Protein AF-0000000084606205 (afdb_homodimer)

Solvent-accessible surface area (backbone atoms only — not comparable to full-atom values): 23575 Å² total; per-residue (Å²): 122,74,47,61,75,49,72,72,46,63,66,55,50,69,66,43,42,42,54,66,58,35,48,53,50,35,58,74,68,46,39,66,61,53,52,56,51,46,38,54,52,32,50,76,67,72,33,24,81,53,34,23,42,24,57,42,51,36,92,68,88,72,57,86,69,40,43,45,33,28,48,71,47,33,30,31,55,33,75,71,71,48,77,62,48,68,70,66,38,76,36,28,32,37,53,41,97,86,66,40,33,22,42,62,34,25,28,60,50,59,66,76,77,76,75,84,47,71,70,50,25,49,49,49,37,52,48,53,50,53,28,54,76,66,68,37,70,70,41,53,25,41,23,56,47,82,57,84,82,51,73,34,31,36,32,47,70,42,88,75,28,40,36,43,38,43,65,84,47,51,36,89,60,72,59,61,48,76,40,32,45,43,50,33,66,70,26,46,74,69,64,28,31,35,24,35,34,71,77,36,88,60,48,81,75,73,74,78,72,74,78,72,84,121,123,73,46,61,76,50,72,72,44,62,66,56,50,69,66,44,42,42,54,66,57,36,49,52,50,34,58,73,68,48,38,66,61,54,52,56,51,48,39,53,53,32,50,76,66,72,34,23,81,54,34,25,43,24,57,44,50,37,92,68,88,73,59,86,70,40,44,45,32,28,48,70,48,33,31,34,55,33,74,69,71,48,78,62,49,68,70,66,38,76,36,27,31,36,55,42,99,86,67,41,34,22,42,64,33,25,28,60,51,61,66,75,77,77,77,83,47,70,70,50,26,50,50,48,36,52,48,51,51,52,28,55,77,67,68,36,72,72,42,54,25,40,24,58,48,81,56,83,81,51,72,34,32,37,34,46,71,40,90,74,28,40,37,43,39,44,65,85,46,51,36,90,61,72,59,60,47,76,40,31,45,42,51,32,66,71,27,46,74,70,63,28,30,35,23,34,35,72,76,35,88,60,47,81,74,74,72,80,72,75,75,74,82,123

Secondary structure (DSSP, 8-state):
-PPPBPPP-HHHHHHSPBHHHHHHHHHHTTHHHHHHHHHHHHHHTT-TTTEEEEE--BSS---TT-EEEEETTEEEEE----TTPPPPEEEEEEE-TTS-EEEEEEE--SSPPPPPPHHHHHHHHHHHHHHHHTT-TTTEEEEE---TT---EEEEEETTEEEEE-GGG--SS---EEEEE--SHHHHHHT--EEE-TTSTT------------/-PPPBPPP-HHHHHHSPBHHHHHHHHHHTTHHHHHHHHHHHHHHTT-TTTEEEEE--BSS---TT-EEEEETTEEEEE----TTPPPPEEEEEEE-TTS-EEEEEEE--SSPP-PPPHHHHHHHHHHHHHHHHTT-TTTEEEEE---TT---EEEEEETTEEEEE-GGG--SS---EEEEE--SHHHHHHT--EEE-TTSTT------------

Organism: Ustilaginoidea virens (NCBI:txid1159556)

Nearest PDB structures (foldseek):
  5gjr-assembly1_9  TM=3.461E-01  e=6.592E+00  Homo sapiens
  5gjr-assembly1_9  TM=3.460E-01  e=6.592E+00  Homo sapiens

pLDDT: mean 90.14, std 16.65, range [23.05, 98.81]

Structure (mmCIF, N/CA/C/O backbone):
data_AF-0000000084606205-model_v1
#
loop_
_entity.id
_entity.type
_entity.pdbx_description
1 polymer 'Uncharacterized protein'
#
loop_
_atom_site.group_PDB
_atom_site.id
_atom_site.type_symbol
_atom_site.label_atom_id
_atom_site.label_alt_id
_atom_site.label_comp_id
_atom_site.label_asym_id
_atom_site.label_entity_id
_atom_site.label_seq_id
_atom_site.pdbx_PDB_ins_code
_atom_site.Cartn_x
_atom_site.Cartn_y
_atom_site.Cartn_z
_atom_site.occupancy
_atom_site.B_iso_or_equiv
_atom_site.auth_seq_id
_atom_site.auth_comp_id
_atom_site.auth_asym_id
_atom_site.auth_atom_id
_atom_site.pdbx_PDB_model_num
ATOM 1 N N . MET A 1 1 ? -12.609 -31.203 -19.859 1 47.62 1 MET A N 1
ATOM 2 C CA . MET A 1 1 ? -13.602 -30.578 -18.984 1 47.62 1 MET A CA 1
ATOM 3 C C . MET A 1 1 ? -13.086 -29.25 -18.438 1 47.62 1 MET A C 1
ATOM 5 O O . MET A 1 1 ? -11.891 -29.094 -18.219 1 47.62 1 MET A O 1
ATOM 9 N N . ALA A 1 2 ? -13.891 -28.203 -18.719 1 60.22 2 ALA A N 1
ATOM 10 C CA . ALA A 1 2 ? -13.469 -26.859 -18.344 1 60.22 2 ALA A CA 1
ATOM 11 C C . ALA A 1 2 ? -13.156 -26.781 -16.859 1 60.22 2 ALA A C 1
ATOM 13 O O . ALA A 1 2 ? -13.828 -27.406 -16.031 1 60.22 2 ALA A O 1
ATOM 14 N N . ALA A 1 3 ? -11.93 -26.359 -16.562 1 70.5 3 ALA A N 1
ATOM 15 C CA . ALA A 1 3 ? -11.508 -26.219 -15.172 1 70.5 3 ALA A CA 1
ATOM 16 C C . ALA A 1 3 ? -12.5 -25.359 -14.383 1 70.5 3 ALA A C 1
ATOM 18 O O . ALA A 1 3 ? -13.062 -24.406 -14.914 1 70.5 3 ALA A O 1
ATOM 19 N N . ALA A 1 4 ? -12.977 -25.922 -13.281 1 79.56 4 ALA A N 1
ATOM 20 C CA . ALA A 1 4 ? -13.852 -25.188 -12.375 1 79.56 4 ALA A CA 1
ATOM 21 C C . ALA A 1 4 ? -13.047 -24.266 -11.453 1 79.56 4 ALA A C 1
ATOM 23 O O . ALA A 1 4 ? -11.969 -24.641 -10.977 1 79.56 4 ALA A O 1
ATOM 24 N N . ILE A 1 5 ? -13.406 -23.062 -11.422 1 89.19 5 ILE A N 1
ATOM 25 C CA . ILE A 1 5 ? -12.859 -22.109 -10.453 1 89.19 5 ILE A CA 1
ATOM 26 C C . ILE A 1 5 ? -13.805 -21.984 -9.266 1 89.19 5 ILE A C 1
ATOM 28 O O . ILE A 1 5 ? -15 -21.75 -9.438 1 89.19 5 ILE A O 1
ATOM 32 N N . ALA A 1 6 ? -13.297 -22.281 -8.086 1 94.19 6 ALA A N 1
ATOM 33 C CA . ALA A 1 6 ? -14.117 -22.219 -6.879 1 94.19 6 ALA A CA 1
ATOM 34 C C . ALA A 1 6 ? -13.891 -20.922 -6.121 1 94.19 6 ALA A C 1
ATOM 36 O O . ALA A 1 6 ? -13 -20.141 -6.457 1 94.19 6 ALA A O 1
ATOM 37 N N . SER A 1 7 ? -14.75 -20.703 -5.125 1 95.62 7 SER A N 1
ATOM 38 C CA . SER A 1 7 ? -14.68 -19.5 -4.289 1 95.62 7 SER A CA 1
ATOM 39 C C . SER A 1 7 ? -13.5 -19.578 -3.324 1 95.62 7 SER A C 1
ATOM 41 O O . SER A 1 7 ? -12.898 -20.641 -3.146 1 95.62 7 SER A O 1
ATOM 43 N N . TYR A 1 8 ? -13.242 -18.469 -2.77 1 97.31 8 TYR A N 1
ATOM 44 C CA . TYR A 1 8 ? -12.211 -18.375 -1.743 1 97.31 8 TYR A CA 1
ATOM 45 C C . TYR A 1 8 ? -12.492 -19.328 -0.591 1 97.31 8 TYR A C 1
ATOM 47 O O . TYR A 1 8 ? -13.641 -19.5 -0.177 1 97.31 8 TYR A O 1
ATOM 55 N N . SER A 1 9 ? -11.438 -19.953 -0.13 1 97.19 9 SER A N 1
ATOM 56 C CA . SER A 1 9 ? -11.484 -20.828 1.037 1 97.19 9 SER A CA 1
ATOM 57 C C . SER A 1 9 ? -10.391 -20.484 2.037 1 97.19 9 SER A C 1
ATOM 59 O O . SER A 1 9 ? -9.203 -20.594 1.73 1 97.19 9 SER A O 1
ATOM 61 N N . HIS A 1 10 ? -10.797 -20.094 3.23 1 97.25 10 HIS A N 1
ATOM 62 C CA . HIS A 1 10 ? -9.859 -19.781 4.305 1 97.25 10 HIS A CA 1
ATOM 63 C C . HIS A 1 10 ? -8.984 -20.984 4.637 1 97.25 10 HIS A C 1
ATOM 65 O O . HIS A 1 10 ? -7.785 -20.844 4.871 1 97.25 10 HIS A O 1
ATOM 71 N N . ASP A 1 11 ? -9.578 -22.094 4.629 1 97.06 11 ASP A N 1
ATOM 72 C CA . ASP A 1 11 ? -8.844 -23.328 4.914 1 97.06 11 ASP A CA 1
ATOM 73 C C . ASP A 1 11 ? -7.754 -23.578 3.869 1 97.06 11 ASP A C 1
ATOM 75 O O . ASP A 1 11 ? -6.641 -23.984 4.207 1 97.06 11 ASP A O 1
ATOM 79 N N . HIS A 1 12 ? -8.094 -23.406 2.652 1 97.25 12 HIS A N 1
ATOM 80 C CA . HIS A 1 12 ? -7.098 -23.562 1.597 1 97.25 12 HIS A CA 1
ATOM 81 C C . HIS A 1 12 ? -5.938 -22.594 1.775 1 97.25 12 HIS A C 1
ATOM 83 O O . HIS A 1 12 ? -4.773 -22.984 1.714 1 97.25 12 HIS A O 1
ATOM 89 N N . PHE A 1 13 ? -6.223 -21.344 2.061 1 98 13 PHE A N 1
ATOM 90 C CA . PHE A 1 13 ? -5.18 -20.359 2.283 1 98 13 PHE A CA 1
ATOM 91 C C . PHE A 1 13 ? -4.242 -20.797 3.4 1 98 13 PHE A C 1
ATOM 93 O O . PHE A 1 13 ? -3.02 -20.719 3.258 1 98 13 PHE A O 1
ATOM 100 N N . HIS A 1 14 ? -4.789 -21.281 4.398 1 97.19 14 HIS A N 1
ATOM 101 C CA . HIS A 1 14 ? -4.008 -21.641 5.578 1 97.19 14 HIS A CA 1
ATOM 102 C C . HIS A 1 14 ? -3.229 -22.922 5.359 1 97.19 14 HIS A C 1
ATOM 104 O O . HIS A 1 14 ? -2.326 -23.25 6.133 1 97.19 14 HIS A O 1
ATOM 110 N N . SER A 1 15 ? -3.639 -23.641 4.371 1 96.88 15 SER A N 1
ATOM 111 C CA . SER A 1 15 ? -2.91 -24.859 4.059 1 96.88 15 SER A CA 1
ATOM 112 C C . SER A 1 15 ? -1.647 -24.562 3.254 1 96.88 15 SER A C 1
ATOM 114 O O . SER A 1 15 ? -0.791 -25.438 3.088 1 96.88 15 SER A O 1
ATOM 116 N N . LEU A 1 16 ? -1.495 -23.375 2.723 1 97.56 16 LEU A N 1
ATOM 117 C CA . LEU A 1 16 ? -0.335 -23 1.92 1 97.56 16 LEU A CA 1
ATOM 118 C C . LEU A 1 16 ? 0.932 -22.984 2.768 1 97.56 16 LEU A C 1
ATOM 120 O O . LEU A 1 16 ? 0.887 -22.656 3.955 1 97.56 16 LEU A O 1
ATOM 124 N N . PRO A 1 17 ? 2.031 -23.359 2.184 1 96.75 17 PRO A N 1
ATOM 125 C CA . PRO A 1 17 ? 3.293 -23.312 2.926 1 96.75 17 PRO A CA 1
ATOM 126 C C . PRO A 1 17 ? 3.746 -21.891 3.234 1 96.75 17 PRO A C 1
ATOM 128 O O . PRO A 1 17 ? 3.266 -20.938 2.611 1 96.75 17 PRO A O 1
ATOM 131 N N . SER A 1 18 ? 4.645 -21.766 4.223 1 94.88 18 SER A N 1
ATOM 132 C CA . SER A 1 18 ? 5.344 -20.5 4.434 1 94.88 18 SER A CA 1
ATOM 133 C C . SER A 1 18 ? 6.293 -20.203 3.277 1 94.88 18 SER A C 1
ATOM 135 O O . SER A 1 18 ? 6.629 -21.094 2.494 1 94.88 18 SER A O 1
ATOM 137 N N . VAL A 1 19 ? 6.723 -19.031 3.189 1 94.19 19 VAL A N 1
ATOM 138 C CA . VAL A 1 19 ? 7.641 -18.625 2.131 1 94.19 19 VAL A CA 1
ATOM 139 C C . VAL A 1 19 ? 8.93 -19.438 2.23 1 94.19 19 VAL A C 1
ATOM 141 O O . VAL A 1 19 ? 9.492 -19.859 1.212 1 94.19 19 VAL A O 1
ATOM 144 N N . LYS A 1 20 ? 9.383 -19.656 3.412 1 93.06 20 LYS A N 1
ATOM 145 C CA . LYS A 1 20 ? 10.609 -20.422 3.625 1 93.06 20 LYS A CA 1
ATOM 146 C C . LYS A 1 20 ? 10.453 -21.844 3.121 1 93.06 20 LYS A C 1
ATOM 148 O O . LYS A 1 20 ? 11.305 -22.359 2.387 1 93.06 20 LYS A O 1
ATOM 153 N N . GLU A 1 21 ? 9.367 -22.469 3.5 1 95.12 21 GLU A N 1
ATOM 154 C CA . GLU A 1 21 ? 9.102 -23.844 3.074 1 95.12 21 GLU A CA 1
ATOM 155 C C . GLU A 1 21 ? 8.953 -23.922 1.558 1 95.12 21 GLU A C 1
ATOM 157 O O . GLU A 1 21 ? 9.469 -24.859 0.932 1 95.12 21 GLU A O 1
ATOM 162 N N . ALA A 1 22 ? 8.234 -22.984 1.018 1 96.69 22 ALA A N 1
ATOM 163 C CA . ALA A 1 22 ? 8.016 -22.953 -0.427 1 96.69 22 ALA A CA 1
ATOM 164 C C . ALA A 1 22 ? 9.336 -22.797 -1.178 1 96.69 22 ALA A C 1
ATOM 166 O O . ALA A 1 22 ? 9.578 -23.484 -2.176 1 96.69 22 ALA A O 1
ATOM 167 N N . HIS A 1 23 ? 10.172 -21.938 -0.686 1 95.81 23 HIS A N 1
ATOM 168 C CA . HIS A 1 23 ? 11.453 -21.703 -1.328 1 95.81 23 HIS A CA 1
ATOM 169 C C . HIS A 1 23 ? 12.352 -22.938 -1.246 1 95.81 23 HIS A C 1
ATOM 171 O O . HIS A 1 23 ? 13.016 -23.281 -2.221 1 95.81 23 HIS A O 1
ATOM 177 N N . GLU A 1 24 ? 12.391 -23.484 -0.089 1 95.62 24 GLU A N 1
ATOM 178 C CA . GLU A 1 24 ? 13.18 -24.703 0.076 1 95.62 24 GLU A CA 1
ATOM 179 C C . GLU A 1 24 ? 12.734 -25.781 -0.905 1 95.62 24 GLU A C 1
ATOM 181 O O . GLU A 1 24 ? 13.57 -26.422 -1.537 1 95.62 24 GLU A O 1
ATOM 186 N N . ARG A 1 25 ? 11.508 -25.938 -1.017 1 96.56 25 ARG A N 1
ATOM 187 C CA . ARG A 1 25 ? 10.984 -26.922 -1.967 1 96.56 25 ARG A CA 1
ATOM 188 C C . ARG A 1 25 ? 11.359 -26.547 -3.396 1 96.56 25 ARG A C 1
ATOM 190 O O . ARG A 1 25 ? 11.781 -27.406 -4.176 1 96.56 25 ARG A O 1
ATOM 197 N N . PHE A 1 26 ? 11.188 -25.297 -3.738 1 96.94 26 PHE A N 1
ATOM 198 C CA . PHE A 1 26 ? 11.523 -24.797 -5.066 1 96.94 26 PHE A CA 1
ATOM 199 C C . PHE A 1 26 ? 12.969 -25.125 -5.422 1 96.94 26 PHE A C 1
ATOM 201 O O . PHE A 1 26 ? 13.25 -25.594 -6.527 1 96.94 26 PHE A O 1
ATOM 208 N N . VAL A 1 27 ? 13.836 -24.891 -4.5 1 96.44 27 VAL A N 1
ATOM 209 C CA . VAL A 1 27 ? 15.258 -25.141 -4.719 1 96.44 27 VAL A CA 1
ATOM 210 C C . VAL A 1 27 ? 15.5 -26.641 -4.879 1 96.44 27 VAL A C 1
ATOM 212 O O . VAL A 1 27 ? 16.203 -27.062 -5.797 1 96.44 27 VAL A O 1
ATOM 215 N N . ASN A 1 28 ? 14.906 -27.391 -4.066 1 96.69 28 ASN A N 1
ATOM 216 C CA . ASN A 1 28 ? 15.102 -28.844 -4.047 1 96.69 28 ASN A CA 1
ATOM 217 C C . ASN A 1 28 ? 14.672 -29.484 -5.359 1 96.69 28 ASN A C 1
ATOM 219 O O . ASN A 1 28 ? 15.281 -30.453 -5.816 1 96.69 28 ASN A O 1
ATOM 223 N N . ILE A 1 29 ? 13.688 -28.969 -5.934 1 96.75 29 ILE A N 1
ATOM 224 C CA . ILE A 1 29 ? 13.156 -29.594 -7.141 1 96.75 29 ILE A CA 1
ATOM 225 C C . ILE A 1 29 ? 13.766 -28.922 -8.375 1 96.75 29 ILE A C 1
ATOM 227 O O . ILE A 1 29 ? 13.328 -29.172 -9.5 1 96.75 29 ILE A O 1
ATOM 231 N N . LYS A 1 30 ? 14.719 -28.031 -8.203 1 96.75 30 LYS A N 1
ATOM 232 C CA . LYS A 1 30 ? 15.289 -27.266 -9.305 1 96.75 30 LYS A CA 1
ATOM 233 C C . LYS A 1 30 ? 14.219 -26.469 -10.039 1 96.75 30 LYS A C 1
ATOM 235 O O . LYS A 1 30 ? 14.109 -26.547 -11.266 1 96.75 30 LYS A O 1
ATOM 240 N N . GLY A 1 31 ? 13.461 -25.656 -9.289 1 97.31 31 GLY A N 1
ATOM 241 C CA . GLY A 1 31 ? 12.266 -24.953 -9.719 1 97.31 31 GLY A CA 1
ATOM 242 C C . GLY A 1 31 ? 12.5 -24.047 -10.914 1 97.31 31 GLY A C 1
ATOM 243 O O . GLY A 1 31 ? 11.609 -23.859 -11.742 1 97.31 31 GLY A O 1
ATOM 244 N N . GLN A 1 32 ? 13.703 -23.5 -11.016 1 97 32 GLN A N 1
ATOM 245 C CA . GLN A 1 32 ? 13.984 -22.578 -12.109 1 97 32 GLN A CA 1
ATOM 246 C C . GLN A 1 32 ? 13.859 -23.281 -13.461 1 97 32 GLN A C 1
ATOM 248 O O . GLN A 1 32 ? 13.43 -22.672 -14.445 1 97 32 GLN A O 1
ATOM 253 N N . GLY A 1 33 ? 14.289 -24.5 -13.547 1 97.88 33 GLY A N 1
ATOM 254 C CA . GLY A 1 33 ? 14.078 -25.266 -14.766 1 97.88 33 GLY A CA 1
ATOM 255 C C . GLY A 1 33 ? 12.617 -25.406 -15.133 1 97.88 33 GLY A C 1
ATOM 256 O O . GLY A 1 33 ? 12.258 -25.312 -16.312 1 97.88 33 GLY A O 1
ATOM 257 N N . HIS A 1 34 ? 11.781 -25.625 -14.164 1 98.44 34 HIS A N 1
ATOM 258 C CA . HIS A 1 34 ? 10.344 -25.719 -14.406 1 98.44 34 HIS A CA 1
ATOM 259 C C . HIS A 1 34 ? 9.781 -24.375 -14.852 1 98.44 34 HIS A C 1
ATOM 261 O O . HIS A 1 34 ? 8.891 -24.328 -15.711 1 98.44 34 HIS A O 1
ATOM 267 N N . VAL A 1 35 ? 10.266 -23.266 -14.273 1 98.44 35 VAL A N 1
ATOM 268 C CA . VAL A 1 35 ? 9.828 -21.938 -14.68 1 98.44 35 VAL A CA 1
ATOM 269 C C . VAL A 1 35 ? 10.102 -21.734 -16.172 1 98.44 35 VAL A C 1
ATOM 271 O O . VAL A 1 35 ? 9.234 -21.25 -16.906 1 98.44 35 VAL A O 1
ATOM 274 N N . GLU A 1 36 ? 11.227 -22.156 -16.609 1 97.88 36 GLU A N 1
ATOM 275 C CA . GLU A 1 36 ? 11.594 -22.031 -18.016 1 97.88 36 GLU A CA 1
ATOM 276 C C . GLU A 1 36 ? 10.672 -22.875 -18.891 1 97.88 36 GLU A C 1
ATOM 278 O O . GLU A 1 36 ? 10.297 -22.453 -19.984 1 97.88 36 GLU A O 1
ATOM 283 N N . TRP A 1 37 ? 10.406 -23.984 -18.422 1 98.31 37 TRP A N 1
ATOM 284 C CA . TRP A 1 37 ? 9.484 -24.828 -19.172 1 98.31 37 TRP A CA 1
ATOM 285 C C . TRP A 1 37 ? 8.109 -24.172 -19.281 1 98.31 37 TRP A C 1
ATOM 287 O O . TRP A 1 37 ? 7.508 -24.141 -20.359 1 98.31 37 TRP A O 1
ATOM 297 N N . PHE A 1 38 ? 7.621 -23.656 -18.203 1 98.5 38 PHE A N 1
ATOM 298 C CA . PHE A 1 38 ? 6.297 -23.047 -18.172 1 98.5 38 PHE A CA 1
ATOM 299 C C . PHE A 1 38 ? 6.258 -21.797 -19.031 1 98.5 38 PHE A C 1
ATOM 301 O O . PHE A 1 38 ? 5.199 -21.406 -19.547 1 98.5 38 PHE A O 1
ATOM 308 N N . LYS A 1 39 ? 7.395 -21.109 -19.141 1 98.5 39 LYS A N 1
ATOM 309 C CA . LYS A 1 39 ? 7.434 -20.016 -20.109 1 98.5 39 LYS A CA 1
ATOM 310 C C . LYS A 1 39 ? 6.957 -20.469 -21.484 1 98.5 39 LYS A C 1
ATOM 312 O O . LYS A 1 39 ? 6.074 -19.859 -22.078 1 98.5 39 LYS A O 1
ATOM 317 N N . LYS A 1 40 ? 7.523 -21.547 -21.969 1 98.25 40 LYS A N 1
ATOM 318 C CA . LYS A 1 40 ? 7.125 -22.094 -23.266 1 98.25 40 LYS A CA 1
ATOM 319 C C . LYS A 1 40 ? 5.648 -22.469 -23.281 1 98.25 40 LYS A C 1
ATOM 321 O O . LYS A 1 40 ? 4.945 -22.234 -24.266 1 98.25 40 LYS A O 1
ATOM 326 N N . PHE A 1 41 ? 5.238 -23 -22.219 1 98.31 41 PHE A N 1
ATOM 327 C CA . PHE A 1 41 ? 3.857 -23.438 -22.047 1 98.31 41 PHE A CA 1
ATOM 328 C C . PHE A 1 41 ? 2.902 -22.25 -22.203 1 98.31 41 PHE A C 1
ATOM 330 O O . PHE A 1 41 ? 1.946 -22.312 -22.969 1 98.31 41 PHE A O 1
ATOM 337 N N . PHE A 1 42 ? 3.143 -21.141 -21.469 1 98.56 42 PHE A N 1
ATOM 338 C CA . PHE A 1 42 ? 2.27 -19.969 -21.484 1 98.56 42 PHE A CA 1
ATOM 339 C C . PHE A 1 42 ? 2.326 -19.281 -22.844 1 98.56 42 PHE A C 1
ATOM 341 O O . PHE A 1 42 ? 1.296 -18.859 -23.391 1 98.56 42 PHE A O 1
ATOM 348 N N . VAL A 1 43 ? 3.512 -19.203 -23.391 1 98.38 43 VAL A N 1
ATOM 349 C CA . VAL A 1 43 ? 3.699 -18.531 -24.672 1 98.38 43 VAL A CA 1
ATOM 350 C C . VAL A 1 43 ? 3.008 -19.312 -25.781 1 98.38 43 VAL A C 1
ATOM 352 O O . VAL A 1 43 ? 2.295 -18.75 -26.594 1 98.38 43 VAL A O 1
ATOM 355 N N . ALA A 1 44 ? 3.145 -20.609 -25.812 1 97.88 44 ALA A N 1
ATOM 356 C CA . ALA A 1 44 ? 2.533 -21.469 -26.828 1 97.88 44 ALA A CA 1
ATOM 357 C C . ALA A 1 44 ? 1.011 -21.391 -26.781 1 97.88 44 ALA A C 1
ATOM 359 O O . ALA A 1 44 ? 0.335 -21.547 -27.797 1 97.88 44 ALA A O 1
ATOM 360 N N . SER A 1 45 ? 0.49 -21.125 -25.609 1 97.62 45 SER A N 1
ATOM 361 C CA . SER A 1 45 ? -0.954 -21.047 -25.422 1 97.62 45 SER A CA 1
ATOM 362 C C . SER A 1 45 ? -1.461 -19.609 -25.594 1 97.62 45 SER A C 1
ATOM 364 O O . SER A 1 45 ? -2.65 -19.344 -25.406 1 97.62 45 SER A O 1
ATOM 366 N N . ASN A 1 46 ? -0.586 -18.641 -25.859 1 97.5 46 ASN A N 1
ATOM 367 C CA . ASN A 1 46 ? -0.912 -17.234 -25.984 1 97.5 46 ASN A CA 1
ATOM 368 C C . ASN A 1 46 ? -1.525 -16.672 -24.719 1 97.5 46 ASN A C 1
ATOM 370 O O . ASN A 1 46 ? -2.531 -15.961 -24.766 1 97.5 46 ASN A O 1
ATOM 374 N N . MET A 1 47 ? -0.964 -17.125 -23.625 1 98 47 MET A N 1
ATOM 375 C CA . MET A 1 47 ? -1.501 -16.703 -22.328 1 98 47 MET A CA 1
ATOM 376 C C . MET A 1 47 ? -0.448 -15.969 -21.516 1 98 47 MET A C 1
ATOM 378 O O . MET A 1 47 ? -0.625 -15.75 -20.312 1 98 47 MET A O 1
ATOM 382 N N . ASP A 1 48 ? 0.67 -15.555 -22.172 1 98.12 48 ASP A N 1
ATOM 383 C CA . ASP A 1 48 ? 1.803 -14.906 -21.516 1 98.12 48 ASP A CA 1
ATOM 384 C C . ASP A 1 48 ? 1.453 -13.477 -21.094 1 98.12 48 ASP A C 1
ATOM 386 O O . ASP A 1 48 ? 2.172 -12.867 -20.297 1 98.12 48 ASP A O 1
ATOM 390 N N . ARG A 1 49 ? 0.343 -12.953 -21.578 1 97.38 49 ARG A N 1
ATOM 391 C CA . ARG A 1 49 ? -0.126 -11.641 -21.156 1 97.38 49 ARG A CA 1
ATOM 392 C C . ARG A 1 49 ? -1.435 -11.758 -20.375 1 97.38 49 ARG A C 1
ATOM 394 O O . ARG A 1 49 ? -2.178 -10.781 -20.25 1 97.38 49 ARG A O 1
ATOM 401 N N . ARG A 1 50 ? -1.737 -12.938 -19.938 1 97 50 ARG A N 1
ATOM 402 C CA . ARG A 1 50 ? -2.938 -13.195 -19.156 1 97 50 ARG A CA 1
ATOM 403 C C . ARG A 1 50 ? -2.58 -13.648 -17.75 1 97 50 ARG A C 1
ATOM 405 O O . ARG A 1 50 ? -3.182 -13.203 -16.766 1 97 50 ARG A O 1
ATOM 412 N N . PHE A 1 51 ? -1.584 -14.516 -17.688 1 98 51 PHE A N 1
ATOM 413 C CA . PHE A 1 51 ? -1.189 -15.07 -16.391 1 98 51 PHE A CA 1
ATOM 414 C C . PHE A 1 51 ? 0.326 -15.055 -16.234 1 98 51 PHE A C 1
ATOM 416 O O . PHE A 1 51 ? 1.059 -15 -17.234 1 98 51 PHE A O 1
ATOM 423 N N . GLY A 1 52 ? 0.717 -14.984 -15.008 1 98.56 52 GLY A N 1
ATOM 424 C CA . GLY A 1 52 ? 2.053 -15.383 -14.602 1 98.56 52 GLY A CA 1
ATOM 425 C C . GLY A 1 52 ? 2.066 -16.656 -13.773 1 98.56 52 GLY A C 1
ATOM 426 O O . GLY A 1 52 ? 1.031 -17.297 -13.602 1 98.56 52 GLY A O 1
ATOM 427 N N . LEU A 1 53 ? 3.248 -16.984 -13.398 1 98.81 53 LEU A N 1
ATOM 428 C CA . LEU A 1 53 ? 3.479 -18.156 -12.555 1 98.81 53 LEU A CA 1
ATOM 429 C C . LEU A 1 53 ? 3.953 -17.734 -11.164 1 98.81 53 LEU A C 1
ATOM 431 O O . LEU A 1 53 ? 4.883 -16.938 -11.039 1 98.81 53 LEU A O 1
ATOM 435 N N . ALA A 1 54 ? 3.311 -18.266 -10.156 1 98.62 54 ALA A N 1
ATOM 436 C CA . ALA A 1 54 ? 3.658 -17.906 -8.789 1 98.62 54 ALA A CA 1
ATOM 437 C C . ALA A 1 54 ? 4.098 -19.141 -7.992 1 98.62 54 ALA A C 1
ATOM 439 O O . ALA A 1 54 ? 3.473 -20.203 -8.078 1 98.62 54 ALA A O 1
ATOM 440 N N . MET A 1 55 ? 5.203 -19.016 -7.309 1 98.31 55 MET A N 1
ATOM 441 C CA . MET A 1 55 ? 5.492 -19.953 -6.227 1 98.31 55 MET A CA 1
ATOM 442 C C . MET A 1 55 ? 4.539 -19.75 -5.055 1 98.31 55 MET A C 1
ATOM 444 O O . MET A 1 55 ? 4.609 -18.734 -4.363 1 98.31 55 MET A O 1
ATOM 448 N N . ILE A 1 56 ? 3.697 -20.656 -4.801 1 97.88 56 ILE A N 1
ATOM 449 C CA . ILE A 1 56 ? 2.574 -20.438 -3.895 1 97.88 56 ILE A CA 1
ATOM 450 C C . ILE A 1 56 ? 3.066 -20.469 -2.449 1 97.88 56 ILE A C 1
ATOM 452 O O . ILE A 1 56 ? 3.828 -21.359 -2.062 1 97.88 56 ILE A O 1
ATOM 456 N N . HIS A 1 57 ? 2.713 -19.484 -1.678 1 97.31 57 HIS A N 1
ATOM 457 C CA . HIS A 1 57 ? 3.092 -19.375 -0.273 1 97.31 57 HIS A CA 1
ATOM 458 C C . HIS A 1 57 ? 2.203 -18.375 0.464 1 97.31 57 HIS A C 1
ATOM 460 O O . HIS A 1 57 ? 1.413 -17.672 -0.16 1 97.31 57 HIS A O 1
ATOM 466 N N . ARG A 1 58 ? 2.256 -18.391 1.704 1 95.12 58 ARG A N 1
ATOM 467 C CA . ARG A 1 58 ? 1.593 -17.391 2.541 1 95.12 58 ARG A CA 1
ATOM 468 C C . ARG A 1 58 ? 2.586 -16.719 3.486 1 95.12 58 ARG A C 1
ATOM 470 O O . ARG A 1 58 ? 3.553 -17.344 3.924 1 95.12 58 ARG A O 1
ATOM 477 N N . HIS A 1 59 ? 2.342 -15.484 3.795 1 92 59 HIS A N 1
ATOM 478 C CA . HIS A 1 59 ? 3.244 -14.711 4.645 1 92 59 HIS A CA 1
ATOM 479 C C . HIS A 1 59 ? 2.787 -14.742 6.098 1 92 59 HIS A C 1
ATOM 481 O O . HIS A 1 59 ? 3.611 -14.695 7.016 1 92 59 HIS A O 1
ATOM 487 N N . PHE A 1 60 ? 1.543 -14.773 6.359 1 94 60 PHE A N 1
ATOM 488 C CA . PHE A 1 60 ? 0.967 -14.773 7.699 1 94 60 PHE A CA 1
ATOM 489 C C . PHE A 1 60 ? -0.444 -15.344 7.68 1 94 60 PHE A C 1
ATOM 491 O O . PHE A 1 60 ? -1 -15.609 6.613 1 94 60 PHE A O 1
ATOM 498 N N . ASP A 1 61 ? -1 -15.555 8.828 1 95.62 61 ASP A N 1
ATOM 499 C CA . ASP A 1 61 ? -2.342 -16.125 8.93 1 95.62 61 ASP A CA 1
ATOM 500 C C . ASP A 1 61 ? -3.406 -15.031 8.797 1 95.62 61 ASP A C 1
ATOM 502 O O . ASP A 1 61 ? -3.152 -13.867 9.102 1 95.62 61 ASP A O 1
ATOM 506 N N . LEU A 1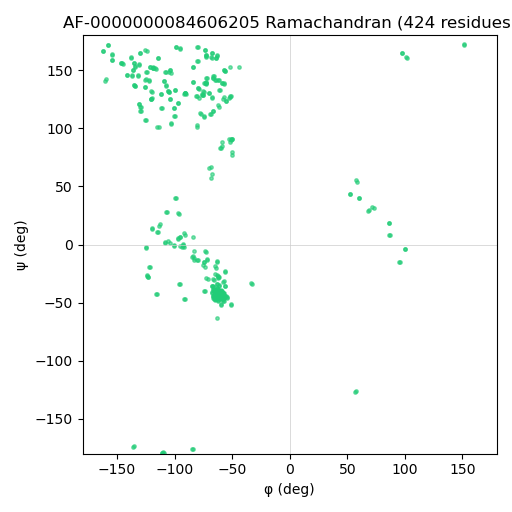 62 ? -4.484 -15.461 8.344 1 97.19 62 LEU A N 1
ATOM 507 C CA . LEU A 1 62 ? -5.656 -14.602 8.258 1 97.19 62 LEU A CA 1
ATOM 508 C C . LEU A 1 62 ? -6.777 -15.117 9.156 1 97.19 62 LEU A C 1
ATOM 510 O O . LEU A 1 62 ? -6.863 -16.328 9.414 1 97.19 62 LEU A O 1
ATOM 514 N N . GLU A 1 63 ? -7.586 -14.195 9.617 1 95.75 63 GLU A N 1
ATOM 515 C CA . GLU A 1 63 ? -8.836 -14.617 10.25 1 95.75 63 GLU A CA 1
ATOM 516 C C . GLU A 1 63 ? -9.836 -15.117 9.219 1 95.75 63 GLU A C 1
ATOM 518 O O . GLU A 1 63 ? -9.719 -14.805 8.031 1 95.75 63 GLU A O 1
ATOM 523 N N . HIS A 1 64 ? -10.859 -15.844 9.672 1 95 64 HIS A N 1
ATOM 524 C CA . HIS A 1 64 ? -11.789 -16.547 8.789 1 95 64 HIS A CA 1
ATOM 525 C C . HIS A 1 64 ? -12.57 -15.562 7.918 1 95 64 HIS A C 1
ATOM 527 O O . HIS A 1 64 ? -13.008 -15.914 6.82 1 95 64 HIS A O 1
ATOM 533 N N . HIS A 1 65 ? -12.734 -14.344 8.375 1 93.25 65 HIS A N 1
ATOM 534 C CA . HIS A 1 65 ? -13.531 -13.367 7.637 1 93.25 65 HIS A CA 1
ATOM 535 C C . HIS A 1 65 ? -12.656 -12.461 6.785 1 93.25 65 HIS A C 1
ATOM 537 O O . HIS A 1 65 ? -13.156 -11.539 6.141 1 93.25 65 HIS A O 1
ATOM 543 N N . GLU A 1 66 ? -11.328 -12.734 6.738 1 96.75 66 GLU A N 1
ATOM 544 C CA . GLU A 1 66 ? -10.383 -11.844 6.07 1 96.75 66 GLU A CA 1
ATOM 545 C C . GLU A 1 66 ? -9.945 -12.414 4.723 1 96.75 66 GLU A C 1
ATOM 547 O O . GLU A 1 66 ? -9.906 -13.633 4.539 1 96.75 66 GLU A O 1
ATOM 552 N N . LYS A 1 67 ? -9.641 -11.523 3.816 1 97.25 67 LYS A N 1
ATOM 553 C CA . LYS A 1 67 ? -8.938 -11.781 2.564 1 97.25 67 LYS A CA 1
ATOM 554 C C . LYS A 1 67 ? -7.672 -10.938 2.465 1 97.25 67 LYS A C 1
ATOM 556 O O . LYS A 1 67 ? -7.645 -9.789 2.92 1 97.25 67 LYS A O 1
ATOM 561 N N . LEU A 1 68 ? -6.648 -11.523 1.942 1 98.19 68 LEU A N 1
ATOM 562 C CA . LEU A 1 68 ? -5.453 -10.727 1.665 1 98.19 68 LEU A CA 1
ATOM 563 C C . LEU A 1 68 ? -5.637 -9.898 0.399 1 98.19 68 LEU A C 1
ATOM 565 O O . LEU A 1 68 ? -5.723 -10.445 -0.702 1 98.19 68 LEU A O 1
ATOM 569 N N . VAL A 1 69 ? -5.691 -8.586 0.549 1 98.25 69 VAL A N 1
ATOM 570 C CA . VAL A 1 69 ? -6.031 -7.703 -0.562 1 98.25 69 VAL A CA 1
ATOM 571 C C . VAL A 1 69 ? -4.887 -6.723 -0.812 1 98.25 69 VAL A C 1
ATOM 573 O O . VAL A 1 69 ? -4.426 -6.051 0.111 1 98.25 69 VAL A O 1
ATOM 576 N N . GLU A 1 70 ? -4.445 -6.727 -1.999 1 98 70 GLU A N 1
ATOM 577 C CA . GLU A 1 70 ? -3.395 -5.809 -2.43 1 98 70 GLU A CA 1
ATOM 578 C C . GLU A 1 70 ? -3.982 -4.516 -2.984 1 98 70 GLU A C 1
ATOM 580 O O . GLU A 1 70 ? -4.934 -4.547 -3.768 1 98 70 GLU A O 1
ATOM 585 N N . TYR A 1 71 ? -3.525 -3.41 -2.543 1 97.44 71 TYR A N 1
ATOM 586 C CA . TYR A 1 71 ? -3.77 -2.115 -3.168 1 97.44 71 TYR A CA 1
ATOM 587 C C . TYR A 1 71 ? -2.465 -1.354 -3.373 1 97.44 71 TYR A C 1
ATOM 589 O O . TYR A 1 71 ? -1.76 -1.049 -2.408 1 97.44 71 TYR A O 1
ATOM 597 N N . LYS A 1 72 ? -2.084 -1.121 -4.602 1 95.62 72 LYS A N 1
ATOM 598 C CA . LYS A 1 72 ? -0.9 -0.375 -5.016 1 95.62 72 LYS A CA 1
ATOM 599 C C . LYS A 1 72 ? 0.355 -0.909 -4.332 1 95.62 72 LYS A C 1
ATOM 601 O O . LYS A 1 72 ? 1.141 -0.139 -3.777 1 95.62 72 LYS A O 1
ATOM 606 N N . GLY A 1 73 ? 0.475 -2.199 -4.266 1 95.19 73 GLY A N 1
ATOM 607 C CA . GLY A 1 73 ? 1.741 -2.814 -3.904 1 95.19 73 GLY A CA 1
ATOM 608 C C . GLY A 1 73 ? 1.797 -3.258 -2.455 1 95.19 73 GLY A C 1
ATOM 609 O O . GLY A 1 73 ? 2.781 -3.861 -2.021 1 95.19 73 GLY A O 1
ATOM 610 N N . THR A 1 74 ? 0.768 -2.984 -1.664 1 97.69 74 THR A N 1
ATOM 611 C CA . THR A 1 74 ? 0.725 -3.457 -0.284 1 97.69 74 THR A CA 1
ATOM 612 C C . THR A 1 74 ? -0.484 -4.359 -0.059 1 97.69 74 THR A C 1
ATOM 614 O O . THR A 1 74 ? -1.611 -3.992 -0.393 1 97.69 74 THR A O 1
ATOM 617 N N . SER A 1 75 ? -0.226 -5.547 0.439 1 98 75 SER A N 1
ATOM 618 C CA . SER A 1 75 ? -1.274 -6.512 0.749 1 98 75 SER A CA 1
ATOM 619 C C . SER A 1 75 ? -1.531 -6.586 2.25 1 98 75 SER A C 1
ATOM 621 O O . SER A 1 75 ? -0.6 -6.777 3.035 1 98 75 SER A O 1
ATOM 623 N N . ILE A 1 76 ? -2.766 -6.391 2.598 1 97.56 76 ILE A N 1
ATOM 624 C CA . ILE A 1 76 ? -3.176 -6.484 3.994 1 97.56 76 ILE A CA 1
ATOM 625 C C . ILE A 1 76 ? -4.5 -7.234 4.094 1 97.56 76 ILE A C 1
ATOM 627 O O . ILE A 1 76 ? -5.199 -7.41 3.094 1 97.56 76 ILE A O 1
ATOM 631 N N . PRO A 1 77 ? -4.824 -7.75 5.305 1 97.5 77 PRO A N 1
ATOM 632 C CA . PRO A 1 77 ? -6.129 -8.383 5.5 1 97.5 77 PRO A CA 1
ATOM 633 C C . PRO A 1 77 ? -7.285 -7.387 5.422 1 97.5 77 PRO A C 1
ATOM 635 O O . PRO A 1 77 ? -7.266 -6.359 6.102 1 97.5 77 PRO A O 1
ATOM 638 N N . TRP A 1 78 ? -8.234 -7.688 4.578 1 96.69 78 TRP A N 1
ATOM 639 C CA . TRP A 1 78 ? -9.492 -6.941 4.539 1 96.69 78 TRP A CA 1
ATOM 640 C C . TRP A 1 78 ? -10.625 -7.758 5.145 1 96.69 78 TRP A C 1
ATOM 642 O O . TRP A 1 78 ? -10.781 -8.945 4.836 1 96.69 78 TRP A O 1
ATOM 652 N N . SER A 1 79 ? -11.383 -7.211 5.988 1 93.12 79 SER A N 1
ATOM 653 C CA . SER A 1 79 ? -12.562 -7.855 6.555 1 93.12 79 SER A CA 1
ATOM 654 C C . SER A 1 79 ? -13.836 -7.375 5.871 1 93.12 79 SER A C 1
ATOM 656 O O . SER A 1 79 ? -14.93 -7.871 6.16 1 93.12 79 SER A O 1
ATOM 658 N N . GLY A 1 80 ? -13.672 -6.52 4.984 1 86.12 80 GLY A N 1
ATOM 659 C CA . GLY A 1 80 ? -14.773 -5.883 4.281 1 86.12 80 GLY A CA 1
ATOM 660 C C . GLY A 1 80 ? -14.438 -4.484 3.789 1 86.12 80 GLY A C 1
ATOM 661 O O . GLY A 1 80 ? -13.32 -4.008 3.973 1 86.12 80 GLY A O 1
ATOM 662 N N . GLY A 1 81 ? -15.375 -4.004 3.004 1 80.25 81 GLY A N 1
ATOM 663 C CA . GLY A 1 81 ? -15.266 -2.621 2.561 1 80.25 81 GLY A CA 1
ATOM 664 C C . GLY A 1 81 ? -16.297 -1.706 3.201 1 80.25 81 GLY A C 1
ATOM 665 O O . GLY A 1 81 ? -16.875 -2.043 4.234 1 80.25 81 GLY A O 1
ATOM 666 N N . PHE A 1 82 ? -16.203 -0.526 2.811 1 80.5 82 PHE A N 1
ATOM 667 C CA . PHE A 1 82 ? -17.25 0.4 3.232 1 80.5 82 PHE A CA 1
ATOM 668 C C . PHE A 1 82 ? -18.328 0.526 2.16 1 80.5 82 PHE A C 1
ATOM 670 O O . PHE A 1 82 ? -18.188 -0.034 1.07 1 80.5 82 PHE A O 1
ATOM 677 N N . SER A 1 83 ? -19.359 1.138 2.559 1 80.44 83 SER A N 1
ATOM 678 C CA . SER A 1 83 ? -20.547 1.191 1.707 1 80.44 83 SER A CA 1
ATOM 679 C C . SER A 1 83 ? -20.203 1.679 0.305 1 80.44 83 SER A C 1
ATOM 681 O O . SER A 1 83 ? -19.484 2.67 0.147 1 80.44 83 SER A O 1
ATOM 683 N N . GLY A 1 84 ? -20.625 0.893 -0.723 1 84.81 84 GLY A N 1
ATOM 684 C CA . GLY A 1 84 ? -20.453 1.299 -2.109 1 84.81 84 GLY A CA 1
ATOM 685 C C . GLY A 1 84 ? -19.203 0.738 -2.75 1 84.81 84 GLY A C 1
ATOM 686 O O . GLY A 1 84 ? -19.062 0.758 -3.975 1 84.81 84 GLY A O 1
ATOM 687 N N . MET A 1 85 ? -18.312 0.253 -1.945 1 89.88 85 MET A N 1
ATOM 688 C CA . MET A 1 85 ? -17.094 -0.312 -2.496 1 89.88 85 MET A CA 1
ATOM 689 C C . MET A 1 85 ? -17.359 -1.658 -3.16 1 89.88 85 MET A C 1
ATOM 691 O O . MET A 1 85 ? -18.109 -2.475 -2.631 1 89.88 85 MET A O 1
ATOM 695 N N . LYS A 1 86 ? -16.75 -1.827 -4.25 1 92.38 86 LYS A N 1
ATOM 696 C CA . LYS A 1 86 ? -16.812 -3.139 -4.887 1 92.38 86 LYS A CA 1
ATOM 697 C C . LYS A 1 86 ? -15.961 -4.156 -4.133 1 92.38 86 LYS A C 1
ATOM 699 O O . LYS A 1 86 ? -15.078 -3.785 -3.357 1 92.38 86 LYS A O 1
ATOM 704 N N . GLU A 1 87 ? -16.25 -5.391 -4.406 1 93.44 87 GLU A N 1
ATOM 705 C CA . GLU A 1 87 ? -15.469 -6.461 -3.799 1 93.44 87 GLU A CA 1
ATOM 706 C C . GLU A 1 87 ? -14.078 -6.539 -4.418 1 93.44 87 GLU A C 1
ATOM 708 O O . GLU A 1 87 ? -13.914 -6.355 -5.629 1 93.44 87 GLU A O 1
ATOM 713 N N . PRO A 1 88 ? -13.102 -6.848 -3.562 1 96.06 88 PRO A N 1
ATOM 714 C CA . PRO A 1 88 ? -11.797 -7.156 -4.148 1 96.06 88 PRO A CA 1
ATOM 715 C C . PRO A 1 88 ? -11.859 -8.297 -5.156 1 96.06 88 PRO A C 1
ATOM 717 O O . PRO A 1 88 ? -12.711 -9.18 -5.047 1 96.06 88 PRO A O 1
ATOM 720 N N . GLN A 1 89 ? -10.984 -8.242 -6.094 1 96.56 89 GLN A N 1
ATOM 721 C CA . GLN A 1 89 ? -10.953 -9.219 -7.176 1 96.56 89 GLN A CA 1
ATOM 722 C C . GLN A 1 89 ? -9.758 -10.164 -7.031 1 96.56 89 GLN A C 1
ATOM 724 O O . GLN A 1 89 ? -8.703 -9.766 -6.535 1 96.56 89 GLN A O 1
ATOM 729 N N . PRO A 1 90 ? -9.906 -11.422 -7.477 1 97.06 90 PRO A N 1
ATOM 730 C CA . PRO A 1 90 ? -8.797 -12.375 -7.379 1 97.06 90 PRO A CA 1
ATOM 731 C C . PRO A 1 90 ? -7.57 -11.938 -8.18 1 97.06 90 PRO A C 1
ATOM 733 O O . PRO A 1 90 ? -7.711 -11.391 -9.281 1 97.06 90 PRO A O 1
ATOM 736 N N . ALA A 1 91 ? -6.414 -12.203 -7.574 1 97.25 91 ALA A N 1
ATOM 737 C CA . ALA A 1 91 ? -5.16 -11.828 -8.227 1 97.25 91 ALA A CA 1
ATOM 738 C C . ALA A 1 91 ? -4.246 -13.039 -8.391 1 97.25 91 ALA A C 1
ATOM 740 O O . ALA A 1 91 ? -3.377 -13.047 -9.266 1 97.25 91 ALA A O 1
ATOM 741 N N . MET A 1 92 ? -4.406 -13.984 -7.539 1 98.06 92 MET A N 1
ATOM 742 C CA . MET A 1 92 ? -3.586 -15.195 -7.531 1 98.06 92 MET A CA 1
ATOM 743 C C . MET A 1 92 ? -4.426 -16.422 -7.203 1 98.06 92 MET A C 1
ATOM 745 O O . MET A 1 92 ? -5.352 -16.344 -6.391 1 98.06 92 MET A O 1
ATOM 749 N N . TRP A 1 93 ? -4.09 -17.531 -7.785 1 98 93 TRP A N 1
ATOM 750 C CA . TRP A 1 93 ? -4.863 -18.766 -7.625 1 98 93 TRP A CA 1
ATOM 751 C C . TRP A 1 93 ? -3.947 -19.953 -7.402 1 98 93 TRP A C 1
ATOM 753 O O . TRP A 1 93 ? -2.834 -20 -7.934 1 98 93 TRP A O 1
ATOM 763 N N . SER A 1 94 ? -4.41 -20.922 -6.699 1 98 94 SER A N 1
ATOM 764 C CA . SER A 1 94 ? -3.742 -22.219 -6.559 1 98 94 SER A CA 1
ATOM 765 C C . SER A 1 94 ? -4.754 -23.344 -6.426 1 98 94 SER A C 1
ATOM 767 O O . SER A 1 94 ? -5.918 -23.109 -6.109 1 98 94 SER A O 1
ATOM 769 N N . PHE A 1 95 ? -4.34 -24.469 -6.758 1 97.44 95 PHE A N 1
ATOM 770 C CA . PHE A 1 95 ? -5.199 -25.641 -6.633 1 97.44 95 PHE A CA 1
ATOM 771 C C . PHE A 1 95 ? -5.23 -26.125 -5.195 1 97.44 95 PHE A C 1
ATOM 773 O O . PHE A 1 95 ? -4.184 -26.234 -4.547 1 97.44 95 PHE A O 1
ATOM 780 N N . ASP A 1 96 ? -6.449 -26.422 -4.758 1 96.12 96 ASP A N 1
ATOM 781 C CA . ASP A 1 96 ? -6.562 -26.984 -3.414 1 96.12 96 ASP A CA 1
ATOM 782 C C . ASP A 1 96 ? -6.34 -28.5 -3.428 1 96.12 96 ASP A C 1
ATOM 784 O O . ASP A 1 96 ? -5.949 -29.062 -4.453 1 96.12 96 ASP A O 1
ATOM 788 N N . ASP A 1 97 ? -6.496 -29.141 -2.305 1 93.06 97 ASP A N 1
ATOM 789 C CA . ASP A 1 97 ? -6.203 -30.562 -2.145 1 93.06 97 ASP A CA 1
ATOM 790 C C . ASP A 1 97 ? -7.121 -31.422 -3.018 1 93.06 97 ASP A C 1
ATOM 792 O O . ASP A 1 97 ? -6.836 -32.594 -3.268 1 93.06 97 ASP A O 1
ATOM 796 N N . LYS A 1 98 ? -8.234 -30.891 -3.43 1 92 98 LYS A N 1
ATOM 797 C CA . LYS A 1 98 ? -9.172 -31.609 -4.289 1 92 98 LYS A CA 1
ATOM 798 C C . LYS A 1 98 ? -8.914 -31.297 -5.762 1 92 98 LYS A C 1
ATOM 800 O O . LYS A 1 98 ? -9.664 -31.734 -6.633 1 92 98 LYS A O 1
ATOM 805 N N . GLY A 1 99 ? -7.98 -30.453 -6.016 1 92.31 99 GLY A N 1
ATOM 806 C CA . GLY A 1 99 ? -7.617 -30.125 -7.383 1 92.31 99 GLY A CA 1
ATOM 807 C C . GLY A 1 99 ? -8.461 -29.016 -7.977 1 92.31 99 GLY A C 1
ATOM 808 O O . GLY A 1 99 ? -8.547 -28.859 -9.195 1 92.31 99 GLY A O 1
ATOM 809 N N . VAL A 1 100 ? -9.086 -28.297 -7.172 1 94.38 100 VAL A N 1
ATOM 810 C CA . VAL A 1 100 ? -9.906 -27.172 -7.625 1 94.38 100 VAL A CA 1
ATOM 811 C C . VAL A 1 100 ? -9.141 -25.875 -7.465 1 94.38 100 VAL A C 1
ATOM 813 O O . VAL A 1 100 ? -8.5 -25.641 -6.438 1 94.38 100 VAL A O 1
ATOM 816 N N . LEU A 1 101 ? -9.203 -25.078 -8.57 1 97.12 101 LEU A N 1
ATOM 817 C CA . LEU A 1 101 ? -8.508 -23.797 -8.523 1 97.12 101 LEU A CA 1
ATOM 818 C C . LEU A 1 101 ? -9.273 -22.781 -7.676 1 97.12 101 LEU A C 1
ATOM 820 O O . LEU A 1 101 ? -10.484 -22.609 -7.859 1 97.12 101 LEU A O 1
ATOM 824 N N . ARG A 1 102 ? -8.586 -22.156 -6.727 1 97.62 102 ARG A N 1
ATOM 825 C CA . ARG A 1 102 ? -9.195 -21.172 -5.84 1 97.62 102 ARG A CA 1
ATOM 826 C C . ARG A 1 102 ? -8.344 -19.906 -5.766 1 97.62 102 ARG A C 1
ATOM 828 O O . ARG A 1 102 ? -7.113 -19.969 -5.777 1 97.62 102 ARG A O 1
ATOM 835 N N . PRO A 1 103 ? -9.016 -18.734 -5.633 1 97.81 103 PRO A N 1
ATOM 836 C CA . PRO A 1 103 ? -8.219 -17.531 -5.34 1 97.81 103 PRO A CA 1
ATOM 837 C C . PRO A 1 103 ? -7.566 -17.578 -3.959 1 97.81 103 PRO A C 1
ATOM 839 O O . PRO A 1 103 ? -8.156 -18.094 -3.01 1 97.81 103 PRO A O 1
ATOM 842 N N . ILE A 1 104 ? -6.363 -17.047 -3.895 1 98.19 104 ILE A N 1
ATOM 843 C CA . ILE A 1 104 ? -5.68 -17.047 -2.605 1 98.19 104 ILE A CA 1
ATOM 844 C C . ILE A 1 104 ? -5.305 -15.609 -2.227 1 98.19 104 ILE A C 1
ATOM 846 O O . ILE A 1 104 ? -5.148 -15.297 -1.045 1 98.19 104 ILE A O 1
ATOM 850 N N . GLU A 1 105 ? -5.09 -14.75 -3.15 1 98.38 105 GLU A N 1
ATOM 851 C CA . GLU A 1 105 ? -4.871 -13.32 -2.93 1 98.38 105 GLU A CA 1
ATOM 852 C C . GLU A 1 105 ? -5.746 -12.477 -3.852 1 98.38 105 GLU A C 1
ATOM 854 O O . GLU A 1 105 ? -6.148 -12.938 -4.922 1 98.38 105 GLU A O 1
ATOM 859 N N . PHE A 1 106 ? -6.008 -11.312 -3.443 1 97.94 106 PHE A N 1
ATOM 860 C CA . PHE A 1 106 ? -6.934 -10.43 -4.141 1 97.94 106 PHE A CA 1
ATOM 861 C C . PHE A 1 106 ? -6.309 -9.055 -4.355 1 97.94 106 PHE A C 1
ATOM 863 O O . PHE A 1 106 ? -5.23 -8.766 -3.826 1 97.94 106 PHE A O 1
ATOM 870 N N . TYR A 1 107 ? -6.879 -8.305 -5.184 1 97.38 107 TYR A N 1
ATOM 871 C CA . TYR A 1 107 ? -6.555 -6.895 -5.352 1 97.38 107 TYR A CA 1
ATOM 872 C C . TYR A 1 107 ? -7.82 -6.051 -5.457 1 97.38 107 TYR A C 1
ATOM 874 O O . TYR A 1 107 ? -8.898 -6.574 -5.746 1 97.38 107 TYR A O 1
ATOM 882 N N . TYR A 1 108 ? -7.707 -4.816 -5.133 1 96.75 108 TYR A N 1
ATOM 883 C CA . TYR A 1 108 ? -8.875 -3.953 -5.238 1 96.75 108 TYR A CA 1
ATOM 884 C C . TYR A 1 108 ? -8.742 -2.998 -6.418 1 96.75 108 TYR A C 1
ATOM 886 O O . TYR A 1 108 ? -7.676 -2.426 -6.645 1 96.75 108 TYR A O 1
ATOM 894 N N . SER A 1 109 ? -9.758 -2.861 -7.086 1 95.5 109 SER A N 1
ATOM 895 C CA . SER A 1 109 ? -9.992 -1.897 -8.156 1 95.5 109 SER A CA 1
ATOM 896 C C . SER A 1 109 ? -11.484 -1.703 -8.406 1 95.5 109 SER A C 1
ATOM 898 O O . SER A 1 109 ? -12.266 -2.658 -8.336 1 95.5 109 SER A O 1
ATOM 900 N N . GLU A 1 110 ? -11.82 -0.531 -8.648 1 92.5 110 GLU A N 1
ATOM 901 C CA . GLU A 1 110 ? -13.211 -0.308 -9.055 1 92.5 110 GL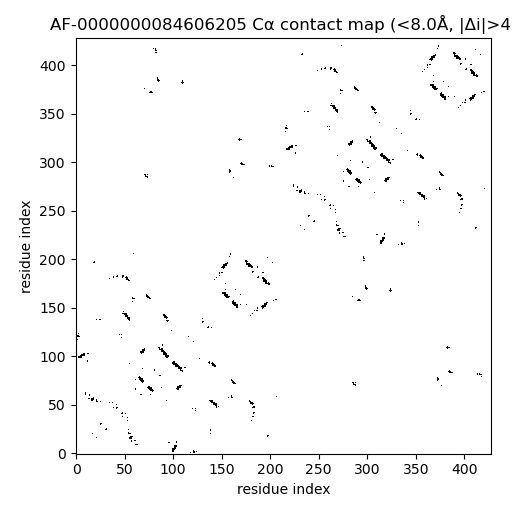U A CA 1
ATOM 902 C C . GLU A 1 110 ? -13.469 -0.837 -10.461 1 92.5 110 GLU A C 1
ATOM 904 O O . GLU A 1 110 ? -14.586 -1.229 -10.789 1 92.5 110 GLU A O 1
ATOM 909 N N . ALA A 1 111 ? -12.391 -0.784 -11.195 1 90 111 ALA A N 1
ATOM 910 C CA . ALA A 1 111 ? -12.5 -1.377 -12.531 1 90 111 ALA A CA 1
ATOM 911 C C . ALA A 1 111 ? -12.508 -2.9 -12.453 1 90 111 ALA A C 1
ATOM 913 O O . ALA A 1 111 ? -11.781 -3.494 -11.656 1 90 111 ALA A O 1
ATOM 914 N N . HIS A 1 112 ? -13.359 -3.521 -13.062 1 83.75 112 HIS A N 1
ATOM 915 C CA . HIS A 1 112 ? -13.5 -4.973 -13.023 1 83.75 112 HIS A CA 1
ATOM 916 C C . HIS A 1 112 ? -12.695 -5.641 -14.133 1 83.75 112 HIS A C 1
ATOM 918 O O . HIS A 1 112 ? -12.75 -5.219 -15.289 1 83.75 112 HIS A O 1
ATOM 924 N N . ASP A 1 113 ? -12.016 -6.598 -13.469 1 78 113 ASP A N 1
ATOM 925 C CA . ASP A 1 113 ? -11.383 -7.477 -14.453 1 78 113 ASP A CA 1
ATOM 926 C C . ASP A 1 113 ? -12.398 -8.461 -15.039 1 78 113 ASP A C 1
ATOM 928 O O . ASP A 1 113 ? -13.367 -8.828 -14.375 1 78 113 ASP A O 1
ATOM 932 N N . GLY A 1 114 ? -12.484 -8.672 -16.219 1 77.44 114 GLY A N 1
ATOM 933 C CA . GLY A 1 114 ? -13.375 -9.625 -16.844 1 77.44 114 GLY A CA 1
ATOM 934 C C . GLY A 1 114 ? -13.281 -11.016 -16.25 1 77.44 114 GLY A C 1
ATOM 935 O O . GLY A 1 114 ? -12.328 -11.328 -15.539 1 77.44 114 GLY A O 1
ATOM 936 N N . ASN A 1 115 ? -14.398 -11.75 -16.359 1 85.12 115 ASN A N 1
ATOM 937 C CA . ASN A 1 115 ? -14.438 -13.156 -15.961 1 85.12 115 ASN A CA 1
ATOM 938 C C . ASN A 1 115 ? -13.516 -14 -16.828 1 85.12 115 ASN A C 1
ATOM 940 O O . ASN A 1 115 ? -13.008 -13.531 -17.844 1 85.12 115 ASN A O 1
ATOM 944 N N . PHE A 1 116 ? -13.195 -15.18 -16.266 1 92.62 116 PHE A N 1
ATOM 945 C CA . PHE A 1 116 ? -12.422 -16.141 -17.062 1 92.62 116 PHE A CA 1
ATOM 946 C C . PHE A 1 116 ? -13.148 -16.484 -18.359 1 92.62 116 PHE A C 1
ATOM 948 O O . PHE A 1 116 ? -14.328 -16.844 -18.328 1 92.62 116 PHE A O 1
ATOM 955 N N . ALA A 1 117 ? -12.484 -16.312 -19.406 1 92.56 117 ALA A N 1
ATOM 956 C CA . ALA A 1 117 ? -12.984 -16.75 -20.719 1 92.56 117 ALA A CA 1
ATOM 957 C C . ALA A 1 117 ? -12.758 -18.25 -20.906 1 92.56 117 ALA A C 1
ATOM 959 O O . ALA A 1 117 ? -12.094 -18.891 -20.094 1 92.56 117 ALA A O 1
ATOM 960 N N . GLU A 1 118 ? -13.328 -18.75 -21.906 1 93.25 118 GLU A N 1
ATOM 961 C CA . GLU A 1 118 ? -13.18 -20.156 -22.219 1 93.25 118 GLU A CA 1
ATOM 962 C C . GLU A 1 118 ? -11.711 -20.547 -22.406 1 93.25 118 GLU A C 1
ATOM 964 O O . GLU A 1 118 ? -11.281 -21.594 -21.922 1 93.25 118 GLU A O 1
ATOM 969 N N . LYS A 1 119 ? -10.984 -19.688 -23.078 1 93.81 119 LYS A N 1
ATOM 970 C CA . LYS A 1 119 ? -9.57 -19.953 -23.312 1 93.81 119 LYS A CA 1
ATOM 971 C C . LYS A 1 119 ? -8.789 -20 -22 1 93.81 119 LYS A C 1
ATOM 973 O O . LYS A 1 119 ? -7.805 -20.734 -21.875 1 93.81 119 LYS A O 1
ATOM 978 N N . ASP A 1 120 ? -9.219 -19.172 -21.047 1 95.81 120 ASP A N 1
ATOM 979 C CA . ASP A 1 120 ? -8.602 -19.219 -19.719 1 95.81 120 ASP A CA 1
ATOM 980 C C . ASP A 1 120 ? -8.812 -20.578 -19.062 1 95.81 120 ASP A C 1
ATOM 982 O O . ASP A 1 120 ? -7.867 -21.156 -18.516 1 95.81 120 ASP A O 1
ATOM 986 N N . LEU A 1 121 ? -10.047 -21.031 -19.188 1 95.19 121 LEU A N 1
ATOM 987 C CA . LEU A 1 121 ? -10.398 -22.297 -18.547 1 95.19 121 LEU A CA 1
ATOM 988 C C . LEU A 1 121 ? -9.656 -23.453 -19.188 1 95.19 121 LEU A C 1
ATOM 990 O O . LEU A 1 121 ? -9.266 -24.406 -18.5 1 95.19 121 LEU A O 1
ATOM 994 N N . GLU A 1 122 ? -9.477 -23.359 -20.406 1 95.25 122 GLU A N 1
ATOM 995 C CA . GLU A 1 122 ? -8.703 -24.375 -21.109 1 95.25 122 GLU A CA 1
ATOM 996 C C . GLU A 1 122 ? -7.254 -24.391 -20.641 1 95.25 122 GLU A C 1
ATOM 998 O O . GLU A 1 122 ? -6.676 -25.453 -20.422 1 95.25 122 GLU A O 1
ATOM 1003 N N . LEU A 1 123 ? -6.676 -23.203 -20.562 1 96.69 123 LEU A N 1
ATOM 1004 C CA . LEU A 1 123 ? -5.309 -23.125 -20.062 1 96.69 123 LEU A CA 1
ATOM 1005 C C . LEU A 1 123 ? -5.203 -23.703 -18.672 1 96.69 123 LEU A C 1
ATOM 1007 O O . LEU A 1 123 ? -4.246 -24.422 -18.359 1 96.69 123 LEU A O 1
ATOM 1011 N N . ILE A 1 124 ? -6.141 -23.422 -17.844 1 96.94 124 ILE A N 1
ATOM 1012 C CA . ILE A 1 124 ? -6.129 -23.844 -16.453 1 96.94 124 ILE A CA 1
ATOM 1013 C C . ILE A 1 124 ? -6.172 -25.375 -16.375 1 96.94 124 ILE A C 1
ATOM 1015 O O . ILE A 1 124 ? -5.457 -25.984 -15.578 1 96.94 124 ILE A O 1
ATOM 1019 N N . ALA A 1 125 ? -6.984 -25.953 -17.203 1 96.12 125 ALA A N 1
ATOM 1020 C CA . ALA A 1 125 ? -7.051 -27.406 -17.25 1 96.12 125 ALA A CA 1
ATOM 1021 C C . ALA A 1 125 ? -5.715 -28 -17.672 1 96.12 125 ALA A C 1
ATOM 1023 O O . ALA A 1 125 ? -5.234 -28.969 -17.078 1 96.12 125 ALA A O 1
ATOM 1024 N N . LYS A 1 126 ? -5.141 -27.453 -18.688 1 96.88 126 LYS A N 1
ATOM 1025 C CA . LYS A 1 126 ? -3.834 -27.922 -19.156 1 96.88 126 LYS A CA 1
ATOM 1026 C C . LYS A 1 126 ? -2.764 -27.703 -18.078 1 96.88 126 LYS A C 1
ATOM 1028 O O . LYS A 1 126 ? -1.885 -28.547 -17.906 1 96.88 126 LYS A O 1
ATOM 1033 N N . PHE A 1 127 ? -2.834 -26.578 -17.469 1 97.75 127 PHE A N 1
ATOM 1034 C CA . PHE A 1 127 ? -1.897 -26.219 -16.406 1 97.75 127 PHE A CA 1
ATOM 1035 C C . PHE A 1 127 ? -1.951 -27.25 -15.281 1 97.75 127 PHE A C 1
ATOM 1037 O O . PHE A 1 127 ? -0.913 -27.734 -14.828 1 97.75 127 PHE A O 1
ATOM 1044 N N . LYS A 1 128 ? -3.115 -27.547 -14.914 1 96.56 128 LYS A N 1
ATOM 1045 C CA . LYS A 1 128 ? -3.301 -28.562 -13.875 1 96.56 128 LYS A CA 1
ATOM 1046 C C . LYS A 1 128 ? -2.652 -29.891 -14.266 1 96.56 128 LYS A C 1
ATOM 1048 O O . LYS A 1 128 ? -1.949 -30.5 -13.469 1 96.56 128 LYS A O 1
ATOM 1053 N N . THR A 1 129 ? -2.904 -30.25 -15.445 1 96.62 129 THR A N 1
ATOM 1054 C CA . THR A 1 129 ? -2.367 -31.516 -15.961 1 96.62 129 THR A CA 1
ATOM 1055 C C . THR A 1 129 ? -0.841 -31.484 -15.953 1 96.62 129 THR A C 1
ATOM 1057 O O . THR A 1 129 ? -0.203 -32.469 -15.531 1 96.62 129 THR A O 1
ATOM 1060 N N . GLU A 1 130 ? -0.26 -30.406 -16.391 1 97.5 130 GLU A N 1
ATOM 1061 C CA . GLU A 1 130 ? 1.194 -30.281 -16.453 1 97.5 130 GLU A CA 1
ATOM 1062 C C . GLU A 1 130 ? 1.806 -30.281 -15.047 1 97.5 130 GLU A C 1
ATOM 1064 O O . GLU A 1 130 ? 2.873 -30.859 -14.836 1 97.5 130 GLU A O 1
ATOM 1069 N N . LEU A 1 131 ? 1.152 -29.625 -14.117 1 97.62 131 LEU A N 1
ATOM 1070 C CA . LEU A 1 131 ? 1.632 -29.656 -12.742 1 97.62 131 LEU A CA 1
ATOM 1071 C C . LEU A 1 131 ? 1.663 -31.094 -12.211 1 97.62 131 LEU A C 1
ATOM 1073 O O . LEU A 1 131 ? 2.656 -31.516 -11.617 1 97.62 131 LEU A O 1
ATOM 1077 N N . ALA A 1 132 ? 0.614 -31.781 -12.445 1 95.88 132 ALA A N 1
ATOM 1078 C CA . ALA A 1 132 ? 0.512 -33.156 -11.977 1 95.88 132 ALA A CA 1
ATOM 1079 C C . ALA A 1 132 ? 1.584 -34.031 -12.617 1 95.88 132 ALA A C 1
ATOM 1081 O O . ALA A 1 132 ? 2.25 -34.812 -11.93 1 95.88 132 ALA A O 1
ATOM 1082 N N . LEU A 1 133 ? 1.781 -33.906 -13.883 1 96.31 133 LEU A N 1
ATOM 1083 C CA . LEU A 1 133 ? 2.74 -34.719 -14.633 1 96.31 133 LEU A CA 1
ATOM 1084 C C . LEU A 1 133 ? 4.16 -34.469 -14.125 1 96.31 133 LEU A C 1
ATOM 1086 O O . LEU A 1 133 ? 4.98 -35.375 -14.133 1 96.31 133 LEU A O 1
ATOM 1090 N N . ARG A 1 134 ? 4.355 -33.312 -13.594 1 96.12 134 ARG A N 1
ATOM 1091 C CA . ARG A 1 134 ? 5.707 -32.938 -13.211 1 96.12 134 ARG A CA 1
ATOM 1092 C C . ARG A 1 134 ? 5.887 -33 -11.695 1 96.12 134 ARG A C 1
ATOM 1094 O O . ARG A 1 134 ? 6.949 -32.656 -11.172 1 96.12 134 ARG A O 1
ATOM 1101 N N . GLY A 1 135 ? 4.816 -33.438 -11.016 1 94.5 135 GLY A N 1
ATOM 1102 C CA . GLY A 1 135 ? 4.879 -33.531 -9.562 1 94.5 135 GLY A CA 1
ATOM 1103 C C . GLY A 1 135 ? 4.961 -32.188 -8.875 1 94.5 135 GLY A C 1
ATOM 1104 O O . GLY A 1 135 ? 5.66 -32.031 -7.867 1 94.5 135 GLY A O 1
ATOM 1105 N N . LEU A 1 136 ? 4.438 -31.203 -9.438 1 96.44 136 LEU A N 1
ATOM 1106 C CA . LEU A 1 136 ? 4.539 -29.828 -8.953 1 96.44 136 LEU A CA 1
ATOM 1107 C C . LEU A 1 136 ? 3.219 -29.375 -8.352 1 96.44 136 LEU A C 1
ATOM 1109 O O . LEU A 1 136 ? 2.949 -28.172 -8.281 1 96.44 136 LEU A O 1
ATOM 1113 N N . ASP A 1 137 ? 2.512 -30.453 -7.84 1 87.19 137 ASP A N 1
ATOM 1114 C CA . ASP A 1 137 ? 1.242 -30.109 -7.207 1 87.19 137 ASP A CA 1
ATOM 1115 C C . ASP A 1 137 ? 1.458 -29.203 -6.004 1 87.19 137 ASP A C 1
ATOM 1117 O O . ASP A 1 137 ? 2.352 -29.438 -5.188 1 87.19 137 ASP A O 1
ATOM 1121 N N . ASN A 1 138 ? 0.987 -28.094 -5.91 1 88.88 138 ASN A N 1
ATOM 1122 C CA . ASN A 1 138 ? 1.005 -27.188 -4.773 1 88.88 138 ASN A CA 1
ATOM 1123 C C . ASN A 1 138 ? 2.273 -26.344 -4.754 1 88.88 138 ASN A C 1
ATOM 1125 O O . ASN A 1 138 ? 2.662 -25.812 -3.709 1 88.88 138 ASN A O 1
ATOM 1129 N N . VAL A 1 139 ? 3.031 -26.422 -5.781 1 96.88 139 VAL A N 1
ATOM 1130 C CA . VAL A 1 139 ? 4.25 -25.625 -5.867 1 96.88 139 VAL A CA 1
ATOM 1131 C C . VAL A 1 139 ? 3.949 -24.297 -6.555 1 96.88 139 VAL A C 1
ATOM 1133 O O . VAL A 1 139 ? 4.348 -23.234 -6.07 1 96.88 139 VAL A O 1
ATOM 1136 N N . PHE A 1 140 ? 3.219 -24.453 -7.684 1 98.56 140 PHE A N 1
ATOM 1137 C CA . PHE A 1 140 ? 2.98 -23.25 -8.492 1 98.56 140 PHE A CA 1
ATOM 1138 C C . PHE A 1 140 ? 1.489 -22.953 -8.586 1 98.56 140 PHE A C 1
ATOM 1140 O O . PHE A 1 140 ? 0.659 -23.859 -8.43 1 98.56 140 PHE A O 1
ATOM 1147 N N . GLY A 1 141 ? 1.171 -21.734 -8.75 1 98.38 141 GLY A N 1
ATOM 1148 C CA . GLY A 1 141 ? -0.152 -21.234 -9.078 1 98.38 141 GLY A CA 1
ATOM 1149 C C . GLY A 1 141 ? -0.135 -20.172 -10.172 1 98.38 141 GLY A C 1
ATOM 1150 O O . GLY A 1 141 ? 0.885 -19.969 -10.828 1 98.38 141 GLY A O 1
ATOM 1151 N N . LEU A 1 142 ? -1.262 -19.625 -10.375 1 98.31 142 LEU A N 1
ATOM 1152 C CA . LEU A 1 142 ? -1.421 -18.594 -11.391 1 98.31 142 LEU A CA 1
ATOM 1153 C C . LEU A 1 142 ? -1.524 -17.219 -10.758 1 98.31 142 LEU A C 1
ATOM 1155 O O . LEU A 1 142 ? -2.043 -17.078 -9.648 1 98.31 142 LEU A O 1
ATOM 1159 N N . VAL A 1 143 ? -1.052 -16.266 -11.445 1 98.44 143 VAL A N 1
ATOM 1160 C CA . VAL A 1 143 ? -1.152 -14.891 -10.992 1 98.44 143 VAL A CA 1
ATOM 1161 C C . VAL A 1 143 ? -1.538 -13.984 -12.156 1 98.44 143 VAL A C 1
ATOM 1163 O O . VAL A 1 143 ? -1.128 -14.219 -13.297 1 98.44 143 VAL A O 1
ATOM 1166 N N . ARG A 1 144 ? -2.283 -13.039 -11.828 1 97 144 ARG A N 1
ATOM 1167 C CA . ARG A 1 144 ? -2.713 -12.047 -12.812 1 97 144 ARG A CA 1
ATOM 1168 C C . ARG A 1 144 ? -1.514 -11.344 -13.438 1 97 144 ARG A C 1
ATOM 1170 O O . ARG A 1 144 ? -0.555 -11 -12.742 1 97 144 ARG A O 1
ATOM 1177 N N . TYR A 1 145 ? -1.621 -11.148 -14.703 1 97.25 145 TYR A N 1
ATOM 1178 C CA . TYR A 1 145 ? -0.589 -10.422 -15.43 1 97.25 145 TYR A CA 1
ATOM 1179 C C . TYR A 1 145 ? -0.588 -8.945 -15.055 1 97.25 145 TYR A C 1
ATOM 1181 O O . TYR A 1 145 ? -1.636 -8.297 -15.055 1 97.25 145 TYR A O 1
ATOM 1189 N N . PRO A 1 146 ? 0.557 -8.406 -14.734 1 96.38 146 PRO A N 1
ATOM 1190 C CA . PRO A 1 146 ? 0.622 -7.043 -14.203 1 96.38 146 PRO A CA 1
ATOM 1191 C C . PRO A 1 146 ? 0.639 -5.977 -15.297 1 96.38 146 PRO A C 1
ATOM 1193 O O . PRO A 1 146 ? 0.515 -4.785 -15.008 1 96.38 146 PRO A O 1
ATOM 1196 N N . GLY A 1 147 ? 0.799 -6.336 -16.562 1 96.38 147 GLY A N 1
ATOM 1197 C CA . GLY A 1 147 ? 0.985 -5.398 -17.656 1 96.38 147 GLY A CA 1
ATOM 1198 C C . GLY A 1 147 ? 2.432 -5.27 -18.094 1 96.38 147 GLY A C 1
ATOM 1199 O O . GLY A 1 147 ? 3.348 -5.516 -17.312 1 96.38 147 GLY A O 1
ATOM 1200 N N . ASP A 1 148 ? 2.689 -4.781 -19.25 1 96.94 148 ASP A N 1
ATOM 1201 C CA . ASP A 1 148 ? 4.016 -4.75 -19.859 1 96.94 148 ASP A CA 1
ATOM 1202 C C . ASP A 1 148 ? 4.891 -3.68 -19.219 1 96.94 148 ASP A C 1
ATOM 1204 O O . ASP A 1 148 ? 6.109 -3.674 -19.391 1 96.94 148 ASP A O 1
ATOM 1208 N N . LYS A 1 149 ? 4.316 -2.785 -18.484 1 94.56 149 LYS A N 1
ATOM 1209 C CA . LYS A 1 149 ? 5.07 -1.689 -17.875 1 94.56 149 LYS A CA 1
ATOM 1210 C C . LYS A 1 149 ? 5.535 -2.045 -16.469 1 94.56 149 LYS A C 1
ATOM 1212 O O . LYS A 1 149 ? 6.195 -1.241 -15.812 1 94.56 149 LYS A O 1
ATOM 1217 N N . PHE A 1 150 ? 5.18 -3.258 -16.062 1 96.75 150 PHE A N 1
ATOM 1218 C CA . PHE A 1 150 ? 5.609 -3.729 -14.75 1 96.75 150 PHE A CA 1
ATOM 1219 C C . PHE A 1 150 ? 7.129 -3.795 -14.672 1 96.75 150 PHE A C 1
ATOM 1221 O O . PHE A 1 150 ? 7.777 -4.359 -15.555 1 96.75 150 PHE A O 1
ATOM 1228 N N . ASP A 1 151 ? 7.773 -3.281 -13.602 1 95.69 151 ASP A N 1
ATOM 1229 C CA . ASP A 1 151 ? 9.227 -3.162 -13.508 1 95.69 151 ASP A CA 1
ATOM 1230 C C . ASP A 1 151 ? 9.797 -4.176 -12.516 1 95.69 151 ASP A C 1
ATOM 1232 O O . ASP A 1 151 ? 11.008 -4.211 -12.289 1 95.69 151 ASP A O 1
ATOM 1236 N N . GLY A 1 152 ? 8.953 -4.969 -11.961 1 96.5 152 GLY A N 1
ATOM 1237 C CA . GLY A 1 152 ? 9.406 -5.84 -10.891 1 96.5 152 GLY A CA 1
ATOM 1238 C C . GLY A 1 152 ? 9.109 -5.289 -9.508 1 96.5 152 GLY A C 1
ATOM 1239 O O . GLY A 1 152 ? 8.711 -4.129 -9.367 1 96.5 152 GLY A O 1
ATOM 1240 N N . SER A 1 153 ? 9.219 -6.176 -8.547 1 97.12 153 SER A N 1
ATOM 1241 C CA . SER A 1 153 ? 9.008 -5.777 -7.156 1 97.12 153 SER A CA 1
ATOM 1242 C C . SER A 1 153 ? 9.758 -6.695 -6.199 1 97.12 153 SER A C 1
ATOM 1244 O O . SER A 1 153 ? 10.25 -7.75 -6.602 1 97.12 153 SER A O 1
ATOM 1246 N N . CYS A 1 154 ? 9.914 -6.246 -5 1 95.62 154 CYS A N 1
ATOM 1247 C CA . CYS A 1 154 ? 10.453 -7.066 -3.924 1 95.62 154 CYS A CA 1
ATOM 1248 C C . CYS A 1 154 ? 9.578 -6.988 -2.682 1 95.62 154 CYS A C 1
ATOM 1250 O O . CYS A 1 154 ? 9.406 -5.914 -2.1 1 95.62 154 CYS A O 1
ATOM 1252 N N . GLU A 1 155 ? 9.125 -8.125 -2.311 1 94.69 155 GLU A N 1
ATOM 1253 C CA . GLU A 1 155 ? 8.203 -8.211 -1.18 1 94.69 155 GLU A CA 1
ATOM 1254 C C . GLU A 1 155 ? 8.961 -8.25 0.145 1 94.69 155 GLU A C 1
ATOM 1256 O O . GLU A 1 155 ? 10.016 -8.883 0.246 1 94.69 155 GLU A O 1
ATOM 1261 N N . PHE A 1 156 ? 8.461 -7.574 1.1 1 91.81 156 PHE A N 1
ATOM 1262 C CA . PHE A 1 156 ? 8.828 -7.793 2.494 1 91.81 156 PHE A CA 1
ATOM 1263 C C . PHE A 1 156 ? 7.629 -7.574 3.41 1 91.81 156 PHE A C 1
ATOM 1265 O O . PHE A 1 156 ? 6.676 -6.883 3.043 1 91.81 156 PHE A O 1
ATOM 1272 N N . SER A 1 157 ? 7.707 -8.211 4.559 1 91.81 157 SER A N 1
ATOM 1273 C CA . SER A 1 157 ? 6.547 -8.188 5.441 1 91.81 157 SER A CA 1
ATOM 1274 C C . SER A 1 157 ? 6.805 -7.324 6.672 1 91.81 157 SER A C 1
ATOM 1276 O O . SER A 1 157 ? 7.934 -7.258 7.164 1 91.81 157 SER A O 1
ATOM 1278 N N . GLN A 1 158 ? 5.848 -6.59 7.102 1 91.06 158 GLN A N 1
ATOM 1279 C CA . GLN A 1 158 ? 5.727 -5.875 8.367 1 91.06 158 GLN A CA 1
ATOM 1280 C C . GLN A 1 158 ? 4.445 -6.262 9.094 1 91.06 158 GLN A C 1
ATOM 1282 O O . GLN A 1 158 ? 3.348 -5.883 8.68 1 91.06 158 GLN A O 1
ATOM 1287 N N . GLY A 1 159 ? 4.605 -7.059 10.195 1 90.38 159 GLY A N 1
ATOM 1288 C CA . GLY A 1 159 ? 3.389 -7.562 10.812 1 90.38 159 GLY A CA 1
ATOM 1289 C C . GLY A 1 159 ? 2.525 -8.359 9.852 1 90.38 159 GLY A C 1
ATOM 1290 O O . GLY A 1 159 ? 2.998 -9.312 9.219 1 90.38 159 GLY A O 1
ATOM 1291 N N . ARG A 1 160 ? 1.264 -7.965 9.75 1 94.38 160 ARG A N 1
ATOM 1292 C CA . ARG A 1 160 ? 0.324 -8.633 8.852 1 94.38 160 ARG A CA 1
ATOM 1293 C C . ARG A 1 160 ? 0.166 -7.855 7.551 1 94.38 160 ARG A C 1
ATOM 1295 O O . ARG A 1 160 ? -0.953 -7.648 7.074 1 94.38 160 ARG A O 1
ATOM 1302 N N . ALA A 1 161 ? 1.271 -7.344 7.078 1 96.19 161 ALA A N 1
ATOM 1303 C CA . ALA A 1 161 ? 1.299 -6.637 5.805 1 96.19 161 ALA A CA 1
ATOM 1304 C C . ALA A 1 161 ? 2.479 -7.09 4.949 1 96.19 161 ALA A C 1
ATOM 1306 O O . ALA A 1 161 ? 3.576 -7.316 5.465 1 96.19 161 ALA A O 1
ATOM 1307 N N . ASN A 1 162 ? 2.188 -7.27 3.74 1 96.12 162 ASN A N 1
ATOM 1308 C CA . ASN A 1 162 ? 3.227 -7.562 2.758 1 96.12 162 ASN A CA 1
ATOM 1309 C C . ASN A 1 162 ? 3.41 -6.406 1.777 1 96.12 162 ASN A C 1
ATOM 1311 O O . ASN A 1 162 ? 2.479 -6.047 1.058 1 96.12 162 ASN A O 1
ATOM 1315 N N . ILE A 1 163 ? 4.578 -5.824 1.783 1 96.88 163 ILE A N 1
ATOM 1316 C CA . ILE A 1 163 ? 4.883 -4.645 0.979 1 96.88 163 ILE A CA 1
ATOM 1317 C C . ILE A 1 163 ? 5.742 -5.043 -0.219 1 96.88 163 ILE A C 1
ATOM 1319 O O . ILE A 1 163 ? 6.727 -5.766 -0.068 1 96.88 163 ILE A O 1
ATOM 1323 N N . ASN A 1 164 ? 5.359 -4.59 -1.398 1 96.88 164 ASN A N 1
ATOM 1324 C CA . ASN A 1 164 ? 6.152 -4.785 -2.609 1 96.88 164 ASN A CA 1
ATOM 1325 C C . ASN A 1 164 ? 6.895 -3.51 -3.004 1 96.88 164 ASN A C 1
ATOM 1327 O O . ASN A 1 164 ? 6.305 -2.598 -3.584 1 96.88 164 ASN A O 1
ATOM 1331 N N . LEU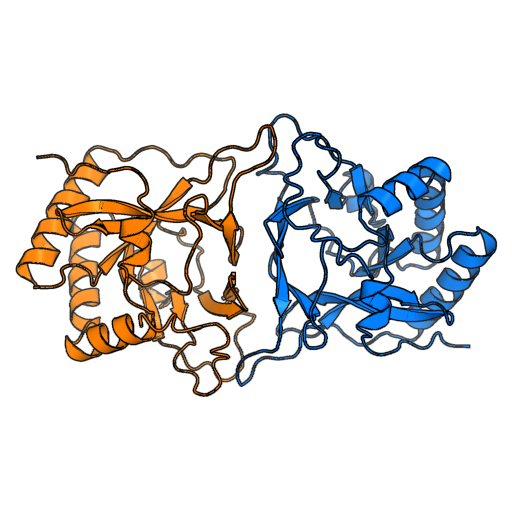 A 1 165 ? 8.172 -3.496 -2.76 1 96.31 165 LEU A N 1
ATOM 1332 C CA . LEU A 1 165 ? 8.984 -2.35 -3.139 1 96.31 165 LEU A CA 1
ATOM 1333 C C . LEU A 1 165 ? 9.219 -2.32 -4.648 1 96.31 165 LEU A C 1
ATOM 1335 O O . LEU A 1 165 ? 9.461 -3.359 -5.262 1 96.31 165 LEU A O 1
ATOM 1339 N N . GLN A 1 166 ? 9.148 -1.157 -5.176 1 96.81 166 GLN A N 1
ATOM 1340 C CA . GLN A 1 166 ? 9.547 -0.96 -6.562 1 96.81 166 GLN A CA 1
ATOM 1341 C C . GLN A 1 166 ? 11.062 -0.861 -6.688 1 96.81 166 GLN A C 1
ATOM 1343 O O . GLN A 1 166 ? 11.75 -0.503 -5.727 1 96.81 166 GLN A O 1
ATOM 1348 N N . PRO A 1 167 ? 11.578 -1.131 -7.844 1 95.44 167 PRO A N 1
ATOM 1349 C CA . PRO A 1 167 ? 13.023 -1.18 -8.023 1 95.44 167 PRO A CA 1
ATOM 1350 C C . PRO A 1 167 ? 13.719 0.113 -7.598 1 95.44 167 PRO A C 1
ATOM 1352 O O . PRO A 1 167 ? 14.805 0.073 -7.012 1 95.44 167 PRO A O 1
ATOM 1355 N N . LYS A 1 168 ? 13.133 1.293 -7.805 1 94.5 168 LYS A N 1
ATOM 1356 C CA . LYS A 1 168 ? 13.742 2.566 -7.43 1 94.5 168 LYS A CA 1
ATOM 1357 C C . LYS A 1 168 ? 13.93 2.658 -5.918 1 94.5 168 LYS A C 1
ATOM 1359 O O . LYS A 1 168 ? 14.688 3.5 -5.434 1 94.5 168 LYS A O 1
ATOM 1364 N N . ASP A 1 169 ? 13.258 1.74 -5.164 1 95.31 169 ASP A N 1
ATOM 1365 C CA . ASP A 1 169 ? 13.305 1.807 -3.707 1 95.31 169 ASP A CA 1
ATOM 1366 C C . ASP A 1 169 ? 14.016 0.584 -3.125 1 95.31 169 ASP A C 1
ATOM 1368 O O . ASP A 1 169 ? 13.938 0.333 -1.921 1 95.31 169 ASP A O 1
ATOM 1372 N N . TYR A 1 170 ? 14.656 -0.196 -3.99 1 92.69 170 TYR A N 1
ATOM 1373 C CA . TYR A 1 170 ? 15.477 -1.3 -3.504 1 92.69 170 TYR A CA 1
ATOM 1374 C C . TYR A 1 170 ? 16.672 -0.784 -2.707 1 92.69 170 TYR A C 1
ATOM 1376 O O . TYR A 1 170 ? 17.266 0.232 -3.062 1 92.69 170 TYR A O 1
ATOM 1384 N N . PRO A 1 171 ? 16.969 -1.51 -1.659 1 89.5 171 PRO A N 1
ATOM 1385 C CA . PRO A 1 171 ? 18.266 -1.198 -1.06 1 89.5 171 PRO A CA 1
ATOM 1386 C C . PRO A 1 171 ? 19.438 -1.479 -2.002 1 89.5 171 PRO A C 1
ATOM 1388 O O . PRO A 1 171 ? 19.281 -2.211 -2.982 1 89.5 171 PRO A O 1
ATOM 1391 N N . ALA A 1 172 ? 20.578 -0.895 -1.683 1 86.06 172 ALA A N 1
ATOM 1392 C CA . ALA A 1 172 ? 21.75 -1.037 -2.529 1 86.06 172 ALA A CA 1
ATOM 1393 C C . ALA A 1 172 ? 22.125 -2.506 -2.701 1 86.06 172 ALA A C 1
ATOM 1395 O O . ALA A 1 172 ? 22.5 -2.934 -3.795 1 86.06 172 ALA A O 1
ATOM 1396 N N . VAL A 1 173 ? 22.047 -3.186 -1.601 1 85.38 173 VAL A N 1
ATOM 1397 C CA . VAL A 1 173 ? 22.297 -4.621 -1.646 1 85.38 173 VAL A CA 1
ATOM 1398 C C . VAL A 1 173 ? 21.016 -5.391 -1.311 1 85.38 173 VAL A C 1
ATOM 1400 O O . VAL A 1 173 ? 20.594 -5.418 -0.154 1 85.38 173 VAL A O 1
ATOM 1403 N N . LEU A 1 174 ? 20.422 -5.848 -2.32 1 86.81 174 LEU A N 1
ATOM 1404 C CA . LEU A 1 174 ? 19.188 -6.605 -2.137 1 86.81 174 LEU A CA 1
ATOM 1405 C C . LEU A 1 174 ? 19.453 -8.102 -2.225 1 86.81 174 LEU A C 1
ATOM 1407 O O . LEU A 1 174 ? 19.984 -8.586 -3.232 1 86.81 174 LEU A O 1
ATOM 1411 N N . LYS A 1 175 ? 19.219 -8.812 -1.221 1 86.94 175 LYS A N 1
ATOM 1412 C CA . LYS A 1 175 ? 19.203 -10.273 -1.224 1 86.94 175 LYS A CA 1
ATOM 1413 C C . LYS A 1 175 ? 17.781 -10.812 -1.287 1 86.94 175 LYS A C 1
ATOM 1415 O O . LYS A 1 175 ? 17.016 -10.641 -0.342 1 86.94 175 LYS A O 1
ATOM 1420 N N . ALA A 1 176 ? 17.453 -11.398 -2.436 1 92.25 176 ALA A N 1
ATOM 1421 C CA . ALA A 1 176 ? 16.094 -11.859 -2.635 1 92.25 176 ALA A CA 1
ATOM 1422 C C . ALA A 1 176 ? 16.031 -13 -3.648 1 92.25 176 ALA A C 1
ATOM 1424 O O . ALA A 1 176 ? 17.016 -13.242 -4.367 1 92.25 176 ALA A O 1
ATOM 1425 N N . PHE A 1 177 ? 15.023 -13.766 -3.623 1 94.88 177 PHE A N 1
ATOM 1426 C CA . PHE A 1 177 ? 14.734 -14.766 -4.645 1 94.88 177 PHE A CA 1
ATOM 1427 C C . PHE A 1 177 ? 13.406 -14.477 -5.324 1 94.88 177 PHE A C 1
ATOM 1429 O O . PHE A 1 177 ? 12.516 -13.867 -4.727 1 94.88 177 PHE A O 1
ATOM 1436 N N . SER A 1 178 ? 13.266 -14.898 -6.559 1 96.69 178 SER A N 1
ATOM 1437 C CA . SER A 1 178 ? 12.039 -14.68 -7.312 1 96.69 178 SER A CA 1
ATOM 1438 C C . SER A 1 178 ? 10.914 -15.586 -6.816 1 96.69 178 SER A C 1
ATOM 1440 O O . SER A 1 178 ? 11.148 -16.766 -6.52 1 96.69 178 SER A O 1
ATOM 1442 N N . THR A 1 179 ? 9.703 -15 -6.734 1 97.69 179 THR A N 1
ATOM 1443 C CA . THR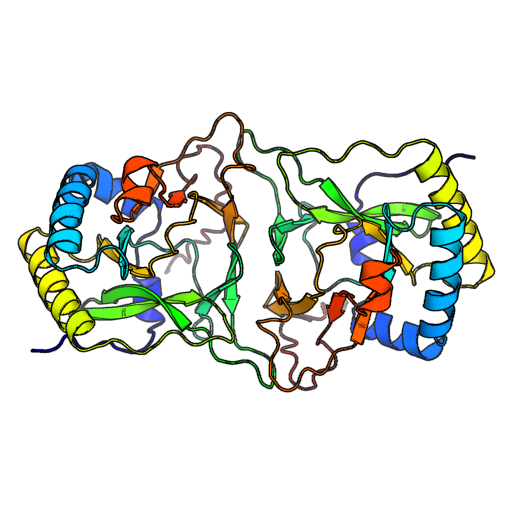 A 1 179 ? 8.547 -15.781 -6.312 1 97.69 179 THR A CA 1
ATOM 1444 C C . THR A 1 179 ? 7.465 -15.766 -7.391 1 97.69 179 THR A C 1
ATOM 1446 O O . THR A 1 179 ? 6.535 -16.578 -7.352 1 97.69 179 THR A O 1
ATOM 1449 N N . ILE A 1 180 ? 7.496 -14.836 -8.281 1 98.62 180 ILE A N 1
ATOM 1450 C CA . ILE A 1 180 ? 6.535 -14.711 -9.367 1 98.62 180 ILE A CA 1
ATOM 1451 C C . ILE A 1 180 ? 7.266 -14.406 -10.672 1 98.62 180 ILE A C 1
ATOM 1453 O O . ILE A 1 180 ? 8.18 -13.578 -10.703 1 98.62 180 ILE A O 1
ATOM 1457 N N . TRP A 1 181 ? 6.852 -15.055 -11.727 1 98.75 181 TRP A N 1
ATOM 1458 C CA . TRP A 1 181 ? 7.453 -14.891 -13.047 1 98.75 181 TRP A CA 1
ATOM 1459 C C . TRP A 1 181 ? 6.398 -14.516 -14.086 1 98.75 181 TRP A C 1
ATOM 1461 O O . TRP A 1 181 ? 5.285 -15.055 -14.07 1 98.75 181 TRP A O 1
ATOM 1471 N N . PHE A 1 182 ? 6.77 -13.703 -14.93 1 98.75 182 PHE A N 1
ATOM 1472 C CA . PHE A 1 182 ? 5.949 -13.312 -16.078 1 98.75 182 PHE A CA 1
ATOM 1473 C C . PHE A 1 182 ? 6.668 -13.602 -17.375 1 98.75 182 PHE A C 1
ATOM 1475 O O . PHE A 1 182 ? 7.895 -13.531 -17.453 1 98.75 182 PHE A O 1
ATOM 1482 N N . PHE A 1 183 ? 5.898 -13.828 -18.422 1 98.56 183 PHE A N 1
ATOM 1483 C CA . PHE A 1 183 ? 6.523 -14.508 -19.547 1 98.56 183 PHE A CA 1
ATOM 1484 C C . PHE A 1 183 ? 6.355 -13.695 -20.828 1 98.56 183 PHE A C 1
ATOM 1486 O O . PHE A 1 183 ? 6.82 -14.102 -21.891 1 98.56 183 PHE A O 1
ATOM 1493 N N . SER A 1 184 ? 5.625 -12.539 -20.719 1 98 184 SER A N 1
ATOM 1494 C CA . SER A 1 184 ? 5.637 -11.672 -21.891 1 98 184 SER A CA 1
ATOM 1495 C C . SER A 1 184 ? 7.062 -11.297 -22.297 1 98 184 SER A C 1
ATOM 1497 O O . SER A 1 184 ? 7.934 -11.156 -21.438 1 98 184 SER A O 1
ATOM 1499 N N . GLU A 1 185 ? 7.238 -11.094 -23.562 1 96.75 185 GLU A N 1
ATOM 1500 C CA . GLU A 1 185 ? 8.586 -10.875 -24.078 1 96.75 185 GLU A CA 1
ATOM 1501 C C . GLU A 1 185 ? 9.25 -9.68 -23.406 1 96.75 185 GLU A C 1
ATOM 1503 O O . GLU A 1 185 ? 10.383 -9.781 -22.922 1 96.75 185 GLU A O 1
ATOM 1508 N N . PRO A 1 186 ? 8.648 -8.547 -23.281 1 96.81 186 PRO A N 1
ATOM 1509 C CA . PRO A 1 186 ? 9.312 -7.41 -22.641 1 96.81 186 PRO A CA 1
ATOM 1510 C C . PRO A 1 186 ? 9.656 -7.672 -21.172 1 96.81 186 PRO A C 1
ATOM 1512 O O . PRO A 1 186 ? 10.734 -7.297 -20.719 1 96.81 186 PRO A O 1
ATOM 1515 N N . LEU A 1 187 ? 8.828 -8.344 -20.438 1 97.31 187 LEU A N 1
ATOM 1516 C CA . LEU A 1 187 ? 9.078 -8.586 -19.016 1 97.31 187 LEU A CA 1
ATOM 1517 C C . LEU A 1 187 ? 10.156 -9.648 -18.828 1 97.31 187 LEU A C 1
ATOM 1519 O O . LEU A 1 187 ? 11.008 -9.523 -17.953 1 97.31 187 LEU A O 1
ATOM 1523 N N . TRP A 1 188 ? 10.094 -10.664 -19.672 1 96.94 188 TRP A N 1
ATOM 1524 C CA . TRP A 1 188 ? 11.07 -11.742 -19.562 1 96.94 188 TRP A CA 1
ATOM 1525 C C . TRP A 1 188 ? 12.477 -11.242 -19.891 1 96.94 188 TRP A C 1
ATOM 1527 O O . TRP A 1 188 ? 13.438 -11.547 -19.188 1 96.94 188 TRP A O 1
ATOM 1537 N N . LYS A 1 189 ? 12.57 -10.406 -20.891 1 95.81 189 LYS A N 1
ATOM 1538 C CA . LYS A 1 189 ? 13.859 -9.875 -21.328 1 95.81 189 LYS A CA 1
ATOM 1539 C C . LYS A 1 189 ? 14.461 -8.953 -20.281 1 95.81 189 LYS A C 1
ATOM 1541 O O . LYS A 1 189 ? 15.672 -8.953 -20.062 1 95.81 189 LYS A O 1
ATOM 1546 N N . ARG A 1 190 ? 13.625 -8.203 -19.594 1 95.12 190 ARG A N 1
ATOM 1547 C CA . ARG A 1 190 ? 14.086 -7.262 -18.562 1 95.12 190 ARG A CA 1
ATOM 1548 C C . ARG A 1 190 ? 14.305 -7.965 -17.234 1 95.12 190 ARG A C 1
ATOM 1550 O O . ARG A 1 190 ? 14.898 -7.398 -16.312 1 95.12 190 ARG A O 1
ATOM 1557 N N . GLY A 1 191 ? 13.82 -9.203 -17.156 1 93.81 191 GLY A N 1
ATOM 1558 C CA . GLY A 1 191 ? 13.953 -9.922 -15.898 1 93.81 191 GLY A CA 1
ATOM 1559 C C . GLY A 1 191 ? 13.047 -9.391 -14.805 1 93.81 191 GLY A C 1
ATOM 1560 O O . GLY A 1 191 ? 13.414 -9.398 -13.625 1 93.81 191 GLY A O 1
ATOM 1561 N N . CYS A 1 192 ? 11.867 -8.891 -15.234 1 91.94 192 CYS A N 1
ATOM 1562 C CA . CYS A 1 192 ? 10.922 -8.297 -14.289 1 91.94 192 CYS A CA 1
ATOM 1563 C C . CYS A 1 192 ? 10.117 -9.375 -13.578 1 91.94 192 CYS A C 1
ATOM 1565 O O . CYS A 1 192 ? 9.234 -9.992 -14.18 1 91.94 192 CYS A O 1
ATOM 1567 N N . THR A 1 193 ? 10.445 -9.688 -12.352 1 96.19 193 THR A N 1
ATOM 1568 C CA . THR A 1 193 ? 9.766 -10.656 -11.5 1 96.19 193 THR A CA 1
ATOM 1569 C C . THR A 1 193 ? 9.359 -10.016 -10.172 1 96.19 193 THR A C 1
ATOM 1571 O O . THR A 1 193 ? 9.711 -8.867 -9.898 1 96.19 193 THR A O 1
ATOM 1574 N N . CYS A 1 194 ? 8.555 -10.68 -9.477 1 97.19 194 CYS A N 1
ATOM 1575 C CA . CYS A 1 194 ? 8.375 -10.359 -8.062 1 97.19 194 CYS A CA 1
ATOM 1576 C C . CYS A 1 194 ? 9.32 -11.18 -7.195 1 97.19 194 CYS A C 1
ATOM 1578 O O . CYS A 1 194 ? 9.414 -12.398 -7.359 1 97.19 194 CYS A O 1
ATOM 1580 N N . LYS A 1 195 ? 10.008 -10.523 -6.336 1 95.88 195 LYS A N 1
ATOM 1581 C CA . LYS A 1 195 ? 10.984 -11.164 -5.457 1 95.88 195 LYS A CA 1
ATOM 1582 C C . LYS A 1 195 ? 10.547 -11.07 -3.998 1 95.88 195 LYS A C 1
ATOM 1584 O O . LYS A 1 195 ? 9.672 -10.273 -3.654 1 95.88 195 LYS A O 1
ATOM 1589 N N . CYS A 1 196 ? 11.117 -11.922 -3.205 1 93.56 196 CYS A N 1
ATOM 1590 C CA . CYS A 1 196 ? 10.906 -11.875 -1.764 1 93.56 196 CYS A CA 1
ATOM 1591 C C . CYS A 1 196 ? 12.234 -11.812 -1.02 1 93.56 196 CYS A C 1
ATOM 1593 O O . CYS A 1 196 ? 13.164 -12.555 -1.339 1 93.56 196 CYS A O 1
ATOM 1595 N N . ASN A 1 197 ? 12.305 -10.961 -0.054 1 87 197 ASN A N 1
ATOM 1596 C CA . ASN A 1 197 ? 13.547 -10.742 0.678 1 87 197 ASN A CA 1
ATOM 1597 C C . ASN A 1 197 ? 13.656 -11.656 1.894 1 87 197 ASN A C 1
ATOM 1599 O O . ASN A 1 197 ? 14.508 -11.453 2.758 1 87 197 ASN A O 1
ATOM 1603 N N . GLU A 1 198 ? 12.875 -12.578 2.145 1 73.88 198 GLU A N 1
ATOM 1604 C CA . GLU A 1 198 ? 12.836 -13.438 3.324 1 73.88 198 GLU A CA 1
ATOM 1605 C C . GLU A 1 198 ? 14.172 -14.148 3.529 1 73.88 198 GLU A C 1
ATOM 1607 O O . GLU A 1 198 ? 14.492 -14.578 4.641 1 73.88 198 GLU A O 1
ATOM 1612 N N . VAL A 1 199 ? 14.961 -14.328 2.66 1 60.16 199 VAL A N 1
ATOM 1613 C CA . VAL A 1 199 ? 16.234 -15.008 2.82 1 60.16 199 VAL A CA 1
ATOM 1614 C C . VAL A 1 199 ? 17.203 -14.109 3.582 1 60.16 199 VAL A C 1
ATOM 1616 O O . VAL A 1 199 ? 18.266 -14.57 4.047 1 60.16 199 VAL A O 1
ATOM 1619 N N . SER A 1 200 ? 16.734 -12.914 3.799 1 55.25 200 SER A N 1
ATOM 1620 C CA . SER A 1 200 ? 17.672 -12.047 4.504 1 55.25 200 SER A CA 1
ATOM 1621 C C . SER A 1 200 ? 17.766 -12.414 5.98 1 55.25 200 SER A C 1
ATOM 1623 O O . SER A 1 200 ? 16.781 -12.859 6.578 1 55.25 200 SER A O 1
ATOM 1625 N N . SER A 1 201 ? 18.828 -12.938 6.426 1 50.41 201 SER A N 1
ATOM 1626 C CA . SER A 1 201 ? 19.078 -13.359 7.801 1 50.41 201 SER A CA 1
ATOM 1627 C C . SER A 1 201 ? 18.359 -12.453 8.789 1 50.41 201 SER A C 1
ATOM 1629 O O . SER A 1 201 ? 18 -12.883 9.891 1 50.41 201 SER A O 1
ATOM 1631 N N . ASP A 1 202 ? 18.219 -11.195 8.516 1 46.78 202 ASP A N 1
ATOM 1632 C CA . ASP A 1 202 ? 17.656 -10.242 9.453 1 46.78 202 ASP A CA 1
ATOM 1633 C C . ASP A 1 202 ? 16.172 -10.016 9.188 1 46.78 202 ASP A C 1
ATOM 1635 O O . ASP A 1 202 ? 15.625 -8.961 9.516 1 46.78 202 ASP A O 1
ATOM 1639 N N . HIS A 1 203 ? 15.586 -11.031 8.617 1 49.69 203 HIS A N 1
ATOM 1640 C CA . HIS A 1 203 ? 14.148 -10.898 8.391 1 49.69 203 HIS A CA 1
ATOM 1641 C C . HIS A 1 203 ? 13.383 -10.852 9.703 1 49.69 203 HIS A C 1
ATOM 1643 O O . HIS A 1 203 ? 13.602 -11.68 10.586 1 49.69 203 HIS A O 1
ATOM 1649 N N . PRO A 1 204 ? 12.734 -9.812 10.078 1 43.66 204 PRO A N 1
ATOM 1650 C CA . PRO A 1 204 ? 12.047 -9.742 11.367 1 43.66 204 PRO A CA 1
ATOM 1651 C C . PRO A 1 204 ? 10.977 -10.82 11.523 1 43.66 204 PRO A C 1
ATOM 1653 O O . PRO A 1 204 ? 10.172 -11.039 10.617 1 43.66 204 PRO A O 1
ATOM 1656 N N . HIS A 1 205 ? 11.297 -12.016 11.914 1 38.06 205 HIS A N 1
ATOM 1657 C CA . HIS A 1 205 ? 10.305 -13.039 12.211 1 38.06 205 HIS A CA 1
ATOM 1658 C C . HIS A 1 205 ? 9.492 -12.672 13.453 1 38.06 205 HIS A C 1
ATOM 1660 O O . HIS A 1 205 ? 9.945 -12.898 14.578 1 38.06 205 HIS A O 1
ATOM 1666 N N . THR A 1 206 ? 8.82 -11.664 13.516 1 34.53 206 THR A N 1
ATOM 1667 C CA . THR A 1 206 ? 8.094 -11.539 14.773 1 34.53 206 THR A CA 1
ATOM 1668 C C . THR A 1 206 ? 7.082 -12.672 14.93 1 34.53 206 THR A C 1
ATOM 1670 O O . THR A 1 206 ? 6.879 -13.18 16.031 1 34.53 206 THR A O 1
ATOM 1673 N N . GLY A 1 207 ? 6.062 -12.789 14.055 1 32.16 207 GLY A N 1
ATOM 1674 C CA . GLY A 1 207 ? 4.762 -13.273 14.484 1 32.16 207 GLY A CA 1
ATOM 1675 C C . GLY A 1 207 ? 4.668 -14.789 14.508 1 32.16 207 GLY A C 1
ATOM 1676 O O . GLY A 1 207 ? 3.57 -15.352 14.523 1 32.16 207 GLY A O 1
ATOM 1677 N N . HIS A 1 208 ? 5.695 -15.625 14.289 1 27.98 208 HIS A N 1
ATOM 1678 C CA . HIS A 1 208 ? 5.172 -16.984 14.297 1 27.98 208 HIS A CA 1
ATOM 1679 C C . HIS A 1 208 ? 4.719 -17.391 15.695 1 27.98 208 HIS A C 1
ATOM 1681 O O . HIS A 1 208 ? 5.543 -17.719 16.547 1 27.98 208 HIS A O 1
ATOM 1687 N N . ARG A 1 209 ? 3.658 -16.75 16.234 1 29.92 209 ARG A N 1
ATOM 1688 C CA . ARG A 1 209 ? 3.137 -17.406 17.422 1 29.92 209 ARG A CA 1
ATOM 1689 C C . ARG A 1 209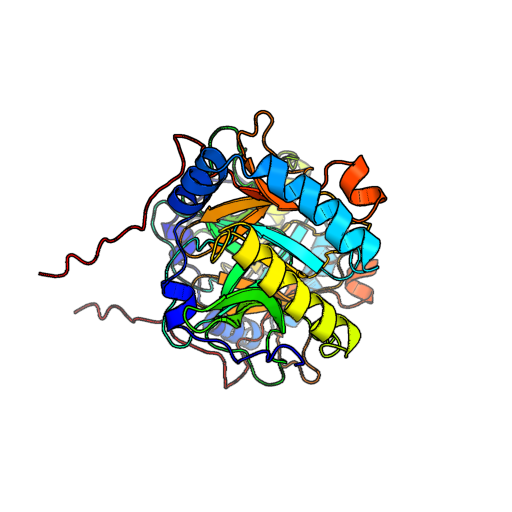 ? 2.699 -18.828 17.125 1 29.92 209 ARG A C 1
ATOM 1691 O O . ARG A 1 209 ? 1.811 -19.047 16.297 1 29.92 209 ARG A O 1
ATOM 1698 N N . THR A 1 210 ? 3.574 -19.844 17.141 1 24.11 210 THR A N 1
ATOM 1699 C CA . THR A 1 210 ? 3.236 -21.266 17.078 1 24.11 210 THR A CA 1
ATOM 1700 C C . THR A 1 210 ? 2.17 -21.609 18.109 1 24.11 210 THR A C 1
ATOM 1702 O O . THR A 1 210 ? 2.367 -21.391 19.312 1 24.11 210 THR A O 1
ATOM 1705 N N . THR A 1 211 ? 0.886 -21.531 17.766 1 26.2 211 THR A N 1
ATOM 1706 C CA . THR A 1 211 ? -0.086 -22.141 18.656 1 26.2 211 THR A CA 1
ATOM 1707 C C . THR A 1 211 ? 0.292 -23.594 18.953 1 26.2 211 THR A C 1
ATOM 1709 O O . THR A 1 211 ? 0.359 -24.422 18.047 1 26.2 211 THR A O 1
ATOM 1712 N N . GLN A 1 212 ? 1.035 -23.875 19.891 1 23.05 212 GLN A N 1
ATOM 1713 C CA . GLN A 1 212 ? 1.265 -25.219 20.422 1 23.05 212 GLN A CA 1
ATOM 1714 C C . GLN A 1 212 ? -0.054 -25.922 20.703 1 23.05 212 GLN A C 1
ATOM 1716 O O . GLN A 1 212 ? -0.869 -25.438 21.484 1 23.05 212 GLN A O 1
ATOM 1721 N N . ARG A 1 213 ? -0.564 -26.641 19.75 1 24.02 213 ARG A N 1
ATOM 1722 C CA . ARG A 1 213 ? -1.586 -27.641 20.047 1 24.02 213 ARG A CA 1
ATOM 1723 C C . ARG A 1 213 ? -1.151 -28.547 21.203 1 24.02 213 ARG A C 1
ATOM 1725 O O . ARG A 1 213 ? -0.133 -29.234 21.109 1 24.02 213 ARG A O 1
ATOM 1732 N N . THR A 1 214 ? -1.26 -28.016 22.438 1 24.28 214 THR A N 1
ATOM 1733 C CA . THR A 1 214 ? -1.304 -29.031 23.484 1 24.28 214 THR A CA 1
ATOM 1734 C C . THR A 1 214 ? -2.584 -29.859 23.391 1 24.28 214 THR A C 1
ATOM 1736 O O . THR A 1 214 ? -3.652 -29.328 23.078 1 24.28 214 THR A O 1
ATOM 1739 N N . MET B 1 1 ? 13.5 32.938 16.25 1 47.41 1 MET B N 1
ATOM 1740 C CA . MET B 1 1 ? 14.258 31.719 16.547 1 47.41 1 MET B CA 1
ATOM 1741 C C . MET B 1 1 ? 13.789 30.547 15.703 1 47.41 1 MET B C 1
ATOM 1743 O O . MET B 1 1 ? 12.602 30.453 15.375 1 47.41 1 MET B O 1
ATOM 1747 N N . ALA B 1 2 ? 14.758 30 14.945 1 59.41 2 ALA B N 1
ATOM 1748 C CA . ALA B 1 2 ? 14.422 28.938 14 1 59.41 2 ALA B CA 1
ATOM 1749 C C . ALA B 1 2 ? 13.719 27.781 14.711 1 59.41 2 ALA B C 1
ATOM 1751 O O . ALA B 1 2 ? 14.039 27.469 15.859 1 59.41 2 ALA B O 1
ATOM 1752 N N . ALA B 1 3 ? 12.547 27.484 14.211 1 69.62 3 ALA B N 1
ATOM 1753 C CA . ALA B 1 3 ? 11.773 26.391 14.789 1 69.62 3 ALA B CA 1
ATOM 1754 C C . ALA B 1 3 ? 12.609 25.125 14.867 1 69.62 3 ALA B C 1
ATOM 1756 O O . ALA B 1 3 ? 13.422 24.844 13.977 1 69.62 3 ALA B O 1
ATOM 1757 N N . ALA B 1 4 ? 12.68 24.547 16.047 1 79.38 4 ALA B N 1
ATOM 1758 C CA . ALA B 1 4 ? 13.352 23.281 16.25 1 79.38 4 ALA B CA 1
ATOM 1759 C C . ALA B 1 4 ? 12.453 22.109 15.852 1 79.38 4 ALA B C 1
ATOM 1761 O O . ALA B 1 4 ? 11.242 22.141 16.109 1 79.38 4 ALA B O 1
ATOM 1762 N N . ILE B 1 5 ? 12.953 21.266 15.047 1 89.19 5 ILE B N 1
ATOM 17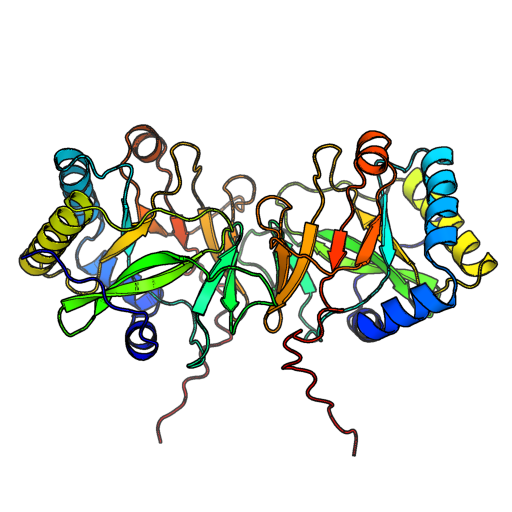63 C CA . ILE B 1 5 ? 12.297 20.016 14.719 1 89.19 5 ILE B CA 1
ATOM 1764 C C . ILE B 1 5 ? 12.867 18.891 15.578 1 89.19 5 ILE B C 1
ATOM 1766 O O . ILE B 1 5 ? 14.086 18.703 15.648 1 89.19 5 ILE B O 1
ATOM 1770 N N . ALA B 1 6 ? 12.016 18.25 16.328 1 94.19 6 ALA B N 1
ATOM 1771 C CA . ALA B 1 6 ? 12.453 17.172 17.219 1 94.19 6 ALA B CA 1
ATOM 1772 C C . ALA B 1 6 ? 12.195 15.797 16.578 1 94.19 6 ALA B C 1
ATOM 1774 O O . ALA B 1 6 ? 11.539 15.703 15.547 1 94.19 6 ALA B O 1
ATOM 1775 N N . SER B 1 7 ? 12.758 14.773 17.234 1 95.56 7 SER B N 1
ATOM 1776 C CA . SER B 1 7 ? 12.617 13.398 16.766 1 95.56 7 SER B CA 1
ATOM 1777 C C . SER B 1 7 ? 11.211 12.867 17.031 1 95.56 7 SER B C 1
ATOM 1779 O O . SER B 1 7 ? 10.445 13.477 17.781 1 95.56 7 SER B O 1
ATOM 1781 N N . TYR B 1 8 ? 10.953 11.789 16.438 1 97.31 8 TYR B N 1
ATOM 1782 C CA . TYR B 1 8 ? 9.695 11.078 16.656 1 97.31 8 TYR B CA 1
ATOM 1783 C C . TYR B 1 8 ? 9.5 10.75 18.125 1 97.31 8 TYR B C 1
ATOM 1785 O O . TYR B 1 8 ? 10.445 10.375 18.812 1 97.31 8 TYR B O 1
ATOM 1793 N N . SER B 1 9 ? 8.281 10.938 18.578 1 97.19 9 SER B N 1
ATOM 1794 C CA . SER B 1 9 ? 7.875 10.578 19.938 1 97.19 9 SER B CA 1
ATOM 1795 C C . SER B 1 9 ? 6.598 9.742 19.922 1 97.19 9 SER B C 1
ATOM 1797 O O . SER B 1 9 ? 5.543 10.211 19.484 1 97.19 9 SER B O 1
ATOM 1799 N N . HIS B 1 10 ? 6.695 8.523 20.422 1 97.25 10 HIS B N 1
ATOM 1800 C CA . HIS B 1 10 ? 5.543 7.637 20.531 1 97.25 10 HIS B CA 1
ATOM 1801 C C . HIS B 1 10 ? 4.453 8.258 21.406 1 97.25 10 HIS B C 1
ATOM 1803 O O . HIS B 1 10 ? 3.268 8.156 21.078 1 97.25 10 HIS B O 1
ATOM 1809 N N . ASP B 1 11 ? 4.863 8.875 22.422 1 97.06 11 ASP B N 1
ATOM 1810 C CA . ASP B 1 11 ? 3.916 9.523 23.312 1 97.06 11 ASP B CA 1
ATOM 1811 C C . ASP B 1 11 ? 3.146 10.633 22.594 1 97.06 11 ASP B C 1
ATOM 1813 O O . ASP B 1 11 ? 1.938 10.781 22.781 1 97.06 11 ASP B O 1
ATOM 1817 N N . HIS B 1 12 ? 3.838 11.414 21.859 1 97.25 12 HIS B N 1
ATOM 1818 C CA . HIS B 1 12 ? 3.172 12.469 21.094 1 97.25 12 HIS B CA 1
ATOM 1819 C C . HIS B 1 12 ? 2.156 11.883 20.125 1 97.25 12 HIS B C 1
ATOM 1821 O O . HIS B 1 12 ? 1.012 12.336 20.062 1 97.25 12 HIS B O 1
ATOM 1827 N N . PHE B 1 13 ? 2.521 10.852 19.406 1 98 13 PHE B N 1
ATOM 1828 C CA . PHE B 1 13 ? 1.609 10.203 18.469 1 98 13 PHE B CA 1
ATOM 1829 C C . PHE B 1 13 ? 0.342 9.75 19.188 1 98 13 PHE B C 1
ATOM 1831 O O . PHE B 1 13 ? -0.767 9.977 18.688 1 98 13 PHE B O 1
ATOM 1838 N N . HIS B 1 14 ? 0.513 9.195 20.281 1 97.12 14 HIS B N 1
ATOM 1839 C CA . HIS B 1 14 ? -0.612 8.609 21.016 1 97.12 14 HIS B CA 1
ATOM 1840 C C . HIS B 1 14 ? -1.478 9.695 21.641 1 97.12 14 HIS B C 1
ATOM 1842 O O . HIS B 1 14 ? -2.602 9.422 22.078 1 97.12 14 HIS B O 1
ATOM 1848 N N . SER B 1 15 ? -0.911 10.852 21.766 1 96.88 15 SER B N 1
ATOM 1849 C CA . SER B 1 15 ? -1.69 11.953 22.312 1 96.88 15 SER B CA 1
ATOM 1850 C C . SER B 1 15 ? -2.615 12.562 21.266 1 96.88 15 SER B C 1
ATOM 1852 O O . SER B 1 15 ? -3.506 13.344 21.594 1 96.88 15 SER B O 1
ATOM 1854 N N . LEU B 1 16 ? -2.436 12.25 19.984 1 97.56 16 LEU B N 1
ATOM 1855 C CA . LEU B 1 16 ? -3.25 12.805 18.906 1 97.56 16 LEU B CA 1
ATOM 1856 C C . LEU B 1 16 ? -4.691 12.32 19.016 1 97.56 16 LEU B C 1
ATOM 1858 O O . LEU B 1 16 ? -4.949 11.203 19.453 1 97.56 16 LEU B O 1
ATOM 1862 N N . PRO B 1 17 ? -5.617 13.164 18.656 1 96.81 17 PRO B N 1
ATOM 1863 C CA . PRO B 1 17 ? -7.02 12.742 18.672 1 96.81 17 PRO B CA 1
ATOM 1864 C C . PRO B 1 17 ? -7.332 11.68 17.625 1 96.81 17 PRO B C 1
ATOM 1866 O O . PRO B 1 17 ? -6.566 11.5 16.672 1 96.81 17 PRO B O 1
ATOM 1869 N N . SER B 1 18 ? -8.453 10.969 17.844 1 94.94 18 SER B N 1
ATOM 1870 C CA . SER B 1 18 ? -9 10.117 16.781 1 94.94 18 SER B CA 1
ATOM 1871 C C . SER B 1 18 ? -9.523 10.953 15.625 1 94.94 18 SER B C 1
ATOM 1873 O O . SER B 1 18 ? -9.742 12.156 15.766 1 94.94 18 SER B O 1
ATOM 1875 N N . VAL B 1 19 ? -9.742 10.352 14.555 1 94.19 19 VAL B N 1
ATOM 1876 C CA . VAL B 1 19 ? -10.242 11.047 13.375 1 94.19 19 VAL B CA 1
ATOM 1877 C C . VAL B 1 19 ? -11.617 11.648 13.672 1 94.19 19 VAL B C 1
ATOM 1879 O O . VAL B 1 19 ? -11.914 12.766 13.25 1 94.19 19 VAL B O 1
ATOM 1882 N N . LYS B 1 20 ? -12.414 10.938 14.375 1 93.06 20 LYS B N 1
ATOM 1883 C CA . LYS B 1 20 ? -13.742 11.43 14.734 1 93.06 20 LYS B CA 1
ATOM 1884 C C . LYS B 1 20 ? -13.656 12.68 15.594 1 93.06 20 LYS B C 1
ATOM 1886 O O . LYS B 1 20 ? -14.328 13.68 15.32 1 93.06 20 LYS B O 1
ATOM 1891 N N . GLU B 1 21 ? -12.82 12.625 16.609 1 95.19 21 GLU B N 1
ATOM 1892 C CA . GLU B 1 21 ? -12.641 13.766 17.484 1 95.19 21 GLU B CA 1
ATOM 1893 C C . GLU B 1 21 ? -12.078 14.969 16.734 1 95.19 21 GLU B C 1
ATOM 1895 O O . GLU B 1 21 ? -12.516 16.094 16.938 1 95.19 21 GLU B O 1
ATOM 1900 N N . ALA B 1 22 ? -11.109 14.695 15.906 1 96.81 22 ALA B N 1
ATOM 1901 C CA . ALA B 1 22 ? -10.484 15.758 15.117 1 96.81 22 ALA B CA 1
ATOM 1902 C C . ALA B 1 22 ? -11.5 16.422 14.195 1 96.81 22 ALA B C 1
ATOM 1904 O O . ALA B 1 22 ? -11.539 17.656 14.078 1 96.81 22 ALA B O 1
ATOM 1905 N N . HIS B 1 23 ? -12.305 15.625 13.57 1 95.94 23 HIS B N 1
ATOM 1906 C CA . HIS B 1 23 ? -13.312 16.141 12.648 1 95.94 23 HIS B CA 1
ATOM 1907 C C . HIS B 1 23 ? -14.352 16.984 13.383 1 95.94 23 HIS B C 1
ATOM 1909 O O . HIS B 1 23 ? -14.758 18.047 12.906 1 95.94 23 HIS B O 1
ATOM 1915 N N . GLU B 1 24 ? -14.812 16.438 14.453 1 95.69 24 GLU B N 1
ATOM 1916 C CA . GLU B 1 24 ? -15.781 17.188 15.25 1 95.69 24 GLU B CA 1
ATOM 1917 C C . GLU B 1 24 ? -15.234 18.547 15.648 1 95.69 24 GLU B C 1
ATOM 1919 O O . GLU B 1 24 ? -15.938 19.562 15.547 1 95.69 24 GLU B O 1
ATOM 1924 N N . ARG B 1 25 ? -14.047 18.562 16.062 1 96.62 25 ARG B N 1
ATOM 1925 C CA . ARG B 1 25 ? -13.422 19.828 16.422 1 96.62 25 ARG B CA 1
ATOM 1926 C C . ARG B 1 25 ? -13.312 20.75 15.211 1 96.62 25 ARG B C 1
ATOM 1928 O O . ARG B 1 25 ? -13.609 21.953 15.305 1 96.62 25 ARG B O 1
ATOM 1935 N N . PHE B 1 26 ? -12.875 20.219 14.117 1 96.94 26 PHE B N 1
ATOM 1936 C CA . PHE B 1 26 ? -12.742 20.969 12.875 1 96.94 26 PHE B CA 1
ATOM 1937 C C . PHE B 1 26 ? -14.055 21.641 12.508 1 96.94 26 PHE B C 1
ATOM 1939 O O . PHE B 1 26 ? -14.062 22.828 12.156 1 96.94 26 PHE B O 1
ATOM 1946 N N . VAL B 1 27 ? -15.109 20.906 12.594 1 96.5 27 VAL B N 1
ATOM 1947 C CA . VAL B 1 27 ? -16.422 21.438 12.25 1 96.5 27 VAL B CA 1
ATOM 1948 C C . VAL B 1 27 ? -16.828 22.531 13.242 1 96.5 27 VAL B C 1
ATOM 1950 O O . VAL B 1 27 ? -17.281 23.594 12.844 1 96.5 27 VAL B O 1
ATOM 1953 N N . ASN B 1 28 ? -16.609 22.297 14.453 1 96.75 28 ASN B N 1
ATOM 1954 C CA . ASN B 1 28 ? -17 23.203 15.523 1 96.75 28 ASN B CA 1
ATOM 1955 C C . ASN B 1 28 ? -16.312 24.562 15.391 1 96.75 28 ASN B C 1
ATOM 1957 O O . ASN B 1 28 ? -16.891 25.594 15.688 1 96.75 28 ASN B O 1
ATOM 1961 N N . ILE B 1 29 ? -15.125 24.547 14.953 1 96.81 29 ILE B N 1
ATOM 1962 C CA . ILE B 1 29 ? -14.367 25.797 14.898 1 96.81 29 ILE B CA 1
ATOM 1963 C C . ILE B 1 29 ? -14.492 26.406 13.508 1 96.81 29 ILE B C 1
ATOM 1965 O O . ILE B 1 29 ? -13.797 27.375 13.188 1 96.81 29 ILE B O 1
ATOM 1969 N N . LYS B 1 30 ? -15.32 25.844 12.648 1 96.81 30 LYS B N 1
ATOM 1970 C CA . LYS B 1 30 ? -15.438 26.297 11.258 1 96.81 30 LYS B CA 1
ATOM 1971 C C . LYS B 1 30 ? -14.094 26.219 10.547 1 96.81 30 LYS B C 1
ATOM 1973 O O . LYS B 1 30 ? -13.656 27.188 9.93 1 96.81 30 LYS B O 1
ATOM 1978 N N . GLY B 1 31 ? -13.484 25.016 10.562 1 97.38 31 GLY B N 1
ATOM 1979 C CA . GLY B 1 31 ? -12.125 24.75 10.125 1 97.38 31 GLY B CA 1
ATOM 1980 C C . GLY B 1 31 ? -11.883 25.141 8.68 1 97.38 31 GLY B C 1
ATOM 1981 O O . GLY B 1 31 ? -10.766 25.516 8.312 1 97.38 31 GLY B O 1
ATOM 1982 N N . GLN B 1 32 ? -12.906 25.031 7.852 1 97 32 GLN B N 1
ATOM 1983 C CA . GLN B 1 32 ? -12.734 25.344 6.438 1 97 32 GLN B CA 1
ATOM 1984 C C . GLN B 1 32 ? -12.312 26.797 6.238 1 97 32 GLN B C 1
ATOM 1986 O O . GLN B 1 32 ? -11.539 27.109 5.336 1 97 32 GLN B O 1
ATOM 1991 N N . GLY B 1 33 ? -12.875 27.688 6.996 1 97.81 33 GLY B N 1
ATOM 1992 C CA . GLY B 1 33 ? -12.438 29.062 6.949 1 97.81 33 GLY B CA 1
ATOM 1993 C C . GLY B 1 33 ? -10.961 29.234 7.262 1 97.81 33 GLY B C 1
ATOM 1994 O O . GLY B 1 33 ? -10.273 30.047 6.633 1 97.81 33 GLY B O 1
ATOM 1995 N N . HIS B 1 34 ? -10.477 28.516 8.242 1 98.44 34 HIS B N 1
ATOM 1996 C CA . HIS B 1 34 ? -9.062 28.547 8.586 1 98.44 34 HIS B CA 1
ATOM 1997 C C . HIS B 1 34 ? -8.203 27.984 7.457 1 98.44 34 HIS B C 1
ATOM 1999 O O . HIS B 1 34 ? -7.113 28.484 7.188 1 98.44 34 HIS B O 1
ATOM 2005 N N . VAL B 1 35 ? -8.68 26.922 6.797 1 98.44 35 VAL B N 1
ATOM 2006 C CA . VAL B 1 35 ? -7.961 26.344 5.664 1 98.44 35 VAL B CA 1
ATOM 2007 C C . VAL B 1 35 ? -7.762 27.406 4.582 1 98.44 35 VAL B C 1
ATOM 2009 O O . VAL B 1 35 ? -6.668 27.531 4.031 1 98.44 35 VAL B O 1
ATOM 2012 N N . GLU B 1 36 ? -8.773 28.156 4.332 1 97.88 36 GLU B N 1
ATOM 2013 C CA . GLU B 1 36 ? -8.695 29.203 3.328 1 97.88 36 GLU B CA 1
ATOM 2014 C C . GLU B 1 36 ? -7.688 30.281 3.734 1 97.88 36 GLU B C 1
ATOM 2016 O O . GLU B 1 36 ? -6.953 30.797 2.891 1 97.88 36 GLU B O 1
ATOM 2021 N N . TRP B 1 37 ? -7.723 30.578 4.926 1 98.31 37 TRP B N 1
ATOM 2022 C CA . TRP B 1 37 ? -6.75 31.547 5.41 1 98.31 37 TRP B CA 1
ATOM 2023 C C . TRP B 1 37 ? -5.328 31.031 5.242 1 98.31 37 TRP B C 1
ATOM 2025 O O . TRP B 1 37 ? -4.441 31.75 4.785 1 98.31 37 TRP B O 1
ATOM 2035 N N . PHE B 1 38 ? -5.109 29.797 5.605 1 98.5 38 PHE B N 1
ATOM 2036 C CA . PHE B 1 38 ? -3.771 29.219 5.535 1 98.5 38 PHE B CA 1
ATOM 2037 C C . PHE B 1 38 ? -3.312 29.094 4.086 1 98.5 38 PHE B C 1
ATOM 2039 O O . PHE B 1 38 ? -2.111 29.094 3.807 1 98.5 38 PHE B O 1
ATOM 2046 N N . LYS B 1 39 ? -4.254 28.906 3.178 1 98.5 39 LYS B N 1
ATOM 2047 C CA . LYS B 1 39 ? -3.859 28.969 1.773 1 98.5 39 LYS B CA 1
ATOM 2048 C C . LYS B 1 39 ? -3.078 30.234 1.477 1 98.5 39 LYS B C 1
ATOM 2050 O O . LYS B 1 39 ? -1.983 30.188 0.912 1 98.5 39 LYS B O 1
ATOM 2055 N N . LYS B 1 40 ? -3.629 31.359 1.842 1 98.25 40 LYS B N 1
ATOM 2056 C CA . LYS B 1 40 ? -2.957 32.625 1.628 1 98.25 40 LYS B CA 1
ATOM 2057 C C . LYS B 1 40 ? -1.606 32.688 2.336 1 98.25 40 LYS B C 1
ATOM 2059 O O . LYS B 1 40 ? -0.627 33.188 1.788 1 98.25 40 LYS B O 1
ATOM 2064 N N . PHE B 1 41 ? -1.592 32.156 3.475 1 98.31 41 PHE B N 1
ATOM 2065 C CA . PHE B 1 41 ? -0.39 32.094 4.297 1 98.31 41 PHE B CA 1
ATOM 2066 C C . PHE B 1 41 ? 0.722 31.328 3.58 1 98.31 41 PHE B C 1
ATOM 2068 O O . PHE B 1 41 ? 1.842 31.828 3.459 1 98.31 41 PHE B O 1
ATOM 2075 N N . PHE B 1 42 ? 0.439 30.109 3.078 1 98.56 42 PHE B N 1
ATOM 2076 C CA . PHE B 1 42 ? 1.438 29.281 2.416 1 98.56 42 PHE B CA 1
ATOM 2077 C C . PHE B 1 42 ? 1.87 29.906 1.094 1 98.56 42 PHE B C 1
ATOM 2079 O O . PHE B 1 42 ? 3.057 29.906 0.762 1 98.56 42 PHE B O 1
ATOM 2086 N N . VAL B 1 43 ? 0.905 30.422 0.385 1 98.38 43 VAL B N 1
ATOM 2087 C CA . VAL B 1 43 ? 1.188 31.016 -0.92 1 98.38 43 VAL B CA 1
ATOM 2088 C C . VAL B 1 43 ? 2.049 32.25 -0.75 1 98.38 43 VAL B C 1
ATOM 2090 O O . VAL B 1 43 ? 3.043 32.438 -1.457 1 98.38 43 VAL B O 1
ATOM 2093 N N . ALA B 1 44 ? 1.748 33.125 0.181 1 97.88 44 ALA B N 1
ATOM 2094 C CA . ALA B 1 44 ? 2.498 34.344 0.43 1 97.88 44 ALA B CA 1
ATOM 2095 C C . ALA B 1 44 ? 3.936 34.062 0.84 1 97.88 44 ALA B C 1
ATOM 2097 O O . ALA B 1 44 ? 4.848 34.844 0.578 1 97.88 44 ALA B O 1
ATOM 2098 N N . SER B 1 45 ? 4.133 32.906 1.455 1 97.56 45 SER B N 1
ATOM 2099 C CA . SER B 1 45 ? 5.457 32.5 1.922 1 97.56 45 SER B CA 1
ATOM 2100 C C . SER B 1 45 ? 6.191 31.688 0.867 1 97.56 45 SER B C 1
ATOM 2102 O O . SER B 1 45 ? 7.309 31.219 1.104 1 97.56 45 SER B O 1
ATOM 2104 N N . ASN B 1 46 ? 5.582 31.406 -0.275 1 97.44 46 ASN B N 1
ATOM 2105 C CA . ASN B 1 46 ? 6.129 30.578 -1.348 1 97.44 46 ASN B CA 1
ATOM 2106 C C . ASN B 1 46 ? 6.422 29.156 -0.87 1 97.44 46 ASN B C 1
ATOM 2108 O O . ASN B 1 46 ? 7.488 28.609 -1.154 1 97.44 46 ASN B O 1
ATOM 2112 N N . MET B 1 47 ? 5.512 28.672 -0.063 1 98 47 MET B N 1
ATOM 2113 C CA . MET B 1 47 ? 5.707 27.344 0.512 1 98 47 MET B CA 1
ATOM 2114 C C . MET B 1 47 ? 4.578 26.406 0.106 1 98 47 MET B C 1
ATOM 2116 O O . MET B 1 47 ? 4.434 25.328 0.673 1 98 47 MET B O 1
ATOM 2120 N N . ASP B 1 48 ? 3.762 26.812 -0.903 1 98.19 48 ASP B N 1
ATOM 2121 C CA . ASP B 1 48 ? 2.588 26.062 -1.348 1 98.19 48 ASP B CA 1
ATOM 2122 C C . ASP B 1 48 ? 2.996 24.797 -2.104 1 98.19 48 ASP B C 1
ATOM 2124 O O . ASP B 1 48 ? 2.172 23.922 -2.328 1 98.19 48 ASP B O 1
ATOM 2128 N N . ARG B 1 49 ? 4.266 24.703 -2.473 1 97.38 49 ARG B N 1
ATOM 2129 C CA . ARG B 1 49 ? 4.77 23.484 -3.102 1 97.38 49 ARG B CA 1
ATOM 2130 C C . ARG B 1 49 ? 5.77 22.781 -2.195 1 97.38 49 ARG B C 1
ATOM 2132 O O . ARG B 1 49 ? 6.582 21.984 -2.666 1 97.38 49 ARG B O 1
ATOM 2139 N N . ARG B 1 50 ? 5.762 23.125 -0.952 1 97 50 ARG B N 1
ATOM 2140 C CA . ARG B 1 50 ? 6.641 22.516 0.039 1 97 50 ARG B CA 1
ATOM 2141 C C . ARG B 1 50 ? 5.832 21.766 1.096 1 97 50 ARG B C 1
ATOM 2143 O O . ARG B 1 50 ? 6.188 20.656 1.478 1 97 50 ARG B O 1
ATOM 2150 N N . PHE B 1 51 ? 4.77 22.406 1.502 1 98 51 PHE B N 1
ATOM 2151 C CA . PHE B 1 51 ? 3.949 21.812 2.557 1 98 51 PHE B CA 1
ATOM 2152 C C . PHE B 1 51 ? 2.469 21.891 2.201 1 98 51 PHE B C 1
ATOM 2154 O O . PHE B 1 51 ? 2.064 22.734 1.389 1 98 51 PHE B O 1
ATOM 2161 N N . GLY B 1 52 ? 1.744 20.969 2.746 1 98.56 52 GLY B N 1
ATOM 2162 C CA . GLY B 1 52 ? 0.304 21.094 2.906 1 98.56 52 GLY B CA 1
ATOM 2163 C C . GLY B 1 52 ? -0.124 21.25 4.352 1 98.56 52 GLY B C 1
ATOM 2164 O O . GLY B 1 52 ? 0.719 21.375 5.242 1 98.56 52 GLY B O 1
ATOM 2165 N N . LEU B 1 53 ? -1.4 21.344 4.488 1 98.81 53 LEU B N 1
ATOM 2166 C CA . LEU B 1 53 ? -2.023 21.453 5.801 1 98.81 53 LEU B CA 1
ATOM 2167 C C . LEU B 1 53 ? -2.814 20.203 6.137 1 98.81 53 LEU B C 1
ATOM 2169 O O . LEU B 1 53 ? -3.625 19.734 5.332 1 98.81 53 LEU B O 1
ATOM 2173 N N . ALA B 1 54 ? -2.57 19.656 7.301 1 98.62 54 ALA B N 1
ATOM 2174 C CA . ALA B 1 54 ? -3.244 18.438 7.707 1 98.62 54 ALA B CA 1
ATOM 2175 C C . ALA B 1 54 ? -4.059 18.641 8.977 1 98.62 54 ALA B C 1
ATOM 2177 O O . ALA B 1 54 ? -3.592 19.297 9.922 1 98.62 54 ALA B O 1
ATOM 2178 N N . MET B 1 55 ? -5.285 18.203 8.961 1 98.31 55 MET B N 1
ATOM 2179 C CA . MET B 1 55 ? -6.004 18 10.219 1 98.31 55 MET B CA 1
ATOM 2180 C C . MET B 1 55 ? -5.406 16.828 11 1 98.31 55 MET B C 1
ATOM 2182 O O . MET B 1 55 ? -5.539 15.672 10.594 1 98.31 55 MET B O 1
ATOM 2186 N N . ILE B 1 56 ? -4.809 17.078 12.078 1 97.94 56 ILE B N 1
ATOM 2187 C CA . ILE B 1 56 ? -3.977 16.094 12.758 1 97.94 56 ILE B CA 1
ATOM 2188 C C . ILE B 1 56 ? -4.863 15.07 13.469 1 97.94 56 ILE B C 1
ATOM 2190 O O . ILE B 1 56 ? -5.82 15.438 14.156 1 97.94 56 ILE B O 1
ATOM 2194 N N . HIS B 1 57 ? -4.621 13.812 13.25 1 97.38 57 HIS B N 1
ATOM 2195 C CA . HIS B 1 57 ? -5.367 12.719 13.867 1 97.38 57 HIS B CA 1
ATOM 2196 C C . HIS B 1 57 ? -4.598 11.406 13.781 1 97.38 57 HIS B C 1
ATOM 2198 O O . HIS B 1 57 ? -3.578 11.328 13.086 1 97.38 57 HIS B O 1
ATOM 2204 N N . ARG B 1 58 ? -4.992 10.469 14.484 1 95.19 58 ARG B N 1
ATOM 2205 C CA . ARG B 1 58 ? -4.465 9.109 14.391 1 95.19 58 ARG B CA 1
ATOM 2206 C C . ARG B 1 58 ? -5.582 8.102 14.125 1 95.19 58 ARG B C 1
ATOM 2208 O O . ARG B 1 58 ? -6.719 8.297 14.57 1 95.19 58 ARG B O 1
ATOM 2215 N N . HIS B 1 59 ? -5.266 7.055 13.43 1 92.06 59 HIS B N 1
ATOM 2216 C CA . HIS B 1 59 ? -6.25 6.043 13.062 1 92.06 59 HIS B CA 1
ATOM 2217 C C . HIS B 1 59 ? -6.238 4.879 14.047 1 92.06 59 HIS B C 1
ATOM 2219 O O . HIS B 1 59 ? -7.277 4.262 14.297 1 92.06 59 HIS B O 1
ATOM 2225 N N . PHE B 1 60 ? -5.141 4.52 14.578 1 94 60 PHE B N 1
ATOM 2226 C CA . PHE B 1 60 ? -4.977 3.408 15.508 1 94 60 PHE B CA 1
ATOM 2227 C C . PHE B 1 60 ? -3.717 3.586 16.344 1 94 60 PHE B C 1
ATOM 2229 O O . PHE B 1 60 ? -2.922 4.496 16.094 1 94 60 PHE B O 1
ATOM 2236 N N . ASP B 1 61 ? -3.547 2.754 17.328 1 95.69 61 ASP B N 1
ATOM 2237 C CA . ASP B 1 61 ? -2.383 2.836 18.203 1 95.69 61 ASP B CA 1
ATOM 2238 C C . ASP B 1 61 ? -1.183 2.115 17.594 1 95.69 61 ASP B C 1
ATOM 2240 O O . ASP B 1 61 ? -1.347 1.188 16.797 1 95.69 61 ASP B O 1
ATOM 2244 N N . LEU B 1 62 ? -0.101 2.58 17.984 1 97.19 62 LEU B N 1
ATOM 2245 C CA . LEU B 1 62 ? 1.157 1.943 17.609 1 97.19 62 LEU B CA 1
ATOM 2246 C C . LEU B 1 62 ? 1.89 1.424 18.844 1 97.19 62 LEU B C 1
ATOM 2248 O O . LEU B 1 62 ? 1.736 1.972 19.938 1 97.19 62 LEU B O 1
ATOM 2252 N N . GLU B 1 63 ? 2.662 0.391 18.625 1 95.81 63 GLU B N 1
ATOM 2253 C CA . GLU B 1 63 ? 3.607 -0.01 19.656 1 95.81 63 GLU B CA 1
ATOM 2254 C C . GLU B 1 63 ? 4.781 0.96 19.75 1 95.81 63 GLU B C 1
ATOM 2256 O O . GLU B 1 63 ? 5.055 1.695 18.797 1 95.81 63 GLU B O 1
ATOM 2261 N N . HIS B 1 64 ? 5.52 0.917 20.844 1 95 64 HIS B N 1
ATOM 2262 C CA . HIS B 1 64 ? 6.551 1.905 21.141 1 95 64 HIS B CA 1
ATOM 2263 C C . HIS B 1 64 ? 7.68 1.852 20.125 1 95 64 HIS B C 1
ATOM 2265 O O . HIS B 1 64 ? 8.352 2.857 19.875 1 95 64 HIS B O 1
ATOM 2271 N N . HIS B 1 65 ? 7.879 0.723 19.5 1 93.06 65 HIS B N 1
ATOM 2272 C CA . HIS B 1 65 ? 8.984 0.572 18.562 1 93.06 65 HIS B CA 1
ATOM 2273 C C . HIS B 1 65 ? 8.523 0.781 17.125 1 93.06 65 HIS B C 1
ATOM 2275 O O . HIS B 1 65 ? 9.312 0.632 16.188 1 93.06 65 HIS B O 1
ATOM 2281 N N . GLU B 1 66 ? 7.238 1.173 16.922 1 96.75 66 GLU B N 1
ATOM 2282 C CA . GLU B 1 66 ? 6.664 1.26 15.586 1 96.75 66 GLU B CA 1
ATOM 2283 C C . GLU B 1 66 ? 6.559 2.709 15.117 1 96.75 66 GLU B C 1
ATOM 2285 O O . GLU B 1 66 ? 6.387 3.617 15.938 1 96.75 66 GLU B O 1
ATOM 2290 N N . LYS B 1 67 ? 6.656 2.895 13.836 1 97.25 67 LYS B N 1
ATOM 2291 C CA . LYS B 1 67 ? 6.312 4.117 13.109 1 97.25 67 LYS B CA 1
ATOM 2292 C C . LYS B 1 67 ? 5.258 3.846 12.039 1 97.25 67 LYS B C 1
ATOM 2294 O O . LYS B 1 67 ? 5.262 2.783 11.414 1 97.25 67 LYS B O 1
ATOM 2299 N N . LEU B 1 68 ? 4.355 4.75 11.898 1 98.19 68 LEU B N 1
ATOM 2300 C CA . LEU B 1 68 ? 3.414 4.641 10.797 1 98.19 68 LEU B CA 1
ATOM 2301 C C . LEU B 1 68 ? 4.062 5.07 9.484 1 98.19 68 LEU B C 1
ATOM 2303 O O . LEU B 1 68 ? 4.383 6.246 9.297 1 98.19 68 LEU B O 1
ATOM 2307 N N . VAL B 1 69 ? 4.254 4.121 8.586 1 98.25 69 VAL B N 1
ATOM 2308 C CA . VAL B 1 69 ? 5.016 4.375 7.367 1 98.25 69 VAL B CA 1
ATOM 2309 C C . VAL B 1 69 ? 4.141 4.117 6.145 1 98.25 69 VAL B C 1
ATOM 2311 O O . VAL B 1 69 ? 3.531 3.049 6.023 1 98.25 69 VAL B O 1
ATOM 2314 N N . GLU B 1 70 ? 4.059 5.086 5.34 1 97.94 70 GLU B N 1
ATOM 2315 C CA . GLU B 1 70 ? 3.311 4.992 4.086 1 97.94 70 GLU B CA 1
ATOM 2316 C C . GLU B 1 70 ? 4.207 4.531 2.941 1 97.94 70 GLU B C 1
ATOM 2318 O O . GLU B 1 70 ? 5.324 5.023 2.787 1 97.94 70 GLU B O 1
ATOM 2323 N N . TYR B 1 71 ? 3.805 3.568 2.205 1 97.44 71 TYR B N 1
ATOM 2324 C CA . TYR B 1 71 ? 4.398 3.209 0.923 1 97.44 71 TYR B CA 1
ATOM 2325 C C . TYR B 1 71 ? 3.332 3.064 -0.154 1 97.44 71 TYR B C 1
ATOM 2327 O O . TYR B 1 71 ? 2.436 2.225 -0.039 1 97.44 71 TYR B O 1
ATOM 2335 N N . LYS B 1 72 ? 3.352 3.918 -1.153 1 95.69 72 LYS B N 1
ATOM 2336 C CA . LYS B 1 72 ? 2.455 3.932 -2.307 1 95.69 72 LYS B CA 1
ATOM 2337 C C . LYS B 1 72 ? 0.994 3.902 -1.867 1 95.69 72 LYS B C 1
ATOM 2339 O O . LYS B 1 72 ? 0.205 3.098 -2.367 1 95.69 72 LYS B O 1
ATOM 2344 N N . GLY B 1 73 ? 0.674 4.676 -0.869 1 95.31 73 GLY B N 1
ATOM 2345 C CA . GLY B 1 73 ? -0.718 4.953 -0.555 1 95.31 73 GLY B CA 1
ATOM 2346 C C . GLY B 1 73 ? -1.245 4.125 0.603 1 95.31 73 GLY B C 1
ATOM 2347 O O . GLY B 1 73 ? -2.387 4.305 1.03 1 95.31 73 GLY B O 1
ATOM 2348 N N . THR B 1 74 ? -0.451 3.213 1.144 1 97.69 74 THR B N 1
ATOM 2349 C CA . THR B 1 74 ? -0.871 2.443 2.309 1 97.69 74 THR B CA 1
ATOM 2350 C C . THR B 1 74 ? 0.082 2.668 3.479 1 97.69 74 THR B C 1
ATOM 2352 O O . THR B 1 74 ? 1.299 2.535 3.33 1 97.69 74 THR B O 1
ATOM 2355 N N . SER B 1 75 ? -0.468 3.064 4.602 1 97.94 75 SER B N 1
ATOM 2356 C CA . SER B 1 75 ? 0.299 3.285 5.824 1 97.94 75 SER B CA 1
ATOM 2357 C 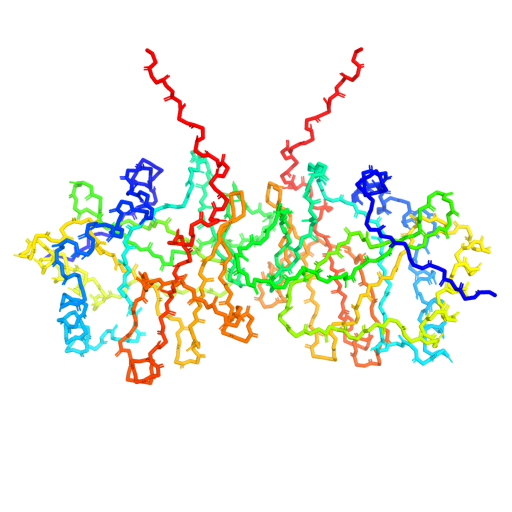C . SER B 1 75 ? 0.103 2.143 6.816 1 97.94 75 SER B C 1
ATOM 2359 O O . SER B 1 75 ? -1.03 1.784 7.141 1 97.94 75 SER B O 1
ATOM 2361 N N . ILE B 1 76 ? 1.2 1.582 7.23 1 97.56 76 ILE B N 1
ATOM 2362 C CA . ILE B 1 76 ? 1.179 0.507 8.211 1 97.56 76 ILE B CA 1
ATOM 2363 C C . ILE B 1 76 ? 2.301 0.715 9.227 1 97.56 76 ILE B C 1
ATOM 2365 O O . ILE B 1 76 ? 3.227 1.492 8.992 1 97.56 76 ILE B O 1
ATOM 2369 N N . PRO B 1 77 ? 2.193 0.067 10.406 1 97.44 77 PRO B N 1
ATOM 2370 C CA . PRO B 1 77 ? 3.289 0.127 11.383 1 97.44 77 PRO B CA 1
ATOM 2371 C C . PRO B 1 77 ? 4.543 -0.598 10.898 1 97.44 77 PRO B C 1
ATOM 2373 O O . PRO B 1 77 ? 4.469 -1.76 10.492 1 97.44 77 PRO B O 1
ATOM 2376 N N . TRP B 1 78 ? 5.637 0.1 10.914 1 96.62 78 TRP B N 1
ATOM 2377 C CA . TRP B 1 78 ? 6.938 -0.512 10.68 1 96.62 78 TRP B CA 1
ATOM 2378 C C . TRP B 1 78 ? 7.727 -0.627 11.984 1 96.62 78 TRP B C 1
ATOM 2380 O O . TRP B 1 78 ? 7.793 0.325 12.766 1 96.62 78 TRP B O 1
ATOM 2390 N N . SER B 1 79 ? 8.281 -1.725 12.266 1 93 79 SER B N 1
ATOM 2391 C CA . SER B 1 79 ? 9.148 -1.923 13.422 1 93 79 SER B CA 1
ATOM 2392 C C . SER B 1 79 ? 10.617 -1.885 13.031 1 93 79 SER B C 1
ATOM 2394 O O . SER B 1 79 ? 11.5 -1.975 13.891 1 93 79 SER B O 1
ATOM 2396 N N . GLY B 1 80 ? 10.828 -1.702 11.812 1 86 80 GLY B N 1
ATOM 2397 C CA . GLY B 1 80 ? 12.164 -1.719 11.234 1 86 80 GLY B CA 1
ATOM 2398 C C . GLY B 1 80 ? 12.18 -2.162 9.789 1 86 80 GLY B C 1
ATOM 2399 O O . GLY B 1 80 ? 11.133 -2.408 9.195 1 86 80 GLY B O 1
ATOM 2400 N N . GLY B 1 81 ? 13.367 -2.027 9.242 1 80.31 81 GLY B N 1
ATOM 2401 C CA . GLY B 1 81 ? 13.578 -2.531 7.891 1 80.31 81 GLY B CA 1
ATOM 2402 C C . GLY B 1 81 ? 14.5 -3.734 7.84 1 80.31 81 GLY B C 1
ATOM 2403 O O . GLY B 1 81 ? 14.719 -4.398 8.852 1 80.31 81 GLY B O 1
ATOM 2404 N N . PHE B 1 82 ? 14.68 -4.148 6.684 1 80.5 82 PHE B N 1
ATOM 2405 C CA . PHE B 1 82 ? 15.68 -5.191 6.504 1 80.5 82 PHE B CA 1
ATOM 2406 C C . PHE B 1 82 ? 17.016 -4.59 6.105 1 80.5 82 PHE B C 1
ATOM 2408 O O . PHE B 1 82 ? 17.125 -3.383 5.879 1 80.5 82 PHE B O 1
ATOM 2415 N N . SER B 1 83 ? 18 -5.426 6.16 1 80.19 83 SER B N 1
ATOM 2416 C CA . SER B 1 83 ? 19.375 -4.965 5.973 1 80.19 83 SER B CA 1
ATOM 2417 C C . SER B 1 83 ? 19.5 -4.141 4.699 1 80.19 83 SER B C 1
ATOM 2419 O O . SER B 1 83 ? 19.016 -4.535 3.641 1 80.19 83 SER B O 1
ATOM 2421 N N . GLY B 1 84 ? 20.078 -2.92 4.836 1 84.81 84 GLY B N 1
ATOM 2422 C CA . GLY B 1 84 ? 20.375 -2.082 3.684 1 84.81 84 GLY B CA 1
ATOM 2423 C C . GLY B 1 84 ? 19.297 -1.062 3.391 1 84.81 84 GLY B C 1
ATOM 2424 O O . GLY B 1 84 ? 19.516 -0.112 2.637 1 84.81 84 GLY B O 1
ATOM 2425 N N . MET B 1 85 ? 18.156 -1.249 3.971 1 89.81 85 MET B N 1
ATOM 2426 C CA . MET B 1 85 ? 17.062 -0.3 3.74 1 89.81 85 MET B CA 1
ATOM 2427 C C . MET B 1 85 ? 17.328 1.013 4.473 1 89.81 85 MET B C 1
ATOM 2429 O O . MET B 1 85 ? 17.781 1.011 5.617 1 89.81 85 MET B O 1
ATOM 2433 N N . LYS B 1 86 ? 17.047 2.045 3.797 1 92.31 86 LYS B N 1
ATOM 2434 C CA . LYS B 1 86 ? 17.109 3.346 4.457 1 92.31 86 LYS B CA 1
ATOM 2435 C C . LYS B 1 86 ? 15.938 3.521 5.426 1 92.31 86 LYS B C 1
ATOM 2437 O O . LYS B 1 86 ? 14.93 2.822 5.324 1 92.31 86 LYS B O 1
ATOM 2442 N N . GLU B 1 87 ? 16.125 4.449 6.312 1 93.38 87 GLU B N 1
ATOM 2443 C CA . GLU B 1 87 ? 15.055 4.762 7.254 1 93.38 87 GLU B CA 1
ATOM 2444 C C . GLU B 1 87 ? 13.906 5.488 6.559 1 93.38 87 GLU B C 1
ATOM 2446 O O . GLU B 1 87 ? 14.133 6.328 5.684 1 93.38 87 GLU B O 1
ATOM 2451 N N . PRO B 1 88 ? 12.695 5.152 7.012 1 96.06 88 PRO B N 1
ATOM 2452 C CA . PRO B 1 88 ? 11.586 5.977 6.535 1 96.06 88 PRO B CA 1
ATOM 2453 C C . PRO B 1 88 ? 11.766 7.457 6.855 1 96.06 88 PRO B C 1
ATOM 2455 O O . PRO B 1 88 ? 12.414 7.805 7.848 1 96.06 88 PRO B O 1
ATOM 2458 N N . GLN B 1 89 ? 11.227 8.266 6.023 1 96.5 89 GLN B N 1
ATOM 2459 C CA . GLN B 1 89 ? 11.367 9.711 6.152 1 96.5 89 GLN B CA 1
ATOM 2460 C C . GLN B 1 89 ? 10.062 10.359 6.617 1 96.5 89 GLN B C 1
ATOM 2462 O O . GLN B 1 89 ? 8.977 9.867 6.297 1 96.5 89 GLN B O 1
ATOM 2467 N N . PRO B 1 90 ? 10.156 11.469 7.371 1 97.06 90 PRO B N 1
ATOM 2468 C CA . PRO B 1 90 ? 8.938 12.141 7.836 1 97.06 90 PRO B CA 1
ATOM 2469 C C . PRO B 1 90 ? 8.07 12.656 6.688 1 97.06 90 PRO B C 1
ATOM 2471 O O . PRO B 1 90 ? 8.594 13.133 5.68 1 97.06 90 PRO B O 1
ATOM 2474 N N . ALA B 1 91 ? 6.758 12.516 6.902 1 97.31 91 ALA B N 1
ATOM 2475 C CA . ALA B 1 91 ? 5.812 12.961 5.883 1 97.31 91 ALA B CA 1
ATOM 2476 C C . ALA B 1 91 ? 4.816 13.969 6.457 1 97.31 91 ALA B C 1
ATOM 2478 O O . ALA B 1 91 ? 4.242 14.766 5.715 1 97.31 91 ALA B O 1
ATOM 2479 N N . MET B 1 92 ? 4.594 13.883 7.719 1 98.06 92 MET B N 1
ATOM 2480 C CA . MET B 1 92 ? 3.645 14.742 8.414 1 98.06 92 MET B CA 1
ATOM 2481 C C . MET B 1 92 ? 4.176 15.133 9.789 1 98.06 92 MET B C 1
ATOM 2483 O O . MET B 1 92 ? 4.836 14.336 10.461 1 98.06 92 MET B O 1
ATOM 2487 N N . TRP B 1 93 ? 3.867 16.328 10.211 1 98 93 TRP B N 1
ATOM 2488 C CA . TRP B 1 93 ? 4.387 16.859 11.469 1 98 93 TRP B CA 1
ATOM 2489 C C . TRP B 1 93 ? 3.287 17.562 12.258 1 98 93 TRP B C 1
ATOM 2491 O O . TRP B 1 93 ? 2.381 18.172 11.672 1 98 93 TRP B O 1
ATOM 2501 N N . SER B 1 94 ? 3.383 17.562 13.531 1 98 94 SER B N 1
ATOM 2502 C CA . SER B 1 94 ? 2.527 18.359 14.406 1 98 94 SER B CA 1
ATOM 2503 C C . SER B 1 94 ? 3.287 18.828 15.648 1 98 94 SER B C 1
ATOM 2505 O O . SER B 1 94 ? 4.332 18.266 15.984 1 98 94 SER B O 1
ATOM 2507 N N . PHE B 1 95 ? 2.838 19.828 16.188 1 97.38 95 PHE B N 1
ATOM 2508 C CA . PHE B 1 95 ? 3.449 20.344 17.406 1 97.38 95 PHE B CA 1
ATOM 2509 C C . PHE B 1 95 ? 2.994 19.547 18.625 1 97.38 95 PHE B C 1
ATOM 2511 O O . PHE B 1 95 ? 1.807 19.234 18.766 1 97.38 95 PHE B O 1
ATOM 2518 N N . ASP B 1 96 ? 3.99 19.219 19.469 1 96.06 96 ASP B N 1
ATOM 2519 C CA . ASP B 1 96 ? 3.635 18.516 20.688 1 96.06 96 ASP B CA 1
ATOM 2520 C C . ASP B 1 96 ? 3.213 19.5 21.781 1 96.06 96 ASP B C 1
ATOM 2522 O O . ASP B 1 96 ? 3.059 20.703 21.516 1 96.06 96 ASP B O 1
ATOM 2526 N N . ASP B 1 97 ? 2.941 19.016 22.969 1 92.88 97 ASP B N 1
ATOM 2527 C CA . ASP B 1 97 ? 2.416 19.828 24.062 1 92.88 97 ASP B CA 1
ATOM 2528 C C . ASP B 1 97 ? 3.416 20.891 24.5 1 92.88 97 ASP B C 1
ATOM 2530 O O . ASP B 1 97 ? 3.051 21.859 25.172 1 92.88 97 ASP B O 1
ATOM 2534 N N . LYS B 1 98 ? 4.664 20.734 24.156 1 91.94 98 LYS B N 1
ATOM 2535 C CA . LYS B 1 98 ? 5.695 21.719 24.5 1 91.94 98 LYS B CA 1
ATOM 2536 C C . LYS B 1 98 ? 5.922 22.688 23.344 1 91.94 98 LYS B C 1
ATOM 2538 O O . LYS B 1 98 ? 6.816 23.531 23.406 1 91.94 98 LYS B O 1
ATOM 2543 N N . GLY B 1 99 ? 5.23 22.484 22.281 1 92.25 99 GLY B N 1
ATOM 2544 C CA . GLY B 1 99 ? 5.328 23.375 21.141 1 92.25 99 GLY B CA 1
ATOM 2545 C C . GLY B 1 99 ? 6.457 23.016 20.188 1 92.25 99 GLY B C 1
ATOM 2546 O O . GLY B 1 99 ? 6.902 23.859 19.406 1 92.25 99 GLY B O 1
ATOM 2547 N N . VAL B 1 100 ? 6.91 21.875 20.266 1 94.25 100 VAL B N 1
ATOM 2548 C CA . VAL B 1 100 ? 7.98 21.406 19.391 1 94.25 100 VAL B CA 1
ATOM 2549 C C . VAL B 1 100 ? 7.391 20.578 18.25 1 94.25 100 VAL B C 1
ATOM 2551 O O . VAL B 1 100 ? 6.516 19.734 18.469 1 94.25 100 VAL B O 1
ATOM 2554 N N . LEU B 1 101 ? 7.879 20.922 17.031 1 97.12 101 LEU B N 1
ATOM 2555 C CA . LEU B 1 101 ? 7.387 20.188 15.867 1 97.12 101 LEU B CA 1
ATOM 2556 C C . LEU B 1 101 ? 8.016 18.797 15.797 1 97.12 101 LEU B C 1
ATOM 2558 O O . LEU B 1 101 ? 9.234 18.656 15.898 1 97.12 101 LEU B O 1
ATOM 2562 N N . ARG B 1 102 ? 7.184 17.781 15.656 1 97.62 102 ARG B N 1
ATOM 2563 C CA . ARG B 1 102 ? 7.645 16.391 15.586 1 97.62 102 ARG B CA 1
ATOM 2564 C C . ARG B 1 102 ? 6.996 15.664 14.406 1 97.62 102 ARG B C 1
ATOM 2566 O O . ARG B 1 102 ? 5.824 15.891 14.102 1 97.62 102 ARG B O 1
ATOM 2573 N N . PRO B 1 103 ? 7.75 14.742 13.773 1 97.81 103 PRO B N 1
ATOM 2574 C CA . PRO B 1 103 ? 7.082 13.883 12.797 1 97.81 103 PRO B CA 1
ATOM 2575 C C . PRO B 1 103 ? 6.066 12.938 13.438 1 97.81 103 PRO B C 1
ATOM 2577 O O . PRO B 1 103 ? 6.285 12.453 14.547 1 97.81 103 PRO B O 1
ATOM 2580 N N . ILE B 1 104 ? 4.984 12.719 12.727 1 98.19 104 ILE B N 1
ATOM 2581 C CA . ILE B 1 104 ? 3.971 11.812 13.266 1 98.19 104 ILE B CA 1
ATOM 2582 C C . ILE B 1 104 ? 3.709 10.68 12.281 1 98.19 104 ILE B C 1
ATOM 2584 O O . ILE B 1 104 ? 3.27 9.602 12.664 1 98.19 104 ILE B O 1
ATOM 2588 N N . GLU B 1 105 ? 3.887 10.883 11.023 1 98.38 105 GLU B N 1
ATOM 2589 C CA . GLU B 1 105 ? 3.812 9.859 9.992 1 98.38 105 GLU B CA 1
ATOM 2590 C C . GLU B 1 105 ? 5.023 9.922 9.062 1 98.38 105 GLU B C 1
ATOM 2592 O O . GLU B 1 105 ? 5.648 10.969 8.922 1 98.38 105 GLU B O 1
ATOM 2597 N N . PHE B 1 106 ? 5.316 8.844 8.484 1 97.88 106 PHE B N 1
ATOM 2598 C CA . PHE B 1 106 ? 6.516 8.703 7.672 1 97.88 106 PHE B CA 1
ATOM 2599 C C . PHE B 1 106 ? 6.176 8.094 6.312 1 97.88 106 PHE B C 1
ATOM 2601 O O . PHE B 1 106 ? 5.047 7.652 6.09 1 97.88 106 PHE B O 1
ATOM 2608 N N . TYR B 1 107 ? 7.055 8.188 5.43 1 97.38 107 TYR B N 1
ATOM 2609 C CA . TYR B 1 107 ? 6.992 7.48 4.156 1 97.38 107 TYR B CA 1
ATOM 2610 C C . TYR B 1 107 ? 8.336 6.855 3.812 1 97.38 107 TYR B C 1
ATOM 2612 O O . TYR B 1 107 ? 9.375 7.258 4.352 1 97.38 107 TYR B O 1
ATOM 2620 N N . TYR B 1 108 ? 8.312 5.852 3.006 1 96.75 108 TYR B N 1
ATOM 2621 C CA . TYR B 1 108 ? 9.57 5.227 2.615 1 96.75 108 TYR B CA 1
ATOM 2622 C C . TYR B 1 108 ? 9.914 5.551 1.167 1 96.75 108 TYR B C 1
ATOM 2624 O O . TYR B 1 108 ? 9.047 5.52 0.294 1 96.75 108 TYR B O 1
ATOM 2632 N N . SER B 1 109 ? 11.078 5.84 0.973 1 95.38 109 SER B N 1
ATOM 2633 C CA . SER B 1 109 ? 11.742 6.023 -0.312 1 95.38 109 SER B CA 1
ATOM 2634 C C . SER B 1 109 ? 13.258 5.887 -0.176 1 95.38 109 SER B C 1
ATOM 2636 O O . SER B 1 109 ? 13.836 6.316 0.824 1 95.38 109 SER B O 1
ATOM 2638 N N . GLU B 1 110 ? 13.82 5.32 -1.133 1 92.38 110 GLU B N 1
ATOM 2639 C CA . GLU B 1 110 ? 15.273 5.301 -1.135 1 92.38 110 GLU B CA 1
ATOM 2640 C C . GLU B 1 110 ? 15.852 6.676 -1.461 1 92.38 110 GLU B C 1
ATOM 2642 O O . GLU B 1 110 ? 16.953 7.016 -1.029 1 92.38 110 GLU B O 1
ATOM 2647 N N . ALA B 1 111 ? 15.039 7.355 -2.225 1 90 111 ALA B N 1
ATOM 2648 C CA . ALA B 1 111 ? 15.438 8.734 -2.498 1 90 111 ALA B CA 1
ATOM 2649 C C . ALA B 1 111 ? 15.195 9.625 -1.282 1 90 111 ALA B C 1
ATOM 2651 O O . ALA B 1 111 ? 14.188 9.484 -0.59 1 90 111 ALA B O 1
ATOM 2652 N N . HIS B 1 112 ? 16.062 10.367 -0.895 1 83.75 112 HIS B N 1
ATOM 2653 C CA . HIS B 1 112 ? 15.977 11.219 0.284 1 83.75 112 HIS B CA 1
ATOM 2654 C C . HIS B 1 112 ? 15.43 12.594 -0.074 1 83.75 112 HIS B C 1
ATOM 2656 O O . HIS B 1 112 ? 15.875 13.211 -1.048 1 83.75 112 HIS B O 1
ATOM 2662 N N . ASP B 1 113 ? 14.453 12.773 0.853 1 77.44 113 ASP B N 1
ATOM 2663 C CA . ASP B 1 113 ? 14.016 14.164 0.781 1 77.44 113 ASP B CA 1
ATOM 2664 C C . ASP B 1 113 ? 15.008 15.086 1.494 1 77.44 113 ASP B C 1
ATOM 2666 O O . ASP B 1 113 ? 15.688 14.664 2.43 1 77.44 113 ASP B O 1
ATOM 2670 N N . GLY B 1 114 ? 15.523 16.047 1.001 1 77.81 114 GLY B N 1
ATOM 2671 C CA . GLY B 1 114 ? 16.422 17.016 1.615 1 77.81 114 GLY B CA 1
ATOM 2672 C C . GLY B 1 114 ? 15.961 17.453 2.996 1 77.81 114 GLY B C 1
ATOM 2673 O O . GLY B 1 114 ? 14.82 17.219 3.383 1 77.81 114 GLY B O 1
ATOM 2674 N N . ASN B 1 115 ? 16.938 17.844 3.834 1 85.38 115 ASN B N 1
ATOM 2675 C CA . ASN B 1 115 ? 16.656 18.406 5.145 1 85.38 115 ASN B CA 1
ATOM 2676 C C . ASN B 1 115 ? 15.914 19.734 5.027 1 85.38 115 ASN B C 1
ATOM 2678 O O . ASN B 1 115 ? 15.789 20.297 3.936 1 85.38 115 ASN B O 1
ATOM 2682 N N . PHE B 1 116 ? 15.273 20.094 6.164 1 92.62 116 PHE B N 1
ATOM 2683 C CA . PHE B 1 116 ? 14.633 21.406 6.219 1 92.62 116 PHE B CA 1
ATOM 2684 C C . PHE B 1 116 ? 15.648 22.516 5.941 1 92.62 116 PHE B C 1
ATOM 2686 O O . PHE B 1 116 ? 16.703 22.562 6.566 1 92.62 116 PHE B O 1
ATOM 2693 N N . ALA B 1 117 ? 15.336 23.312 5.043 1 92.5 117 ALA B N 1
ATOM 2694 C CA . ALA B 1 117 ? 16.109 24.531 4.773 1 92.5 117 ALA B CA 1
ATOM 2695 C C . ALA B 1 117 ? 15.75 25.641 5.746 1 92.5 117 ALA B C 1
ATOM 2697 O O . ALA B 1 117 ? 14.797 25.516 6.516 1 92.5 117 ALA B O 1
ATOM 2698 N N . GLU B 1 118 ? 16.516 26.641 5.703 1 93.25 118 GLU B N 1
ATOM 2699 C CA . GLU B 1 118 ? 16.266 27.781 6.57 1 93.25 118 GLU B CA 1
ATOM 2700 C C . GLU B 1 118 ? 14.867 28.359 6.34 1 93.25 118 GLU B C 1
ATOM 2702 O O . GLU B 1 118 ? 14.172 28.719 7.297 1 93.25 118 GLU B O 1
ATOM 2707 N N . LYS B 1 119 ? 14.484 28.453 5.094 1 93.75 119 LYS B N 1
ATOM 2708 C CA . LYS B 1 119 ? 13.172 29 4.762 1 93.75 119 LYS B CA 1
ATOM 2709 C C . LYS B 1 119 ? 12.062 28.125 5.328 1 93.75 119 LYS B C 1
ATOM 2711 O O . LYS B 1 119 ? 10.984 28.625 5.672 1 93.75 119 LYS B O 1
ATOM 2716 N N . ASP B 1 120 ? 12.305 26.828 5.355 1 95.69 120 ASP B N 1
ATOM 2717 C CA . ASP B 1 120 ? 11.336 25.906 5.969 1 95.69 120 ASP B CA 1
ATOM 2718 C C . ASP B 1 120 ? 11.156 26.234 7.453 1 95.69 120 ASP B C 1
ATOM 2720 O O . ASP B 1 120 ? 10.031 26.312 7.941 1 95.69 120 ASP B O 1
ATOM 2724 N N . LEU B 1 121 ? 12.297 26.438 8.078 1 95.12 121 LEU B N 1
ATOM 2725 C CA . LEU B 1 121 ? 12.281 26.688 9.516 1 95.12 121 LEU B CA 1
ATOM 2726 C C . LEU B 1 121 ? 11.594 28 9.828 1 95.12 121 LEU B C 1
ATOM 2728 O O . LEU B 1 121 ? 10.898 28.125 10.844 1 95.12 121 LEU B O 1
ATOM 2732 N N . GLU B 1 122 ? 11.789 28.906 9.008 1 95.19 122 GLU B N 1
ATOM 2733 C CA . GLU B 1 122 ? 11.117 30.203 9.164 1 95.19 122 GLU B CA 1
ATOM 2734 C C . GLU B 1 122 ? 9.602 30.047 9.023 1 95.19 122 GLU B C 1
ATOM 2736 O O . GLU B 1 122 ? 8.844 30.625 9.805 1 95.19 122 GLU B O 1
ATOM 2741 N N . LEU B 1 123 ? 9.195 29.328 7.992 1 96.69 123 LEU B N 1
ATOM 2742 C CA . LEU B 1 123 ? 7.766 29.078 7.82 1 96.69 123 LEU B CA 1
ATOM 2743 C C . LEU B 1 123 ? 7.184 28.375 9.047 1 96.69 123 LEU B C 1
ATOM 2745 O O . LEU B 1 123 ? 6.086 28.719 9.492 1 96.69 123 LEU B O 1
ATOM 2749 N N . ILE B 1 124 ? 7.875 27.438 9.555 1 96.88 124 ILE B N 1
ATOM 2750 C CA . ILE B 1 124 ? 7.402 26.641 10.68 1 96.88 124 ILE B CA 1
ATOM 2751 C C . ILE B 1 124 ? 7.207 27.531 11.906 1 96.88 124 ILE B C 1
ATOM 2753 O O . ILE B 1 124 ? 6.215 27.391 12.625 1 96.88 124 ILE B O 1
ATOM 2757 N N . ALA B 1 125 ? 8.133 28.406 12.125 1 96.12 125 ALA B N 1
ATOM 2758 C CA . ALA B 1 125 ? 8.008 29.344 13.234 1 96.12 125 ALA B CA 1
ATOM 2759 C C . ALA B 1 125 ? 6.781 30.234 13.062 1 96.12 125 ALA B C 1
ATOM 2761 O O . ALA B 1 125 ? 6.016 30.438 14.008 1 96.12 125 ALA B O 1
ATOM 2762 N N . LYS B 1 126 ? 6.613 30.75 11.906 1 96.81 126 LYS B N 1
ATOM 2763 C CA . LYS B 1 126 ? 5.445 31.578 11.609 1 96.81 126 LYS B CA 1
ATOM 2764 C C . LYS B 1 126 ? 4.156 30.781 11.742 1 96.81 126 LYS B C 1
ATOM 2766 O O . LYS B 1 126 ? 3.15 31.281 12.25 1 96.81 126 LYS B O 1
ATOM 2771 N N . PHE B 1 127 ? 4.188 29.594 11.25 1 97.75 127 PHE B N 1
ATOM 2772 C CA . PHE B 1 127 ? 3.047 28.703 11.32 1 97.75 127 PHE B CA 1
ATOM 2773 C C . PHE B 1 127 ? 2.629 28.453 12.766 1 97.75 127 PHE B C 1
ATOM 2775 O O . PHE B 1 127 ? 1.448 28.562 13.102 1 97.75 127 PHE B O 1
ATOM 2782 N N . LYS B 1 128 ? 3.58 28.203 13.555 1 96.5 128 LYS B N 1
ATOM 2783 C CA . LYS B 1 128 ? 3.316 28.016 14.977 1 96.5 128 LYS B CA 1
ATOM 2784 C C . LYS B 1 128 ? 2.631 29.234 15.578 1 96.5 128 LYS B C 1
ATOM 2786 O O . LYS B 1 128 ? 1.647 29.094 16.312 1 96.5 128 LYS B O 1
ATOM 2791 N N . THR B 1 129 ? 3.168 30.328 15.258 1 96.62 129 THR B N 1
ATOM 2792 C CA . THR B 1 129 ? 2.631 31.594 15.773 1 96.62 129 THR B CA 1
ATOM 2793 C C . THR B 1 129 ? 1.188 31.781 15.32 1 96.62 129 THR B C 1
ATOM 2795 O O . THR B 1 129 ? 0.326 32.156 16.125 1 96.62 129 THR B O 1
ATOM 2798 N N . GLU B 1 130 ? 0.913 31.516 14.07 1 97.5 130 GLU B N 1
ATOM 2799 C CA . GLU B 1 130 ? -0.431 31.703 13.531 1 97.5 130 GLU B CA 1
ATOM 2800 C C . GLU B 1 130 ? -1.413 30.719 14.164 1 97.5 130 GLU B C 1
ATOM 2802 O O . GLU B 1 130 ? -2.566 31.062 14.422 1 97.5 130 GLU B O 1
ATOM 2807 N N . LEU B 1 131 ? -0.971 29.5 14.375 1 97.56 131 LEU B N 1
ATOM 2808 C CA . LEU B 1 131 ? -1.826 28.531 15.055 1 97.56 131 LEU B CA 1
ATOM 2809 C C . LEU B 1 131 ? -2.207 29.016 16.453 1 97.56 131 LEU B C 1
ATOM 2811 O O . LEU B 1 131 ? -3.377 28.969 16.828 1 97.56 131 LEU B O 1
ATOM 2815 N N . ALA B 1 132 ? -1.245 29.484 17.156 1 95.81 132 ALA B N 1
ATOM 2816 C CA . ALA B 1 132 ? -1.478 29.969 18.516 1 95.81 132 ALA B CA 1
ATOM 2817 C C . ALA B 1 132 ? -2.432 31.156 18.516 1 95.81 132 ALA B C 1
ATOM 2819 O O . ALA B 1 132 ? -3.369 31.203 19.312 1 95.81 132 ALA B O 1
ATOM 2820 N N . LEU B 1 133 ? -2.229 32.062 17.625 1 96.38 133 LEU B N 1
ATOM 2821 C CA . LEU B 1 133 ? -3.033 33.281 17.531 1 96.38 133 LEU B CA 1
ATOM 2822 C C . LEU B 1 133 ? -4.492 32.938 17.234 1 96.38 133 LEU B C 1
ATOM 2824 O O . LEU B 1 133 ? -5.398 33.625 17.703 1 96.38 133 LEU B O 1
ATOM 2828 N N . ARG B 1 134 ? -4.668 31.844 16.594 1 96.19 134 ARG B N 1
ATOM 2829 C CA . ARG B 1 134 ? -6.004 31.484 16.141 1 96.19 134 ARG B CA 1
ATOM 2830 C C . ARG B 1 134 ? -6.621 30.406 17 1 96.19 134 ARG B C 1
ATOM 2832 O O . ARG B 1 134 ? -7.73 29.938 16.734 1 96.19 134 ARG B O 1
ATOM 2839 N N . GLY B 1 135 ? -5.871 29.984 18.031 1 94.44 135 GLY B N 1
ATOM 2840 C CA . GLY B 1 135 ? -6.359 28.953 18.922 1 94.44 135 GLY B CA 1
ATOM 2841 C C . GLY B 1 135 ? -6.449 27.578 18.25 1 94.44 135 GLY B C 1
ATOM 2842 O O . GLY B 1 135 ? -7.379 26.812 18.531 1 94.44 135 GLY B O 1
ATOM 2843 N N . LEU B 1 136 ? -5.652 27.344 17.344 1 96.44 136 LEU B N 1
ATOM 2844 C CA . LEU B 1 136 ? -5.699 26.125 16.531 1 96.44 136 LEU B CA 1
ATOM 2845 C C . LEU B 1 136 ? -4.555 25.188 16.906 1 96.44 136 LEU B C 1
ATOM 2847 O O . LEU B 1 136 ? -4.152 24.344 16.094 1 96.44 136 LEU B O 1
ATOM 2851 N N . ASP B 1 137 ? -4.191 25.375 18.234 1 86.81 137 ASP B N 1
ATOM 2852 C CA . ASP B 1 137 ? -3.117 24.5 18.703 1 86.81 137 ASP B CA 1
ATOM 2853 C C . ASP B 1 137 ? -3.531 23.031 18.625 1 86.81 137 ASP B C 1
ATOM 2855 O O . ASP B 1 137 ? -4.645 22.672 19.031 1 86.81 137 ASP B O 1
ATOM 2859 N N . ASN B 1 138 ? -2.967 22.219 17.953 1 88.81 138 ASN B N 1
ATOM 2860 C CA . ASN B 1 138 ? -3.172 20.766 17.891 1 88.81 138 ASN B CA 1
ATOM 2861 C C . ASN B 1 138 ? -4.258 20.391 16.891 1 88.81 138 ASN B C 1
ATOM 2863 O O . ASN B 1 138 ? -4.836 19.312 16.969 1 88.81 138 ASN B O 1
ATOM 2867 N N . VAL B 1 139 ? -4.703 21.344 16.156 1 96.88 139 VAL B N 1
ATOM 2868 C CA . VAL B 1 139 ? -5.723 21.078 15.141 1 96.88 139 VAL B CA 1
ATOM 2869 C C . VAL B 1 139 ? -5.055 20.734 13.812 1 96.88 139 VAL B C 1
ATOM 2871 O O . VAL B 1 139 ? -5.422 19.766 13.164 1 96.88 139 VAL B O 1
ATOM 2874 N N . PHE B 1 140 ? -4.059 21.594 13.5 1 98.56 140 PHE B N 1
ATOM 2875 C CA . PHE B 1 140 ? -3.436 21.438 12.188 1 98.56 140 PHE B CA 1
ATOM 2876 C C . PHE B 1 140 ? -1.953 21.109 12.328 1 98.56 140 PHE B C 1
ATOM 2878 O O . PHE B 1 140 ? -1.336 21.438 13.344 1 98.56 140 PHE B O 1
ATOM 2885 N N . GLY B 1 141 ? -1.431 20.438 11.383 1 98.38 141 GLY B N 1
ATOM 2886 C CA . GLY B 1 141 ? -0.012 20.188 11.188 1 98.38 141 GLY B CA 1
ATOM 2887 C C . GLY B 1 141 ? 0.432 20.359 9.742 1 98.38 141 GLY B C 1
ATOM 2888 O O . GLY B 1 141 ? -0.319 20.891 8.922 1 98.38 141 GLY B O 1
ATOM 2889 N N . LEU B 1 142 ? 1.637 20.031 9.539 1 98.31 142 LEU B N 1
ATOM 2890 C CA . LEU B 1 142 ? 2.225 20.141 8.211 1 98.31 142 LEU B CA 1
ATOM 2891 C C . LEU B 1 142 ? 2.334 18.781 7.539 1 98.31 142 LEU B C 1
ATOM 2893 O O . LEU B 1 142 ? 2.531 17.766 8.219 1 98.31 142 LEU B O 1
ATOM 2897 N N . VAL B 1 143 ? 2.215 18.781 6.285 1 98.44 143 VAL B N 1
ATOM 2898 C CA . VAL B 1 143 ? 2.371 17.547 5.52 1 98.44 143 VAL B CA 1
ATOM 2899 C C . VAL B 1 143 ? 3.197 17.828 4.266 1 98.44 143 VAL B C 1
ATOM 2901 O O . VAL B 1 143 ? 3.109 18.906 3.678 1 98.44 143 VAL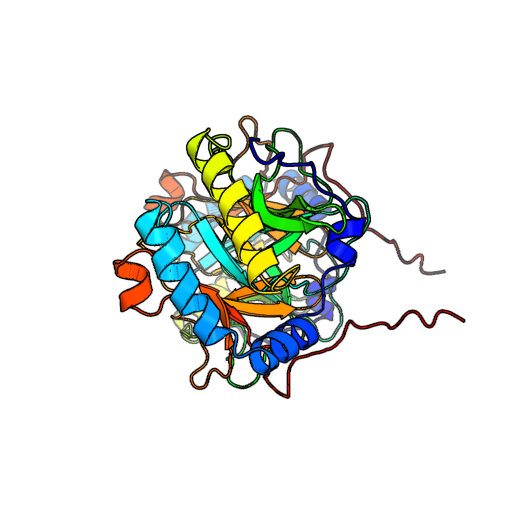 B O 1
ATOM 2904 N N . ARG B 1 144 ? 3.941 16.875 3.93 1 97 144 ARG B N 1
ATOM 2905 C CA . ARG B 1 144 ? 4.77 16.938 2.729 1 97 144 ARG B CA 1
ATOM 2906 C C . ARG B 1 144 ? 3.912 17.156 1.486 1 97 144 ARG B C 1
ATOM 2908 O O . ARG B 1 144 ? 2.846 16.547 1.349 1 97 144 ARG B O 1
ATOM 2915 N N . TYR B 1 145 ? 4.414 17.984 0.644 1 97.25 145 TYR B N 1
ATOM 2916 C CA . TYR B 1 145 ? 3.748 18.25 -0.629 1 97.25 145 TYR B CA 1
ATOM 2917 C C . TYR B 1 145 ? 3.844 17.031 -1.547 1 97.25 145 TYR B C 1
ATOM 2919 O O . TYR B 1 145 ? 4.93 16.484 -1.748 1 97.25 145 TYR B O 1
ATOM 2927 N N . PRO B 1 146 ? 2.742 16.609 -2.111 1 96.31 146 PRO B N 1
ATOM 2928 C CA . PRO B 1 146 ? 2.717 15.352 -2.871 1 96.31 146 PRO B CA 1
ATOM 2929 C C . PRO B 1 146 ? 3.166 15.531 -4.32 1 96.31 146 PRO B C 1
ATOM 2931 O O . PRO B 1 146 ? 3.369 14.547 -5.035 1 96.31 146 PRO B O 1
ATOM 2934 N N . GLY B 1 147 ? 3.324 16.75 -4.812 1 96.38 147 GLY B N 1
ATOM 2935 C CA . GLY B 1 147 ? 3.592 17.031 -6.215 1 96.38 147 GLY B CA 1
ATOM 2936 C C . GLY B 1 147 ? 2.365 17.5 -6.977 1 96.38 147 GLY B C 1
ATOM 2937 O O . GLY B 1 147 ? 1.236 17.172 -6.598 1 96.38 147 GLY B O 1
ATOM 2938 N N . ASP B 1 148 ? 2.525 18.125 -8.086 1 96.88 148 ASP B N 1
ATOM 2939 C CA . ASP B 1 148 ? 1.445 18.766 -8.836 1 96.88 148 ASP B CA 1
ATOM 2940 C C . ASP B 1 148 ? 0.578 17.719 -9.539 1 96.88 148 ASP B C 1
ATOM 2942 O O . ASP B 1 148 ? -0.525 18.031 -9.992 1 96.88 148 ASP B O 1
ATOM 2946 N N . LYS B 1 149 ? 1.032 16.516 -9.641 1 94.62 149 LYS B N 1
ATOM 2947 C CA . LYS B 1 149 ? 0.296 15.477 -10.359 1 94.62 149 LYS B CA 1
ATOM 2948 C C . LYS B 1 149 ? -0.601 14.688 -9.406 1 94.62 149 LYS B C 1
ATOM 2950 O O . LYS B 1 149 ? -1.302 13.766 -9.836 1 94.62 149 LYS B O 1
ATOM 2955 N N . PHE B 1 150 ? -0.54 15.07 -8.141 1 96.75 150 PHE B N 1
ATOM 2956 C CA . PHE B 1 150 ? -1.392 14.422 -7.152 1 96.75 150 PHE B CA 1
ATOM 2957 C C . PHE B 1 150 ? -2.865 14.617 -7.496 1 96.75 150 PHE B C 1
ATOM 2959 O O . PHE B 1 150 ? -3.305 15.734 -7.75 1 96.75 150 PHE B O 1
ATOM 2966 N N . ASP B 1 151 ? -3.717 13.562 -7.461 1 95.62 151 ASP B N 1
ATOM 2967 C CA . ASP B 1 151 ? -5.102 13.625 -7.914 1 95.62 151 ASP B CA 1
ATOM 2968 C C . ASP B 1 151 ? -6.07 13.578 -6.734 1 95.62 151 ASP B C 1
ATOM 2970 O O . ASP B 1 151 ? -7.289 13.602 -6.922 1 95.62 151 ASP B O 1
ATOM 2974 N N . GLY B 1 152 ? -5.551 13.531 -5.57 1 96.5 152 GLY B N 1
ATOM 2975 C CA . GLY B 1 152 ? -6.406 13.312 -4.414 1 96.5 152 GLY B CA 1
ATOM 2976 C C . GLY B 1 152 ? -6.441 11.867 -3.965 1 96.5 152 GLY B C 1
ATOM 2977 O O . GLY B 1 152 ? -5.949 10.977 -4.664 1 96.5 152 GLY B O 1
ATOM 2978 N N . SER B 1 153 ? -6.941 11.688 -2.764 1 97.12 153 SER B N 1
ATOM 2979 C CA . SER B 1 153 ? -7.082 10.344 -2.213 1 97.12 153 SER B CA 1
ATOM 2980 C C . SER B 1 153 ? -8.195 10.289 -1.172 1 97.12 153 SER B C 1
ATOM 2982 O O . SER B 1 153 ? -8.695 11.328 -0.733 1 97.12 153 SER B O 1
ATOM 2984 N N . CYS B 1 154 ? -8.617 9.102 -0.869 1 95.69 154 CYS B N 1
ATOM 2985 C CA . CYS B 1 154 ? -9.555 8.867 0.224 1 95.69 154 CYS B CA 1
ATOM 2986 C C . CYS B 1 154 ? -9.07 7.742 1.128 1 95.69 154 CYS B C 1
ATOM 2988 O O . CYS B 1 154 ? -8.922 6.602 0.685 1 95.69 154 CYS B O 1
ATOM 2990 N N . GLU B 1 155 ? -8.898 8.102 2.338 1 94.75 155 GLU B N 1
ATOM 2991 C CA . GLU B 1 155 ? -8.359 7.152 3.311 1 94.75 155 GLU B CA 1
ATOM 2992 C C . GLU B 1 155 ? -9.461 6.27 3.887 1 94.75 155 GLU B C 1
ATOM 2994 O O . GLU B 1 155 ? -10.578 6.742 4.133 1 94.75 155 GLU B O 1
ATOM 2999 N N . PHE B 1 156 ? -9.172 5.043 4.062 1 91.88 156 PHE B N 1
ATOM 3000 C CA . PHE B 1 156 ? -9.961 4.16 4.922 1 91.88 156 PHE B CA 1
ATOM 3001 C C . PHE B 1 156 ? -9.055 3.148 5.617 1 91.88 156 PHE B C 1
ATOM 3003 O O . PHE B 1 156 ? -7.953 2.865 5.152 1 91.88 156 PHE B O 1
ATOM 3010 N N . SER B 1 157 ? -9.555 2.672 6.738 1 91.88 157 SER B N 1
ATOM 3011 C CA . SER B 1 157 ? -8.703 1.815 7.559 1 91.88 157 SER B CA 1
ATOM 3012 C C . SER B 1 157 ? -9.172 0.366 7.523 1 91.88 157 SER B C 1
ATOM 3014 O O . SER B 1 157 ? -10.375 0.102 7.426 1 91.88 157 SER B O 1
ATOM 3016 N N . GLN B 1 158 ? -8.281 -0.552 7.484 1 91.06 158 GLN B N 1
ATOM 3017 C CA . GLN B 1 158 ? -8.422 -1.989 7.691 1 91.06 158 GLN B CA 1
ATOM 3018 C C . GLN B 1 158 ? -7.469 -2.488 8.773 1 91.06 158 GLN B C 1
ATOM 3020 O O . GLN B 1 158 ? -6.258 -2.553 8.555 1 91.06 158 GLN B O 1
ATOM 3025 N N . GLY B 1 159 ? -8.055 -2.824 9.961 1 90.44 159 GLY B N 1
ATOM 3026 C CA . GLY B 1 159 ? -7.141 -3.15 11.047 1 90.44 159 GLY B CA 1
ATOM 3027 C C . GLY B 1 159 ? -6.16 -2.035 11.359 1 90.44 159 GLY B C 1
ATOM 3028 O O . GLY B 1 159 ? -6.562 -0.896 11.594 1 90.44 159 GLY B O 1
ATOM 3029 N N . ARG B 1 160 ? -4.883 -2.377 11.367 1 94.44 160 ARG B N 1
ATOM 3030 C CA . ARG B 1 160 ? -3.832 -1.4 11.633 1 94.44 160 ARG B CA 1
ATOM 3031 C C . ARG B 1 160 ? -3.199 -0.909 10.336 1 94.44 160 ARG B C 1
ATOM 3033 O O . ARG B 1 160 ? -1.973 -0.84 10.227 1 94.44 160 ARG B O 1
ATOM 3040 N N . ALA B 1 161 ? -4.047 -0.706 9.367 1 96.19 161 ALA B N 1
ATOM 3041 C CA . ALA B 1 161 ? -3.607 -0.167 8.078 1 96.19 161 ALA B CA 1
ATOM 3042 C C . ALA B 1 161 ? -4.547 0.938 7.602 1 96.19 161 ALA B C 1
ATOM 3044 O O . ALA B 1 161 ? -5.766 0.833 7.75 1 96.19 161 ALA B O 1
ATOM 3045 N N . ASN B 1 162 ? -3.949 1.942 7.137 1 96.12 162 ASN B N 1
ATOM 3046 C CA . ASN B 1 162 ? -4.695 3.025 6.5 1 96.12 162 ASN B CA 1
ATOM 3047 C C . ASN B 1 162 ? -4.426 3.082 5 1 96.12 162 ASN B C 1
ATOM 3049 O O . ASN B 1 162 ? -3.285 3.273 4.574 1 96.12 162 ASN B O 1
ATOM 3053 N N . ILE B 1 163 ? -5.457 2.879 4.215 1 96.88 163 ILE B N 1
ATOM 3054 C CA . ILE B 1 163 ? -5.348 2.805 2.76 1 96.88 163 ILE B CA 1
ATOM 3055 C C . ILE B 1 163 ? -5.875 4.094 2.137 1 96.88 163 ILE B C 1
ATOM 3057 O O . ILE B 1 163 ? -6.953 4.57 2.498 1 96.88 163 ILE B O 1
ATOM 3061 N N . ASN B 1 164 ? -5.105 4.668 1.218 1 96.94 164 ASN B N 1
ATOM 3062 C CA . ASN B 1 164 ? -5.531 5.832 0.451 1 96.94 164 ASN B CA 1
ATOM 3063 C C . ASN B 1 164 ? -5.945 5.453 -0.967 1 96.94 164 ASN B C 1
ATOM 3065 O O . ASN B 1 164 ? -5.094 5.254 -1.835 1 96.94 164 ASN B O 1
ATOM 3069 N N . LEU B 1 165 ? -7.223 5.426 -1.204 1 96.38 165 LEU B N 1
ATOM 3070 C CA . LEU B 1 165 ? -7.73 5.117 -2.535 1 96.38 165 LEU B CA 1
ATOM 3071 C C . LEU B 1 165 ? -7.508 6.289 -3.486 1 96.38 165 LEU B C 1
ATOM 3073 O O . LEU B 1 165 ? -7.703 7.445 -3.109 1 96.38 165 LEU B O 1
ATOM 3077 N N . GLN B 1 166 ? -7.133 5.957 -4.66 1 96.81 166 GLN B N 1
ATOM 3078 C CA . GLN B 1 166 ? -7.086 6.957 -5.719 1 96.81 166 GLN B CA 1
ATOM 3079 C C . GLN B 1 166 ? -8.477 7.203 -6.301 1 96.81 166 GLN B C 1
ATOM 3081 O O . GLN B 1 166 ? -9.352 6.336 -6.223 1 96.81 166 GLN B O 1
ATOM 3086 N N . PRO B 1 167 ? -8.664 8.336 -6.902 1 95.56 167 PRO B N 1
ATOM 3087 C CA . PRO B 1 167 ? -9.992 8.711 -7.383 1 95.56 167 PRO B CA 1
ATOM 3088 C C . PRO B 1 167 ? -10.586 7.672 -8.336 1 95.56 167 PRO B C 1
ATOM 3090 O O . PRO B 1 167 ? -11.789 7.398 -8.281 1 95.56 167 PRO B O 1
ATOM 3093 N N . LYS B 1 168 ? -9.797 7.012 -9.188 1 94.56 168 LYS B N 1
ATOM 3094 C CA . LYS B 1 168 ? -10.297 6.016 -10.125 1 94.56 168 LYS B CA 1
ATOM 3095 C C . LYS B 1 168 ? -10.906 4.824 -9.391 1 94.56 168 LYS B C 1
ATOM 3097 O O . LYS B 1 168 ? -11.641 4.031 -9.984 1 94.56 168 LYS B O 1
ATOM 3102 N N . ASP B 1 169 ? -10.617 4.719 -8.055 1 95.38 169 ASP B N 1
ATOM 3103 C CA . ASP B 1 169 ? -11.078 3.564 -7.289 1 95.38 169 ASP B CA 1
ATOM 3104 C C . ASP B 1 169 ? -12.086 3.98 -6.223 1 95.38 169 ASP B C 1
ATOM 3106 O O . ASP B 1 169 ? -12.398 3.199 -5.32 1 95.38 169 ASP B O 1
ATOM 3110 N N . TYR B 1 170 ? -12.547 5.234 -6.293 1 92.69 170 TYR B N 1
ATOM 3111 C CA . TYR B 1 170 ? -13.625 5.66 -5.402 1 92.69 170 TYR B CA 1
ATOM 3112 C C . TYR B 1 170 ? -14.906 4.895 -5.691 1 92.69 170 TYR B C 1
ATOM 3114 O O . TYR B 1 170 ? -15.227 4.621 -6.852 1 92.69 170 TYR B O 1
ATOM 3122 N N . PRO B 1 171 ? -15.594 4.582 -4.637 1 89.69 171 PRO B N 1
ATOM 3123 C CA . PRO B 1 171 ? -16.953 4.109 -4.91 1 89.69 171 PRO B CA 1
ATOM 3124 C C . PRO B 1 171 ? -17.828 5.176 -5.57 1 89.69 171 PRO B C 1
ATOM 3126 O O . PRO B 1 171 ? -17.5 6.363 -5.527 1 89.69 171 PRO B O 1
ATOM 3129 N N . ALA B 1 172 ? -18.922 4.723 -6.152 1 86 172 ALA B N 1
ATOM 3130 C CA . ALA B 1 172 ? -19.812 5.629 -6.867 1 86 172 ALA B CA 1
ATOM 3131 C C . ALA B 1 172 ? -20.328 6.73 -5.945 1 86 172 ALA B C 1
ATOM 3133 O O . ALA B 1 172 ? -20.438 7.895 -6.348 1 86 172 ALA B O 1
ATOM 3134 N N . VAL B 1 173 ? -20.656 6.297 -4.766 1 85.38 173 VAL B N 1
ATOM 3135 C CA . VAL B 1 173 ? -21.094 7.266 -3.762 1 85.38 173 VAL B CA 1
ATOM 3136 C C . VAL B 1 173 ? -20.094 7.301 -2.613 1 85.38 173 VAL B C 1
ATOM 3138 O O . VAL B 1 173 ? -20.016 6.371 -1.808 1 85.38 173 VAL B O 1
ATOM 3141 N N . LEU B 1 174 ? -19.297 8.273 -2.66 1 86.81 174 LEU B N 1
ATOM 3142 C CA . LEU B 1 174 ? -18.281 8.43 -1.618 1 86.81 174 LEU B CA 1
ATOM 3143 C C . LEU B 1 174 ? -18.719 9.469 -0.589 1 86.81 174 LEU B C 1
ATOM 3145 O O . LEU B 1 174 ? -18.969 10.625 -0.937 1 86.81 174 LEU B O 1
ATOM 3149 N N . LYS B 1 175 ? -18.891 9.109 0.589 1 87 175 LYS B N 1
ATOM 3150 C CA . LYS B 1 175 ? -19.078 10.023 1.716 1 87 175 LYS B CA 1
ATOM 3151 C C . LYS B 1 175 ? -17.781 10.203 2.498 1 87 175 LYS B C 1
ATOM 3153 O O . LYS B 1 175 ? -17.297 9.273 3.137 1 87 175 LYS B O 1
ATOM 3158 N N . ALA B 1 176 ? -17.234 11.406 2.381 1 92.19 176 ALA B N 1
ATOM 3159 C CA . ALA B 1 176 ? -15.938 11.656 3.012 1 92.19 176 ALA B CA 1
ATOM 3160 C C . ALA B 1 176 ? -15.758 13.141 3.322 1 92.19 176 ALA B C 1
ATOM 3162 O O . ALA B 1 176 ? -16.516 13.977 2.824 1 92.19 176 ALA B O 1
ATOM 3163 N N . PHE B 1 177 ? -14.914 13.461 4.215 1 94.94 177 PHE B N 1
ATOM 3164 C CA . PHE B 1 177 ? -14.484 14.828 4.48 1 94.94 177 PHE B CA 1
ATOM 3165 C C . PHE B 1 177 ? -12.992 14.984 4.258 1 94.94 177 PHE B C 1
ATOM 3167 O O . PHE B 1 177 ? -12.234 14.023 4.398 1 94.94 177 PHE B O 1
ATOM 3174 N N . SER B 1 178 ? -12.562 16.172 3.904 1 96.75 178 SER B N 1
ATOM 3175 C CA . SER B 1 178 ? -11.148 16.438 3.66 1 96.75 178 SER B CA 1
ATOM 3176 C C . SER B 1 178 ? -10.359 16.469 4.965 1 96.75 178 SER B C 1
ATOM 3178 O O . SER B 1 178 ? -10.828 17 5.969 1 96.75 178 SER B O 1
ATOM 3180 N N . THR B 1 179 ? -9.148 15.883 4.914 1 97.75 179 THR B N 1
ATOM 3181 C CA . THR B 1 179 ? -8.281 15.883 6.086 1 97.75 179 THR B CA 1
ATOM 3182 C C . THR B 1 179 ? -6.941 16.547 5.77 1 97.75 179 THR B C 1
ATOM 3184 O O . THR B 1 179 ? -6.184 16.891 6.68 1 97.75 179 THR B O 1
ATOM 3187 N N . ILE B 1 180 ? -6.586 16.656 4.543 1 98.62 180 ILE B N 1
ATOM 3188 C CA . ILE B 1 180 ? -5.344 17.281 4.105 1 98.62 180 ILE B CA 1
ATOM 3189 C C . ILE B 1 180 ? -5.617 18.203 2.914 1 98.62 180 ILE B C 1
ATOM 3191 O O . ILE B 1 180 ? -6.359 17.828 1.998 1 98.62 180 ILE B O 1
ATOM 3195 N N . TRP B 1 181 ? -5.027 19.344 2.924 1 98.75 181 TRP B N 1
ATOM 3196 C CA . TRP B 1 181 ? -5.195 20.344 1.871 1 98.75 181 TRP B CA 1
ATOM 3197 C C . TRP B 1 181 ? -3.846 20.766 1.295 1 98.75 181 TRP B C 1
ATOM 3199 O O . TRP B 1 181 ? -2.871 20.922 2.033 1 98.75 181 TRP B O 1
ATOM 3209 N N . PHE B 1 182 ? -3.838 20.953 0.072 1 98.75 182 PHE B N 1
ATOM 3210 C CA . PHE B 1 182 ? -2.678 21.469 -0.647 1 98.75 182 PHE B CA 1
ATOM 3211 C C . PHE B 1 182 ? -3.021 22.75 -1.383 1 98.75 182 PHE B C 1
ATOM 3213 O O . PHE B 1 182 ? -4.156 22.938 -1.824 1 98.75 182 PHE B O 1
ATOM 3220 N N . PHE B 1 183 ? -2.012 23.594 -1.59 1 98.56 183 PHE B N 1
ATOM 3221 C CA . PHE B 1 183 ? -2.375 24.969 -1.895 1 98.56 183 PHE B CA 1
ATOM 3222 C C . PHE B 1 183 ? -1.733 25.422 -3.201 1 98.56 183 PHE B C 1
ATOM 3224 O O . PHE B 1 183 ? -1.921 26.562 -3.629 1 98.56 183 PHE B O 1
ATOM 3231 N N . SER B 1 184 ? -0.918 24.516 -3.818 1 98 184 SER B N 1
ATOM 3232 C CA . SER B 1 184 ? -0.473 24.875 -5.16 1 98 184 SER B CA 1
ATOM 3233 C C . SER B 1 184 ? -1.658 25.141 -6.082 1 98 184 SER B C 1
ATOM 3235 O O . SER B 1 184 ? -2.711 24.516 -5.945 1 98 184 SER B O 1
ATOM 3237 N N . GLU B 1 185 ? -1.437 26.016 -7.016 1 96.75 185 GLU B N 1
ATOM 3238 C CA . GLU B 1 185 ? -2.531 26.469 -7.867 1 96.75 185 GLU B CA 1
ATOM 3239 C C . GLU B 1 185 ? -3.193 25.297 -8.586 1 96.75 185 GLU B C 1
ATOM 3241 O O . GLU B 1 185 ? -4.418 25.156 -8.547 1 96.75 185 GLU B O 1
ATOM 3246 N N . PRO B 1 186 ? -2.504 24.406 -9.211 1 96.75 186 PRO B N 1
ATOM 3247 C CA . PRO B 1 186 ? -3.162 23.297 -9.914 1 96.75 186 PRO B CA 1
ATOM 3248 C C . PRO B 1 186 ? -3.943 22.391 -8.969 1 96.75 186 PRO B C 1
ATOM 3250 O O . PRO B 1 186 ? -5.051 21.953 -9.297 1 96.75 186 PRO B O 1
ATOM 3253 N N . LEU B 1 187 ? -3.459 22.109 -7.789 1 97.31 187 LEU B N 1
ATOM 3254 C CA . LEU B 1 187 ? -4.133 21.219 -6.859 1 97.31 187 LEU B CA 1
ATOM 3255 C C . LEU B 1 187 ? -5.359 21.891 -6.246 1 97.31 187 LEU B C 1
ATOM 3257 O O . LEU B 1 187 ? -6.402 21.25 -6.078 1 97.31 187 LEU B O 1
ATOM 3261 N N . TRP B 1 188 ? -5.191 23.156 -5.938 1 96.94 188 TRP B N 1
ATOM 3262 C CA . TRP B 1 188 ? -6.301 23.891 -5.328 1 96.94 188 TRP B CA 1
ATOM 3263 C C . TRP B 1 188 ? -7.465 24.031 -6.305 1 96.94 188 TRP B C 1
ATOM 3265 O O . TRP B 1 188 ? -8.617 23.812 -5.938 1 96.94 188 TRP B O 1
ATOM 3275 N N . LYS B 1 189 ? -7.156 24.281 -7.543 1 95.88 189 LYS B N 1
ATOM 3276 C CA . LYS B 1 189 ? -8.18 24.469 -8.57 1 95.88 189 LYS B CA 1
ATOM 3277 C C . LYS B 1 189 ? -8.93 23.172 -8.844 1 95.88 189 LYS B C 1
ATOM 3279 O O . LYS B 1 189 ? -10.141 23.172 -9.055 1 95.88 189 LYS B O 1
ATOM 3284 N N . ARG B 1 190 ? -8.234 22.047 -8.789 1 95.25 190 ARG B N 1
ATOM 3285 C CA . ARG B 1 190 ? -8.836 20.75 -9.055 1 95.25 190 ARG B CA 1
ATOM 3286 C C . ARG B 1 190 ? -9.531 20.203 -7.812 1 95.25 190 ARG B C 1
ATOM 3288 O O . ARG B 1 190 ? -10.312 19.25 -7.898 1 95.25 190 ARG B O 1
ATOM 3295 N N . GLY B 1 191 ? -9.242 20.828 -6.68 1 94 191 GLY B N 1
ATOM 3296 C CA . GLY B 1 191 ? -9.836 20.344 -5.445 1 94 191 GLY B CA 1
ATOM 3297 C C . GLY B 1 191 ? -9.219 19.031 -4.965 1 94 191 GLY B C 1
ATOM 3298 O O . GLY B 1 191 ? -9.906 18.203 -4.379 1 94 191 GLY B O 1
ATOM 3299 N N . CYS B 1 192 ? -7.914 18.859 -5.266 1 92.25 192 CYS B N 1
ATOM 3300 C CA . CYS B 1 192 ? -7.219 17.641 -4.914 1 92.25 192 CYS B CA 1
ATOM 3301 C C . CYS B 1 192 ? -6.789 17.641 -3.451 1 92.25 192 CYS B C 1
ATOM 3303 O O . CYS B 1 192 ? -5.848 18.344 -3.082 1 92.25 192 CYS B O 1
ATOM 3305 N N . THR B 1 193 ? -7.508 16.969 -2.596 1 96.25 193 THR B N 1
ATOM 3306 C CA . THR B 1 193 ? -7.23 16.828 -1.17 1 96.25 193 THR B CA 1
ATOM 3307 C C . THR B 1 193 ? -7.137 15.352 -0.781 1 96.25 193 THR B C 1
ATOM 3309 O O . THR B 1 193 ? -7.398 14.469 -1.601 1 96.25 193 THR B O 1
ATOM 3312 N N . CYS B 1 194 ? -6.648 15.109 0.357 1 97.25 194 CYS B N 1
ATOM 3313 C CA . CYS B 1 194 ? -6.844 13.797 0.974 1 97.25 194 CYS B CA 1
ATOM 3314 C C . CYS B 1 194 ? -8.109 13.781 1.828 1 97.25 194 CYS B C 1
ATOM 3316 O O . CYS B 1 194 ? -8.32 14.688 2.641 1 97.25 194 CYS B O 1
ATOM 3318 N N . LYS B 1 195 ? -8.914 12.82 1.624 1 95.94 195 LYS B N 1
ATOM 3319 C CA . LYS B 1 195 ? -10.18 12.68 2.336 1 95.94 195 LYS B CA 1
ATOM 3320 C C . LYS B 1 195 ? -10.18 11.438 3.221 1 95.94 195 LYS B C 1
ATOM 3322 O O . LYS B 1 195 ? -9.344 10.547 3.055 1 95.94 195 LYS B O 1
ATOM 3327 N N . CYS B 1 196 ? -11.07 11.445 4.156 1 93.69 196 CYS B N 1
ATOM 3328 C CA . CYS B 1 196 ? -11.281 10.281 5.008 1 93.69 196 CYS B CA 1
ATOM 3329 C C . CYS B 1 196 ? -12.742 9.852 5 1 93.69 196 CYS B C 1
ATOM 3331 O O . CYS B 1 196 ? -13.641 10.695 5.117 1 93.69 196 CYS B O 1
ATOM 3333 N N . ASN B 1 197 ? -12.969 8.586 4.891 1 87.56 197 ASN B N 1
ATOM 3334 C CA . ASN B 1 197 ? -14.32 8.055 4.781 1 87.56 197 ASN B CA 1
ATOM 3335 C C . ASN B 1 197 ? -14.898 7.703 6.148 1 87.56 197 ASN B C 1
ATOM 3337 O O . ASN B 1 197 ? -15.898 6.984 6.238 1 87.56 197 ASN B O 1
ATOM 3341 N N . GLU B 1 198 ? -14.375 8.008 7.23 1 74.06 198 GLU B N 1
ATOM 3342 C CA . GLU B 1 198 ? -14.805 7.637 8.578 1 74.06 198 GLU B CA 1
ATOM 3343 C C . GLU B 1 198 ? -16.25 8.07 8.836 1 74.06 198 GLU B C 1
ATOM 3345 O O . GLU B 1 198 ? -16.922 7.504 9.703 1 74.06 198 GLU B O 1
ATOM 3350 N N . VAL B 1 199 ? -16.781 8.945 8.25 1 61.03 199 VAL B N 1
ATOM 3351 C CA . VAL B 1 199 ? -18.141 9.406 8.484 1 61.03 199 VAL B CA 1
ATOM 3352 C C . VAL B 1 199 ? -19.141 8.383 7.93 1 61.03 199 VAL B C 1
ATOM 3354 O O . VAL B 1 199 ? -20.328 8.445 8.219 1 61.03 199 VAL B O 1
ATOM 3357 N N . SER B 1 200 ? -18.547 7.414 7.277 1 55.62 200 SER B N 1
ATOM 3358 C CA . SER B 1 200 ? -19.5 6.453 6.738 1 55.62 200 SER B CA 1
ATOM 3359 C C . SER B 1 200 ? -20.062 5.551 7.836 1 55.62 200 SER B C 1
ATOM 3361 O O . SER B 1 200 ? -19.359 5.234 8.797 1 55.62 200 SER B O 1
ATOM 3363 N N . SER B 1 201 ? -21.266 5.676 8.188 1 50.91 201 SER B N 1
ATOM 3364 C CA . SER B 1 201 ? -21.953 4.914 9.234 1 50.91 201 SER B CA 1
ATOM 3365 C C . SER B 1 201 ? -21.422 3.486 9.305 1 50.91 201 SER B C 1
ATOM 3367 O O . SER B 1 201 ? -21.453 2.861 10.367 1 50.91 201 SER B O 1
ATOM 3369 N N . ASP B 1 202 ? -21.031 2.889 8.227 1 47.16 202 ASP B N 1
ATOM 3370 C CA . ASP B 1 202 ? -20.625 1.486 8.195 1 47.16 202 ASP B CA 1
ATOM 3371 C C . ASP B 1 202 ? -19.109 1.354 8.289 1 47.16 202 ASP B C 1
ATOM 3373 O O . ASP B 1 202 ? -18.531 0.372 7.812 1 47.16 202 ASP B O 1
ATOM 3377 N N . HIS B 1 203 ? -18.516 2.35 8.914 1 49.16 203 HIS B N 1
ATOM 3378 C CA . HIS B 1 203 ? -17.078 2.268 9.078 1 49.16 203 HIS B CA 1
ATOM 3379 C C . HIS B 1 203 ? -16.688 1.128 10.016 1 49.16 203 HIS B C 1
ATOM 3381 O O . HIS B 1 203 ? -17.25 1.001 11.109 1 49.16 203 HIS B O 1
ATOM 3387 N N . PRO B 1 204 ? -16.016 0.108 9.633 1 43.34 204 PRO B N 1
ATOM 3388 C CA . PRO B 1 204 ? -15.711 -1.022 10.508 1 43.34 204 PRO B CA 1
ATOM 3389 C C . PRO B 1 204 ? -14.883 -0.613 11.727 1 43.34 204 PRO B C 1
ATOM 3391 O O . PRO B 1 204 ? -13.898 0.119 11.594 1 43.34 204 PRO B O 1
ATOM 3394 N N . HIS B 1 205 ? -15.453 -0.108 12.789 1 37.84 205 HIS B N 1
ATOM 3395 C CA . HIS B 1 205 ? -14.727 0.175 14.016 1 37.84 205 HIS B CA 1
ATOM 3396 C C . HIS B 1 205 ? -14.273 -1.112 14.695 1 37.84 205 HIS B C 1
ATOM 3398 O O . HIS B 1 205 ? -15.039 -1.729 15.438 1 37.84 205 HIS B O 1
ATOM 3404 N N . THR B 1 206 ? -13.57 -1.951 14.156 1 33.78 206 THR B N 1
ATOM 3405 C CA . THR B 1 206 ? -13.25 -3.094 15.008 1 33.78 206 THR B CA 1
ATOM 3406 C C . THR B 1 206 ? -12.375 -2.668 16.188 1 33.78 206 THR B C 1
ATOM 3408 O O . THR B 1 206 ? -12.266 -3.383 17.172 1 33.78 206 THR B O 1
ATOM 3411 N N . GLY B 1 207 ? -11.32 -1.891 16 1 31.66 207 GLY B N 1
ATOM 3412 C CA . GLY B 1 207 ? -10.211 -2.033 16.938 1 31.66 207 GLY B CA 1
ATOM 3413 C C . GLY B 1 207 ? -10.414 -1.245 18.219 1 31.66 207 GLY B C 1
ATOM 3414 O O . GLY B 1 207 ? -9.477 -1.063 19 1 31.66 207 GLY B O 1
ATOM 3415 N N . HIS B 1 208 ? -11.445 -0.41 18.438 1 27.62 208 HIS B N 1
ATOM 3416 C CA . HIS B 1 208 ? -11.18 0.336 19.672 1 27.62 208 HIS B CA 1
ATOM 3417 C C . HIS B 1 208 ? -11.281 -0.563 20.891 1 27.62 208 HIS B C 1
ATOM 3419 O O . HIS B 1 208 ? -12.391 -0.87 21.359 1 27.62 208 HIS B O 1
ATOM 3425 N N . ARG B 1 209 ? -10.375 -1.544 21.031 1 29.88 209 ARG B N 1
ATOM 3426 C CA . ARG B 1 209 ? -10.391 -2.152 22.359 1 29.88 209 ARG B CA 1
ATOM 3427 C C . ARG B 1 209 ? -10.109 -1.114 23.438 1 29.88 209 ARG B C 1
ATOM 3429 O O . ARG B 1 209 ? -9.047 -0.482 23.438 1 29.88 209 ARG B O 1
ATOM 3436 N N . THR B 1 210 ? -11.109 -0.377 24 1 23.61 210 THR B N 1
ATOM 3437 C CA . THR B 1 210 ? -11.008 0.493 25.172 1 23.61 210 THR B CA 1
ATOM 3438 C C . THR B 1 210 ? -10.359 -0.242 26.344 1 23.61 210 THR B C 1
ATOM 3440 O O . THR B 1 210 ? -10.859 -1.282 26.781 1 23.61 210 THR B O 1
ATOM 3443 N N . THR B 1 211 ? -9.039 -0.186 26.469 1 25.81 211 THR B N 1
ATOM 3444 C CA . THR B 1 211 ? -8.484 -0.63 27.75 1 25.81 211 THR B CA 1
ATOM 3445 C C . THR B 1 211 ? -9.148 0.092 28.906 1 25.81 211 THR B C 1
ATOM 3447 O O . THR B 1 211 ? -9.094 1.319 29 1 25.81 211 THR B O 1
ATOM 3450 N N . GLN B 1 212 ? -10.156 -0.384 29.453 1 23.47 212 GLN B N 1
ATOM 3451 C CA . GLN B 1 212 ? -10.742 0.083 30.719 1 23.47 212 GLN B CA 1
ATOM 3452 C C . GLN B 1 212 ? -9.688 0.173 31.812 1 23.47 212 GLN B C 1
ATOM 3454 O O . GLN B 1 212 ? -9.039 -0.824 32.125 1 23.47 212 GLN B O 1
ATOM 3459 N N . ARG B 1 213 ? -9.055 1.316 31.953 1 24.42 213 ARG B N 1
ATOM 3460 C CA . ARG B 1 213 ? -8.352 1.596 33.219 1 24.42 213 ARG B CA 1
ATOM 3461 C C . ARG B 1 213 ? -9.242 1.338 34.406 1 24.42 213 ARG B C 1
ATOM 3463 O O . ARG B 1 213 ? -10.297 1.971 34.562 1 24.42 213 ARG B O 1
ATOM 3470 N N . THR B 1 214 ? -9.375 0.062 34.781 1 24.33 214 THR B N 1
ATOM 3471 C CA . THR B 1 214 ? -9.805 -0.095 36.156 1 24.33 214 THR B CA 1
ATOM 3472 C C . THR B 1 214 ? -8.758 0.456 37.125 1 24.33 214 THR B C 1
ATOM 3474 O O . THR B 1 214 ? -7.559 0.292 36.906 1 24.33 214 THR B O 1
#

Foldseek 3Di:
DQADEDEDDLVQLVVAAAPVVLVVVCVVLVVVVVQVVVLCVCVVLVCLQFKWKFFIHDHDHDDRQWAFEDDPFKTFTDNDDDPPADDWAAFKWAAGPVRHIYGRHTYGDPDDDDDDDRSNRVSSVVVSVVCVVSVVHSGMIIGGRPDLPQQAWEWADDVRMIGTHHPVPDDPDADWDFGMDGNPPSCVVNVHGYIYRVPPPPRPPPPPPPPPPD/DQADEDEDDLVQLVVAAAPVVLVVVCVVLVVVVVQVVVLCVCVVLVCLQFKWKFFIHDHDHDDRQWAFEDDPFKTFTDNDDDPPADDWAAFKWAAGPVRHIYGRHTYGDPDDDDDDDRSNRVSSVVVSVVCVVSVVHSGMIIGGRPDLPQQAWEWADDVRMIGTHHPVPDDPDADWDFGMDGNPPSCVVNVHGYIYRVPPPPRPPPPPPPPPPD

Sequence (428 aa):
MAAAIASYSHDHFHSLPSVKEAHERFVNIKGQGHVEWFKKFFVASNMDRRFGLAMIHRHFDLEHHEKLVEYKGTSIPWSGGFSGMKEPQPAMWSFDDKGVLRPIEFYYSEAHDGNFAEKDLELIAKFKTELALRGLDNVFGLVRYPGDKFDGSCEFSQGRANINLQPKDYPAVLKAFSTIWFFSEPLWKRGCTCKCNEVSSDHPHTGHRTTQRTMAAAIASYSHDHFHSLPSVKEAHERFVNIKGQGHVEWFKKFFVASNMDRRFGLAMIHRHFDLEHHEKLVEYKGTSIPWSGGFSGMKEPQPAMWSFDDKGVLRPIEFYYSEAHDGNFAEKDLELIAKFKTELALRGLDNVFGLVRYPGDKFDGSCEFSQGRANINLQPKDYPAVLKAFSTIWFFSEPLWKRGCTCKCNEVSSDHPHTGHRTTQRT

Radius of gyration: 23.57 Å; Cα contacts (8 Å, |Δi|>4): 785; chains: 2; bounding box: 44×69×63 Å